Protein AF-0000000066211673 (afdb_homodimer)

pLDDT: mean 98.29, std 1.53, range [80.81, 98.94]

Foldseek 3Di:
DQDDQDDQPDQLCLLPPLFHSVLSCCVRVPVLRVLSVQLRVLCVVPVVLRPDDLLVNLLCLVPPDPVSSVSSQQSSLSNVQVVLASQQFASQAADDADDPVQVQLCVQQVHPVSSLVVQLCQLVPQPAWWKWFFWQDPLHTDTHIDHRSHDCSNVVIGTLDMDGNHCSNPCVPQNPNSSSSSVSRNHTGNNVSSVVSSVVRD/DQDDQDDQPDQLCLLPPLFHSVLSCCVRVPVLRVLSVQLRVLCVVPVVLRPDDLLVNLLCLVPPDPVSSVSSQQSSLSNVQVVLASVQFASQAADDADDPVQVQQCVQQVHPVSSLVVQLCQLVPQPAWWKWFFWQDPLHTDTHIDHRSHDCSNVVIGTLDMDGNHCSNPCVPQNPNSSSSSVSRNHTGNNVSSVVSSVVRD

Radius of gyration: 22.41 Å; Cα contacts (8 Å, |Δi|>4): 703; chains: 2; bounding box: 52×64×49 Å

Solvent-accessible surface area (backbone atoms only — not comparable to full-atom values): 21166 Å² total; per-residue (Å²): 89,80,70,72,76,76,76,72,88,59,63,54,56,47,43,49,88,62,44,44,38,69,44,41,46,43,43,49,67,42,54,42,35,49,20,31,54,51,25,44,61,52,36,61,96,34,60,78,63,36,58,45,53,60,66,61,45,46,43,41,51,85,78,39,58,75,94,41,28,64,52,39,45,45,18,36,19,35,36,47,53,48,61,50,41,56,59,37,39,32,70,84,25,27,86,72,61,61,68,70,52,33,52,50,42,26,69,72,50,67,30,67,68,48,38,51,50,54,48,47,48,39,42,70,64,49,76,54,26,16,33,17,33,38,26,40,50,96,67,35,79,43,77,47,62,36,60,46,32,55,48,55,38,57,73,75,26,44,69,41,42,63,44,72,48,31,53,70,66,44,33,85,83,41,51,90,41,54,66,58,46,57,59,35,47,52,53,26,31,20,44,69,50,28,40,51,43,45,65,72,64,83,87,79,69,72,74,76,77,72,88,57,63,53,55,46,44,50,88,64,43,44,36,70,43,40,46,43,41,50,66,42,54,41,34,48,18,29,54,52,25,43,60,53,36,62,95,33,61,77,62,35,57,43,54,60,67,61,46,46,43,40,52,85,77,39,57,76,94,40,30,64,53,38,44,46,17,36,19,34,36,48,51,49,60,51,41,57,58,37,40,32,70,84,24,27,86,72,61,60,69,70,53,33,51,51,43,26,70,73,51,67,29,66,69,49,38,50,50,55,47,46,49,38,41,70,63,48,74,54,27,17,35,16,34,37,27,40,50,96,65,35,78,43,77,47,61,36,59,47,32,56,48,54,39,58,74,76,25,44,69,42,44,64,45,73,49,31,52,70,68,44,33,87,84,42,52,91,40,54,68,59,47,57,60,37,47,51,53,26,32,20,44,68,50,28,38,52,43,44,66,71,66,85

Secondary structure (DSSP, 8-state):
----PPPPSS-TTTTTTTS-HHHHHHIIIIIIHHHHHHHHHHTTT-HHHHTS-HHHHHHTGGGS-HHHHHHIIIIIHHHHHHHHHHHTB-TT--S---HHHHHHHHHHHSSHHHHHHHHHHHHHH--SSEEEEEEEETTEEEEEEEETT--GGGGT-EEEEEEE-SGGGTHHHHTT-HHHHHHHHTTTB-HHHHHHHHHHH-/----PPPPSS-TTTTTTTS-HHHHHHIIIIIIHHHHHHHHHHTTT-HHHHTS-HHHHHHTGGGS-HHHHHHIIIIIHHHHHHHHHHHTB-TT--S---HHHHHHHHHHHSSHHHHHHHHHHHHHH--SSEEEEEEEETTEEEEEEEETT--GGGGT-EEEEEEE-SGGGTHHHHTT-HHHHHHHHTTTB-HHHHHHHHHHH-

InterPro domains:
  IPR001189 Manganese/iron superoxide dismutase [PIRSF000349] (1-201)
  IPR001189 Manganese/iron superoxide dismutase [PR01703] (6-17)
  IPR001189 Manganese/iron superoxide dismutase [PR01703] (27-40)
  IPR001189 Manganese/iron superoxide dismutase [PR01703] (73-86)
  IPR001189 Manganese/iron superoxide dismutase [PR01703] (126-134)
  IPR001189 Manganese/iron superoxide dismutase [PR01703] (162-174)
  IPR019831 Manganese/iron superoxide dismutase, N-terminal [PF00081] (3-90)
  IPR019832 Manganese/iron superoxide dismutase, C-terminal [PF02777] (97-197)
  IPR019833 Manganese/iron superoxide dismutase, binding site [PS00088] (164-171)
  IPR036314 Manganese/iron superoxide dismutase, C-terminal domain superfamily [G3DSA:3.55.40.20] (90-202)
  IPR036314 Manganese/iron superoxide dismutase, C-terminal domain superfamily [SSF54719] (89-200)
  IPR036324 Manganese/iron superoxide dismutase, N-terminal domain superfamily [G3DSA:1.10.287.990] (20-89)
  IPR036324 Manganese/iron superoxide dismutase, N-terminal domain superfamily [SSF46609] (1-91)

Nearest PDB structures (foldseek):
  6pro-assembly1_B  TM=9.948E-01  e=9.619E-30  Geobacillus stearothermophilus
  2rcv-assembly4_F  TM=9.984E-01  e=1.804E-29  Bacillus subtilis
  1xuq-assembly1_B  TM=9.987E-01  e=1.129E-28  Bacillus anthracis
  1jr9-assembly1_A-2  TM=9.915E-01  e=6.058E-27  Virgibacillus halodenitrificans
  1xre-assembly1_B  TM=9.870E-01  e=3.425E-25  Bacillus anthracis

Structure (mmCIF, N/CA/C/O backbone):
data_AF-0000000066211673-model_v1
#
loop_
_entity.id
_entity.type
_entity.pdbx_description
1 polymer 'Superoxide dismutase'
#
loop_
_atom_site.group_PDB
_atom_site.id
_atom_site.type_symbol
_atom_site.label_atom_id
_atom_site.label_alt_id
_atom_site.label_comp_id
_atom_site.label_asym_id
_atom_site.label_entity_id
_atom_site.label_seq_id
_atom_site.pdbx_PDB_ins_code
_atom_site.Cartn_x
_atom_site.Cartn_y
_atom_site.Cartn_z
_atom_site.occupancy
_atom_site.B_iso_or_equiv
_atom_site.auth_seq_id
_atom_site.auth_comp_id
_atom_site.auth_asym_id
_atom_site.auth_atom_id
_atom_site.pdbx_PDB_model_num
ATOM 1 N N . MET A 1 1 ? 23.922 -17.312 -7.922 1 80.81 1 MET A N 1
ATOM 2 C CA . MET A 1 1 ? 23.594 -16.641 -9.18 1 80.81 1 MET A CA 1
ATOM 3 C C . MET A 1 1 ? 22.547 -15.547 -8.953 1 80.81 1 MET A C 1
ATOM 5 O O . MET A 1 1 ? 21.734 -15.633 -8.023 1 80.81 1 MET A O 1
ATOM 9 N N . ALA A 1 2 ? 22.578 -14.43 -9.805 1 92 2 ALA A N 1
ATOM 10 C CA . ALA A 1 2 ? 21.688 -13.273 -9.672 1 92 2 ALA A CA 1
ATOM 11 C C . ALA A 1 2 ? 20.281 -13.617 -10.156 1 92 2 ALA A C 1
ATOM 13 O O . ALA A 1 2 ? 20.109 -14.32 -11.156 1 92 2 ALA A O 1
ATOM 14 N N . PHE A 1 3 ? 19.281 -13.32 -9.375 1 98.62 3 PHE A N 1
ATOM 15 C CA . PHE A 1 3 ? 17.891 -13.445 -9.805 1 98.62 3 PHE A CA 1
ATOM 16 C C . PHE A 1 3 ? 17.625 -12.586 -11.031 1 98.62 3 PHE A C 1
ATOM 18 O O . PHE A 1 3 ? 18.25 -11.531 -11.203 1 98.62 3 PHE A O 1
ATOM 25 N N . GLU A 1 4 ? 16.719 -13.07 -11.891 1 98.56 4 GLU A N 1
ATOM 26 C CA . GLU A 1 4 ? 16.391 -12.352 -13.125 1 98.56 4 GLU A CA 1
ATOM 27 C C . GLU A 1 4 ? 14.891 -12.094 -13.234 1 98.56 4 GLU A C 1
ATOM 29 O O . GLU A 1 4 ? 14.086 -12.875 -12.734 1 98.56 4 GLU A O 1
ATOM 34 N N . LEU A 1 5 ? 14.555 -10.977 -13.875 1 98.75 5 LEU A N 1
ATOM 35 C CA . LEU A 1 5 ? 13.164 -10.703 -14.203 1 98.75 5 LEU A CA 1
ATOM 36 C C . LEU A 1 5 ? 12.641 -11.703 -15.234 1 98.75 5 LEU A C 1
ATOM 38 O O . LEU A 1 5 ? 13.148 -11.758 -16.359 1 98.75 5 LEU A O 1
ATOM 42 N N . PRO A 1 6 ? 11.672 -12.508 -14.875 1 98.62 6 PRO A N 1
ATOM 43 C CA . PRO A 1 6 ? 11.156 -13.422 -15.898 1 98.62 6 PRO A CA 1
ATOM 44 C C . PRO A 1 6 ? 10.445 -12.695 -17.031 1 98.62 6 PRO A C 1
ATOM 46 O O . PRO A 1 6 ? 9.844 -11.641 -16.828 1 98.62 6 PRO A O 1
ATOM 49 N N . LYS A 1 7 ? 10.484 -13.297 -18.188 1 98.12 7 LYS A N 1
ATOM 50 C CA . LYS A 1 7 ? 9.727 -12.742 -19.312 1 98.12 7 LYS A CA 1
ATOM 51 C C . LYS A 1 7 ? 8.227 -12.922 -19.094 1 98.12 7 LYS A C 1
ATOM 53 O O . LYS A 1 7 ? 7.789 -13.922 -18.531 1 98.12 7 LYS A O 1
ATOM 58 N N . LEU A 1 8 ? 7.516 -11.914 -19.547 1 98 8 LEU A N 1
ATOM 59 C CA . LEU A 1 8 ? 6.074 -12.133 -19.578 1 98 8 LEU A CA 1
ATOM 60 C C . LEU A 1 8 ? 5.723 -13.305 -20.469 1 98 8 LEU A C 1
ATOM 62 O O . LEU A 1 8 ? 6.246 -13.422 -21.578 1 98 8 LEU A O 1
ATOM 66 N N . PRO A 1 9 ? 4.855 -14.156 -20.062 1 97.5 9 PRO A N 1
ATOM 67 C CA . PRO A 1 9 ? 4.477 -15.297 -20.906 1 97.5 9 PRO A CA 1
ATOM 68 C C . PRO A 1 9 ? 3.568 -14.906 -22.062 1 97.5 9 PRO A C 1
ATOM 70 O O . PRO A 1 9 ? 3.262 -15.734 -22.922 1 97.5 9 PRO A O 1
ATOM 73 N N . TYR A 1 10 ? 3.074 -13.719 -22.234 1 98.44 10 TYR A N 1
ATOM 74 C CA . TYR A 1 10 ? 2.217 -13.133 -23.25 1 98.44 10 TYR A CA 1
ATOM 75 C C . TYR A 1 10 ? 2.533 -11.656 -23.453 1 98.44 10 TYR A C 1
ATOM 77 O O . TYR A 1 10 ? 3.201 -11.039 -22.625 1 98.44 10 TYR A O 1
ATOM 85 N N . PRO A 1 11 ? 2.076 -11.148 -24.609 1 98.38 11 PRO A N 1
ATOM 86 C CA . PRO A 1 11 ? 2.336 -9.727 -24.828 1 98.38 11 PRO A CA 1
ATOM 87 C C . PRO A 1 11 ? 1.693 -8.836 -23.766 1 98.38 11 PRO A C 1
ATOM 89 O O . PRO A 1 11 ? 0.683 -9.219 -23.172 1 98.38 11 PRO A O 1
ATOM 92 N N . ALA A 1 12 ? 2.256 -7.656 -23.578 1 98.25 12 ALA A N 1
ATOM 93 C CA . ALA A 1 12 ? 1.831 -6.75 -22.516 1 98.25 12 ALA A CA 1
ATOM 94 C C . ALA A 1 12 ? 0.372 -6.344 -22.688 1 98.25 12 ALA A C 1
ATOM 96 O O . ALA A 1 12 ? -0.302 -5.988 -21.719 1 98.25 12 ALA A O 1
ATOM 97 N N . ASN A 1 13 ? -0.146 -6.34 -23.859 1 98.62 13 ASN A N 1
ATOM 98 C CA . ASN A 1 13 ? -1.524 -5.914 -24.078 1 98.62 13 ASN A CA 1
ATOM 99 C C . ASN A 1 13 ? -2.477 -7.105 -24.141 1 98.62 13 ASN A C 1
ATOM 101 O O . ASN A 1 13 ? -3.654 -6.949 -24.469 1 98.62 13 ASN A O 1
ATOM 105 N N . ALA A 1 14 ? -1.982 -8.242 -23.859 1 98.69 14 ALA A N 1
ATOM 106 C CA . ALA A 1 14 ? -2.725 -9.484 -24.094 1 98.69 14 ALA A CA 1
ATOM 107 C C . ALA A 1 14 ? -3.895 -9.609 -23.125 1 98.69 14 ALA A C 1
ATOM 109 O O . ALA A 1 14 ? -4.859 -10.328 -23.391 1 98.69 14 ALA A O 1
ATOM 110 N N . LEU A 1 15 ? -3.85 -8.961 -22 1 98.75 15 LEU A N 1
ATOM 111 C CA . LEU A 1 15 ? -4.859 -9.148 -20.953 1 98.75 15 LEU A CA 1
ATOM 112 C C . LEU A 1 15 ? -5.918 -8.055 -21.031 1 98.75 15 LEU A C 1
ATOM 114 O O . LEU A 1 15 ? -6.781 -7.969 -20.141 1 98.75 15 LEU A O 1
ATOM 118 N N . GLU A 1 16 ? -5.82 -7.219 -22.031 1 98.5 16 GLU A N 1
ATOM 119 C CA . GLU A 1 16 ? -6.848 -6.203 -22.234 1 98.5 16 GLU A CA 1
ATOM 120 C C . GLU A 1 16 ? -8.203 -6.836 -22.547 1 98.5 16 GLU A C 1
ATOM 122 O O . GLU A 1 16 ? -8.266 -7.895 -23.172 1 98.5 16 GLU A O 1
ATOM 127 N N . PRO A 1 17 ? -9.234 -6.219 -22.156 1 98.25 17 PRO A N 1
ATOM 128 C CA . PRO A 1 17 ? -9.328 -4.91 -21.5 1 98.25 17 PRO A CA 1
ATOM 129 C C . PRO A 1 17 ? -9.234 -5.004 -19.969 1 98.25 17 PRO A C 1
ATOM 131 O O . PRO A 1 17 ? -9.438 -4.008 -19.281 1 98.25 17 PRO A O 1
ATOM 134 N N . HIS A 1 18 ? -8.953 -6.141 -19.422 1 98.75 18 HIS A N 1
ATOM 135 C CA . HIS A 1 18 ? -9.039 -6.371 -17.984 1 98.75 18 HIS A CA 1
ATOM 136 C C . HIS A 1 18 ? -7.824 -5.805 -17.266 1 98.75 18 HIS A C 1
ATOM 138 O O . HIS A 1 18 ? -7.941 -5.289 -16.141 1 98.75 18 HIS A O 1
ATOM 144 N N . ILE A 1 19 ? -6.648 -5.879 -17.812 1 98.62 19 ILE A N 1
ATOM 145 C CA . ILE A 1 19 ? -5.406 -5.219 -17.422 1 98.62 19 ILE A CA 1
ATOM 146 C C . ILE A 1 19 ? -4.758 -4.578 -18.641 1 98.62 19 ILE A C 1
ATOM 148 O O . ILE A 1 19 ? -4.43 -5.27 -19.609 1 98.62 19 ILE A O 1
ATOM 152 N N . ASP A 1 20 ? -4.57 -3.301 -18.609 1 98.44 20 ASP A N 1
ATOM 153 C CA . ASP A 1 20 ? -4.164 -2.584 -19.812 1 98.44 20 ASP A CA 1
ATOM 154 C C . ASP A 1 20 ? -2.65 -2.67 -20.016 1 98.44 20 ASP A C 1
ATOM 156 O O . ASP A 1 20 ? -1.907 -2.941 -19.062 1 98.44 20 ASP A O 1
ATOM 160 N N . GLU A 1 21 ? -2.246 -2.395 -21.203 1 98.62 21 GLU A N 1
ATOM 161 C CA . GLU A 1 21 ? -0.854 -2.514 -21.625 1 98.62 21 GLU A CA 1
ATOM 162 C C . GLU A 1 21 ? 0.06 -1.638 -20.781 1 98.62 21 GLU A C 1
ATOM 164 O O . GLU A 1 21 ? 1.151 -2.062 -20.391 1 98.62 21 GLU A O 1
ATOM 169 N N . ALA A 1 22 ? -0.309 -0.407 -20.547 1 98.56 22 ALA A N 1
ATOM 170 C CA . ALA A 1 22 ? 0.511 0.505 -19.75 1 98.56 22 ALA A CA 1
ATOM 171 C C . ALA A 1 22 ? 0.766 -0.058 -18.359 1 98.56 22 ALA A C 1
ATOM 173 O O . ALA A 1 22 ? 1.9 -0.045 -17.875 1 98.56 22 ALA A O 1
ATOM 174 N N . THR A 1 23 ? -0.31 -0.557 -17.688 1 98.69 23 THR A N 1
ATOM 175 C CA . THR A 1 23 ? -0.183 -1.175 -16.375 1 98.69 23 THR A CA 1
ATOM 176 C C . THR A 1 23 ? 0.792 -2.348 -16.422 1 98.69 23 THR A C 1
ATOM 178 O O . THR A 1 23 ? 1.684 -2.453 -15.578 1 98.69 23 THR A O 1
ATOM 181 N N . MET A 1 24 ? 0.663 -3.189 -17.406 1 98.75 24 MET A N 1
ATOM 182 C CA . MET A 1 24 ? 1.507 -4.379 -17.516 1 98.75 24 MET A CA 1
ATOM 183 C C . MET A 1 24 ? 2.971 -3.99 -17.688 1 98.75 24 MET A C 1
ATOM 185 O O . MET A 1 24 ? 3.854 -4.562 -17.047 1 98.75 24 MET A O 1
ATOM 189 N N . ASN A 1 25 ? 3.215 -3.023 -18.562 1 98.75 25 ASN A N 1
ATOM 190 C CA . ASN A 1 25 ? 4.582 -2.59 -18.828 1 98.75 25 ASN A CA 1
ATOM 191 C C . ASN A 1 25 ? 5.246 -2.049 -17.562 1 98.75 25 ASN A C 1
ATOM 193 O O . ASN A 1 25 ? 6.387 -2.4 -17.25 1 98.75 25 ASN A O 1
ATOM 197 N N . ILE A 1 26 ? 4.582 -1.248 -16.828 1 98.81 26 ILE A N 1
ATOM 198 C CA . ILE A 1 26 ? 5.156 -0.631 -15.641 1 98.81 26 ILE A CA 1
ATOM 199 C C . ILE A 1 26 ? 5.223 -1.654 -14.508 1 98.81 26 ILE A C 1
ATOM 201 O O . ILE A 1 26 ? 6.23 -1.748 -13.805 1 98.81 26 ILE A O 1
ATOM 205 N N . HIS A 1 27 ? 4.094 -2.436 -14.32 1 98.88 27 HIS A N 1
ATOM 206 C CA . HIS A 1 27 ? 3.994 -3.451 -13.281 1 98.88 27 HIS A CA 1
ATOM 207 C C . HIS A 1 27 ? 5.105 -4.488 -13.414 1 98.88 27 HIS A C 1
ATOM 209 O O . HIS A 1 27 ? 5.805 -4.785 -12.438 1 98.88 27 HIS A O 1
ATOM 215 N N . HIS A 1 28 ? 5.352 -4.996 -14.578 1 98.81 28 HIS A N 1
ATOM 216 C CA . HIS A 1 28 ? 6.375 -5.996 -14.844 1 98.81 28 HIS A CA 1
ATOM 217 C C . HIS A 1 28 ? 7.746 -5.348 -15.031 1 98.81 28 HIS A C 1
ATOM 219 O O . HIS A 1 28 ? 8.688 -5.672 -14.305 1 98.81 28 HIS A O 1
ATOM 225 N N . GLY A 1 29 ? 7.828 -4.391 -15.875 1 98.69 29 GLY A N 1
ATOM 226 C CA . GLY A 1 29 ? 9.102 -3.848 -16.328 1 98.69 29 GLY A CA 1
ATOM 227 C C . GLY A 1 29 ? 9.734 -2.902 -15.32 1 98.69 29 GLY A C 1
ATOM 228 O O . GLY A 1 29 ? 10.938 -2.658 -15.367 1 98.69 29 GLY A O 1
ATOM 229 N N . LYS A 1 30 ? 8.93 -2.314 -14.445 1 98.75 30 LYS A N 1
ATOM 230 C CA . LYS A 1 30 ? 9.477 -1.368 -13.477 1 98.75 30 LYS A CA 1
ATOM 231 C C . LYS A 1 30 ? 9.359 -1.909 -12.055 1 98.75 30 LYS A C 1
ATOM 233 O O . LYS A 1 30 ? 10.367 -2.193 -11.406 1 98.75 30 LYS A O 1
ATOM 238 N N . HIS A 1 31 ? 8.148 -2.201 -11.539 1 98.81 31 HIS A N 1
ATOM 239 C CA . HIS A 1 31 ? 7.973 -2.633 -10.156 1 98.81 31 HIS A CA 1
ATOM 240 C C . HIS A 1 31 ? 8.625 -3.988 -9.906 1 98.81 31 HIS A C 1
ATOM 242 O O . HIS A 1 31 ? 9.477 -4.121 -9.023 1 98.81 31 HIS A O 1
ATOM 248 N N . HIS A 1 32 ? 8.234 -5.039 -10.688 1 98.88 32 HIS A N 1
ATOM 249 C CA . HIS A 1 32 ? 8.859 -6.344 -10.5 1 98.88 32 HIS A CA 1
ATOM 250 C C . HIS A 1 32 ? 10.367 -6.27 -10.711 1 98.88 32 HIS A C 1
ATOM 252 O O . HIS A 1 32 ? 11.141 -6.84 -9.938 1 98.88 32 HIS A O 1
ATOM 258 N N . ASN A 1 33 ? 10.797 -5.547 -11.75 1 98.88 33 ASN A N 1
ATOM 259 C CA . ASN A 1 33 ? 12.227 -5.395 -12 1 98.88 33 ASN A CA 1
ATOM 260 C C . ASN A 1 33 ? 12.938 -4.773 -10.797 1 98.88 33 ASN A C 1
ATOM 262 O O . ASN A 1 33 ? 14.062 -5.16 -10.469 1 98.88 33 ASN A O 1
ATOM 266 N N . THR A 1 34 ? 12.289 -3.779 -10.211 1 98.75 34 THR A N 1
ATOM 267 C CA . THR A 1 34 ? 12.883 -3.143 -9.031 1 98.75 34 THR A CA 1
ATOM 268 C C . THR A 1 34 ? 13.047 -4.148 -7.898 1 98.75 34 THR A C 1
ATOM 270 O O . THR A 1 34 ? 14.07 -4.148 -7.211 1 98.75 34 THR A O 1
ATOM 273 N N . TYR A 1 35 ? 12.062 -5.047 -7.668 1 98.81 35 TYR A N 1
ATOM 274 C CA . TYR A 1 35 ? 12.195 -6.078 -6.645 1 98.81 35 TYR A CA 1
ATOM 275 C C . TYR A 1 35 ? 13.391 -6.977 -6.926 1 98.81 35 TYR A C 1
ATOM 277 O O . TYR A 1 35 ? 14.156 -7.301 -6.016 1 98.81 35 TYR A O 1
ATOM 285 N N . VAL A 1 36 ? 13.531 -7.348 -8.195 1 98.88 36 VAL A N 1
ATOM 286 C CA . VAL A 1 36 ? 14.625 -8.219 -8.594 1 98.88 36 VAL A CA 1
ATOM 287 C C . VAL A 1 36 ? 15.961 -7.52 -8.352 1 98.88 36 VAL A C 1
ATOM 289 O O . VAL A 1 36 ? 16.875 -8.094 -7.738 1 98.88 36 VAL A O 1
ATOM 292 N N . THR A 1 37 ? 16.078 -6.285 -8.82 1 98.81 37 THR A N 1
ATOM 293 C CA . THR A 1 37 ? 17.312 -5.508 -8.695 1 98.81 37 THR A CA 1
ATOM 294 C C . THR A 1 37 ? 17.688 -5.324 -7.23 1 98.81 37 THR A C 1
ATOM 296 O O . THR A 1 37 ? 18.828 -5.559 -6.848 1 98.81 37 THR A O 1
ATOM 299 N N . LYS A 1 38 ? 16.75 -4.965 -6.41 1 98.69 38 LYS A N 1
ATOM 300 C CA . LYS A 1 38 ? 17.031 -4.699 -5.004 1 98.69 38 LYS A CA 1
ATOM 301 C C . LYS A 1 38 ? 17.312 -5.992 -4.242 1 98.69 38 LYS A C 1
ATOM 303 O O . LYS A 1 38 ? 18.094 -5.996 -3.295 1 98.69 38 LYS A O 1
ATOM 308 N N . LEU A 1 39 ? 16.625 -7.07 -4.641 1 98.81 39 LEU A N 1
ATOM 309 C CA . LEU A 1 39 ? 16.938 -8.367 -4.047 1 98.81 39 LEU A CA 1
ATOM 310 C C . LEU A 1 39 ? 18.391 -8.75 -4.316 1 98.81 39 LEU A C 1
ATOM 312 O O . LEU A 1 39 ? 19.109 -9.156 -3.398 1 98.81 39 LEU A O 1
ATOM 316 N N . ASN A 1 40 ? 18.781 -8.633 -5.57 1 98.81 40 ASN A N 1
ATOM 317 C CA . ASN A 1 40 ? 20.172 -8.945 -5.93 1 98.81 40 ASN A CA 1
ATOM 318 C C . ASN A 1 40 ? 21.156 -8.078 -5.152 1 98.81 40 ASN A C 1
ATOM 320 O O . ASN A 1 40 ? 22.188 -8.57 -4.684 1 98.81 40 ASN A O 1
ATOM 324 N N . ALA A 1 41 ? 20.859 -6.812 -4.988 1 98.62 41 ALA A N 1
ATOM 325 C CA . ALA A 1 41 ? 21.719 -5.922 -4.211 1 98.62 41 ALA A CA 1
ATOM 326 C C . ALA A 1 41 ? 21.828 -6.387 -2.762 1 98.62 41 ALA A C 1
ATOM 328 O O . ALA A 1 41 ? 22.906 -6.375 -2.176 1 98.62 41 ALA A O 1
ATOM 329 N N . ALA A 1 42 ? 20.734 -6.816 -2.174 1 98.44 42 ALA A N 1
ATOM 330 C CA . ALA A 1 42 ? 20.719 -7.266 -0.785 1 98.44 42 ALA A CA 1
ATOM 331 C C . ALA A 1 42 ? 21.531 -8.539 -0.603 1 98.44 42 ALA A C 1
ATOM 333 O O . ALA A 1 42 ? 22.109 -8.766 0.464 1 98.44 42 ALA A O 1
ATOM 334 N N . LEU A 1 43 ? 21.609 -9.344 -1.614 1 98.5 43 LEU A N 1
ATOM 335 C CA . LEU A 1 43 ? 22.234 -10.656 -1.505 1 98.5 43 LEU A CA 1
ATOM 336 C C . LEU A 1 43 ? 23.719 -10.594 -1.88 1 98.5 43 LEU A C 1
ATOM 338 O O . LEU A 1 43 ? 24.406 -11.617 -1.862 1 98.5 43 LEU A O 1
ATOM 342 N N . GLU A 1 44 ? 24.141 -9.391 -2.322 1 98 44 GLU A N 1
ATOM 343 C CA . GLU A 1 44 ? 25.562 -9.242 -2.598 1 98 44 GLU A CA 1
ATOM 344 C C . GLU A 1 44 ? 26.406 -9.711 -1.412 1 98 44 GLU A C 1
ATOM 346 O O . GLU A 1 44 ? 26.141 -9.336 -0.269 1 98 44 GLU A O 1
ATOM 351 N N . GLY A 1 45 ? 27.391 -10.555 -1.68 1 97 45 GLY A N 1
ATOM 352 C CA . GLY A 1 45 ? 28.266 -11.07 -0.634 1 97 45 GLY A CA 1
ATOM 353 C C . GLY A 1 45 ? 27.688 -12.273 0.083 1 97 45 GLY A C 1
ATOM 354 O O . GLY A 1 45 ? 28.297 -12.812 1.006 1 97 45 GLY A O 1
ATOM 355 N N . HIS A 1 46 ? 26.531 -12.719 -0.281 1 97.12 46 HIS A N 1
ATOM 356 C CA . HIS A 1 46 ? 25.875 -13.883 0.307 1 97.12 46 HIS A CA 1
ATOM 357 C C . HIS A 1 46 ? 25.578 -14.93 -0.752 1 97.12 46 HIS A C 1
ATOM 359 O O . HIS A 1 46 ? 24.406 -15.266 -0.983 1 97.12 46 HIS A O 1
ATOM 365 N N . SER A 1 47 ? 26.594 -15.547 -1.291 1 95.75 47 SER A N 1
ATOM 366 C CA . SER A 1 47 ? 26.516 -16.438 -2.445 1 95.75 47 SER A CA 1
ATOM 367 C C . SER A 1 47 ? 25.656 -17.656 -2.131 1 95.75 47 SER A C 1
ATOM 369 O O . SER A 1 47 ? 24.922 -18.141 -2.984 1 95.75 47 SER A O 1
ATOM 371 N N . ALA A 1 48 ? 25.797 -18.188 -0.967 1 96.5 48 ALA A N 1
ATOM 372 C CA . ALA A 1 48 ? 25.031 -19.375 -0.593 1 96.5 48 ALA A CA 1
ATOM 373 C C . ALA A 1 48 ? 23.531 -19.094 -0.651 1 96.5 48 ALA A C 1
ATOM 375 O O . ALA A 1 48 ? 22.75 -19.969 -1.039 1 96.5 48 ALA A O 1
ATOM 376 N N . LEU A 1 49 ? 23.094 -17.922 -0.207 1 97.44 49 LEU A N 1
ATOM 377 C CA . LEU A 1 49 ? 21.703 -17.516 -0.275 1 97.44 49 LEU A CA 1
ATOM 378 C C . LEU A 1 49 ? 21.281 -17.234 -1.715 1 97.44 49 LEU A C 1
ATOM 380 O O . LEU A 1 49 ? 20.188 -17.609 -2.133 1 97.44 49 LEU A O 1
ATOM 384 N N . ALA A 1 50 ? 22.156 -16.594 -2.469 1 96.5 50 ALA A N 1
ATOM 385 C CA . ALA A 1 50 ? 21.859 -16.188 -3.84 1 96.5 50 ALA A CA 1
ATOM 386 C C . ALA A 1 50 ? 21.672 -17.391 -4.75 1 96.5 50 ALA A C 1
ATOM 388 O O . ALA A 1 50 ? 21.109 -17.281 -5.836 1 96.5 50 ALA A O 1
ATOM 389 N N . GLU A 1 51 ? 22.141 -18.547 -4.355 1 96.75 51 GLU A N 1
ATOM 390 C CA . GLU A 1 51 ? 22.078 -19.75 -5.168 1 96.75 51 GLU A CA 1
ATOM 391 C C . GLU A 1 51 ? 20.781 -20.5 -4.945 1 96.75 51 GLU A C 1
ATOM 393 O O . GLU A 1 51 ? 20.438 -21.406 -5.711 1 96.75 51 GLU A O 1
ATOM 398 N N . LYS A 1 52 ? 20.125 -20.156 -3.887 1 97.31 52 LYS A N 1
ATOM 399 C CA . LYS A 1 52 ? 18.828 -20.781 -3.605 1 97.31 52 LYS A CA 1
ATOM 400 C C . LYS A 1 52 ? 17.766 -20.344 -4.609 1 97.31 52 LYS A C 1
ATOM 402 O O . LYS A 1 52 ? 17.891 -19.266 -5.215 1 97.31 52 LYS A O 1
ATOM 407 N N . SER A 1 53 ? 16.75 -21.188 -4.809 1 98.06 53 SER A N 1
ATOM 408 C CA . SER A 1 53 ? 15.555 -20.688 -5.488 1 98.06 53 SER A CA 1
ATOM 409 C C . SER A 1 53 ? 14.867 -19.594 -4.68 1 98.06 53 SER A C 1
ATOM 411 O O . SER A 1 53 ? 15.055 -19.5 -3.463 1 98.06 53 SER A O 1
ATOM 413 N N . ILE A 1 54 ? 14.141 -18.766 -5.336 1 98.56 54 ILE A N 1
ATOM 414 C CA . ILE A 1 54 ? 13.469 -17.672 -4.637 1 98.56 54 ILE A CA 1
ATOM 415 C C . ILE A 1 54 ? 12.5 -18.25 -3.607 1 98.56 54 ILE A C 1
ATOM 417 O O . ILE A 1 54 ? 12.352 -17.703 -2.51 1 98.56 54 ILE A O 1
ATOM 421 N N . GLU A 1 55 ? 11.781 -19.328 -3.932 1 98.38 55 GLU A N 1
ATOM 422 C CA . GLU A 1 55 ? 10.844 -19.969 -3.014 1 98.38 55 GLU A CA 1
ATOM 423 C C . GLU A 1 55 ? 11.547 -20.453 -1.753 1 98.38 55 GLU A C 1
ATOM 425 O O . GLU A 1 55 ? 11.07 -20.234 -0.64 1 98.38 55 GLU A O 1
ATOM 430 N N . ALA A 1 56 ? 12.664 -2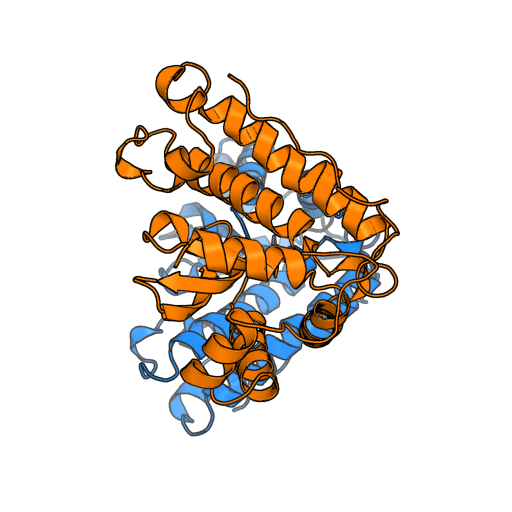1.125 -1.992 1 98.12 56 ALA A N 1
ATOM 431 C CA . ALA A 1 56 ? 13.43 -21.609 -0.849 1 98.12 56 ALA A CA 1
ATOM 432 C C . ALA A 1 56 ? 13.922 -20.453 0.02 1 98.12 56 ALA A C 1
ATOM 434 O O . ALA A 1 56 ? 13.906 -20.547 1.25 1 98.12 56 ALA A O 1
ATOM 435 N N . LEU A 1 57 ? 14.422 -19.438 -0.632 1 98.5 57 LEU A N 1
ATOM 436 C CA . LEU A 1 57 ? 14.977 -18.281 0.067 1 98.5 57 LEU A CA 1
ATOM 437 C C . LEU A 1 57 ? 13.93 -17.641 0.965 1 98.5 57 LEU A C 1
ATOM 439 O O . LEU A 1 57 ? 14.164 -17.438 2.158 1 98.5 57 LEU A O 1
ATOM 443 N N . VAL A 1 58 ? 12.688 -17.391 0.476 1 98.62 58 VAL A N 1
ATOM 444 C CA . VAL A 1 58 ? 11.695 -16.625 1.227 1 98.62 58 VAL A CA 1
ATOM 445 C C . VAL A 1 58 ? 10.977 -17.547 2.205 1 98.62 58 VAL A C 1
ATOM 447 O O . VAL A 1 58 ? 10.297 -17.078 3.127 1 98.62 58 VAL A O 1
ATOM 450 N N . SER A 1 59 ? 11.062 -18.844 2.035 1 98.5 59 SER A N 1
ATOM 451 C CA . SER A 1 59 ? 10.438 -19.797 2.947 1 98.5 59 SER A CA 1
ATOM 452 C C . SER A 1 59 ? 11.25 -19.938 4.23 1 98.5 59 SER A C 1
ATOM 454 O O . SER A 1 59 ? 10.766 -20.5 5.215 1 98.5 59 SER A O 1
ATOM 456 N N . ASP A 1 60 ? 12.5 -19.516 4.219 1 97.81 60 ASP A N 1
ATOM 457 C CA . ASP A 1 60 ? 13.375 -19.656 5.375 1 97.81 60 ASP A CA 1
ATOM 458 C C . ASP A 1 60 ? 14.086 -18.328 5.688 1 97.81 60 ASP A C 1
ATOM 460 O O . ASP A 1 60 ? 15.312 -18.281 5.75 1 97.81 60 ASP A O 1
ATOM 464 N N . LEU A 1 61 ? 13.328 -17.328 6.012 1 98.25 61 LEU A N 1
ATOM 465 C CA . LEU A 1 61 ? 13.875 -15.992 6.242 1 98.25 61 LEU A CA 1
ATOM 466 C C . LEU A 1 61 ? 14.719 -15.961 7.512 1 98.25 61 LEU A C 1
ATOM 468 O O . LEU A 1 61 ? 15.578 -15.094 7.668 1 98.25 61 LEU A O 1
ATOM 472 N N . ASP A 1 62 ? 14.461 -16.875 8.43 1 97.44 62 ASP A N 1
ATOM 473 C CA . ASP A 1 62 ? 15.25 -16.953 9.648 1 97.44 62 ASP A CA 1
ATOM 474 C C . ASP A 1 62 ? 16.719 -17.234 9.344 1 97.44 62 ASP A C 1
ATOM 476 O O . ASP A 1 62 ? 17.609 -16.906 10.133 1 97.44 62 ASP A O 1
ATOM 480 N N . ALA A 1 63 ? 16.953 -17.891 8.227 1 97.31 63 ALA A N 1
ATOM 481 C CA . ALA A 1 63 ? 18.312 -18.234 7.812 1 97.31 63 ALA A CA 1
ATOM 482 C C . ALA A 1 63 ? 19.016 -17.047 7.168 1 97.31 63 ALA A C 1
ATOM 484 O O . ALA A 1 63 ? 20.219 -17.078 6.93 1 97.31 63 ALA A O 1
ATOM 485 N N . VAL A 1 64 ? 18.297 -15.992 6.844 1 98.31 64 VAL A N 1
ATOM 486 C CA . VAL A 1 64 ? 18.844 -14.781 6.246 1 98.31 64 VAL A CA 1
ATOM 487 C C . VAL A 1 64 ? 19.391 -13.867 7.34 1 98.31 64 VAL A C 1
ATOM 489 O O . VAL A 1 64 ? 18.719 -13.617 8.344 1 98.31 64 VAL A O 1
ATOM 492 N N . PRO A 1 65 ? 20.578 -13.398 7.133 1 98.5 65 PRO A N 1
ATOM 493 C CA . PRO A 1 65 ? 21.141 -12.492 8.141 1 98.5 65 PRO A CA 1
ATOM 494 C C . PRO A 1 65 ? 20.203 -11.328 8.461 1 98.5 65 PRO A C 1
ATOM 496 O O . PRO A 1 65 ? 19.562 -10.773 7.562 1 98.5 65 PRO A O 1
ATOM 499 N N . GLU A 1 66 ? 20.172 -10.938 9.727 1 98.19 66 GLU A N 1
ATOM 500 C CA . GLU A 1 66 ? 19.25 -9.93 10.219 1 98.19 66 GLU A CA 1
ATOM 501 C C . GLU A 1 66 ? 19.391 -8.625 9.445 1 98.19 66 GLU A C 1
ATOM 503 O O . GLU A 1 66 ? 18.391 -7.984 9.109 1 98.19 66 GLU A O 1
ATOM 508 N N . ASN A 1 67 ? 20.578 -8.219 9.164 1 97.81 67 ASN A N 1
ATOM 509 C CA . ASN A 1 67 ? 20.844 -6.906 8.578 1 97.81 67 ASN A CA 1
ATOM 510 C C . ASN A 1 67 ? 20.328 -6.812 7.148 1 97.81 67 ASN A C 1
ATOM 512 O O . ASN A 1 67 ? 20.203 -5.715 6.594 1 97.81 67 ASN A O 1
ATOM 516 N N . ILE A 1 68 ? 20.078 -7.922 6.445 1 98.44 68 ILE A N 1
ATOM 517 C CA . ILE A 1 68 ? 19.562 -7.879 5.082 1 98.44 68 ILE A CA 1
ATOM 518 C C . ILE A 1 68 ? 18.188 -8.555 5.031 1 98.44 68 ILE A C 1
ATOM 520 O O . ILE A 1 68 ? 17.578 -8.656 3.963 1 98.44 68 ILE A O 1
ATOM 524 N N . ARG A 1 69 ? 17.672 -9.102 6.113 1 98.69 69 ARG A N 1
ATOM 525 C CA . ARG A 1 69 ? 16.484 -9.938 6.16 1 98.69 69 ARG A CA 1
ATOM 526 C C . ARG A 1 69 ? 15.258 -9.18 5.66 1 98.69 69 ARG A C 1
ATOM 528 O O . ARG A 1 69 ? 14.469 -9.711 4.883 1 98.69 69 ARG A O 1
ATOM 535 N N . THR A 1 70 ? 15.086 -7.906 6.09 1 98.62 70 THR A N 1
ATOM 536 C CA . THR A 1 70 ? 13.938 -7.109 5.664 1 98.62 70 THR A CA 1
ATOM 537 C C . THR A 1 70 ? 13.977 -6.871 4.156 1 98.62 70 THR A C 1
ATOM 539 O O . THR A 1 70 ? 12.961 -6.996 3.475 1 98.62 70 THR A O 1
ATOM 542 N N . ALA A 1 71 ? 15.125 -6.527 3.66 1 98.5 71 ALA A N 1
ATOM 543 C CA . ALA A 1 71 ? 15.273 -6.305 2.225 1 98.5 71 ALA A CA 1
ATOM 544 C C . ALA A 1 71 ? 14.945 -7.57 1.438 1 98.5 71 ALA A C 1
ATOM 546 O O . ALA A 1 71 ? 14.273 -7.512 0.407 1 98.5 71 ALA A O 1
ATOM 547 N N . VAL A 1 72 ? 15.438 -8.719 1.923 1 98.81 72 VAL A N 1
ATOM 548 C CA . VAL A 1 72 ? 15.18 -9.992 1.258 1 98.81 72 VAL A CA 1
ATOM 549 C C . VAL A 1 72 ? 13.695 -10.336 1.354 1 98.81 72 VAL A C 1
ATOM 551 O O . VAL A 1 72 ? 13.102 -10.812 0.384 1 98.81 72 VAL A O 1
ATOM 554 N N . ARG A 1 73 ? 13.109 -10.094 2.523 1 98.81 73 ARG A N 1
ATOM 555 C CA . ARG A 1 73 ? 11.688 -10.344 2.703 1 98.81 73 ARG A CA 1
ATOM 556 C C . ARG A 1 73 ? 10.859 -9.531 1.705 1 98.81 73 ARG A C 1
ATOM 558 O O . ARG A 1 73 ? 10.039 -10.094 0.979 1 98.81 73 ARG A O 1
ATOM 565 N N . ASN A 1 74 ? 11.086 -8.258 1.643 1 98.81 74 ASN A N 1
ATOM 566 C CA . ASN A 1 74 ? 10.289 -7.355 0.814 1 98.81 74 ASN A CA 1
ATOM 567 C C . ASN A 1 74 ? 10.516 -7.613 -0.672 1 98.81 74 ASN A C 1
ATOM 569 O O . ASN A 1 74 ? 9.562 -7.824 -1.423 1 98.81 74 ASN A O 1
ATOM 573 N N . ASN A 1 75 ? 11.758 -7.668 -1.051 1 98.88 75 ASN A N 1
ATOM 574 C CA . ASN A 1 75 ? 12.07 -7.738 -2.475 1 98.88 75 ASN A CA 1
ATOM 575 C C . ASN A 1 75 ? 12.031 -9.18 -2.984 1 98.88 75 ASN A C 1
ATOM 577 O O . ASN A 1 75 ? 11.641 -9.43 -4.125 1 98.88 75 ASN A O 1
ATOM 581 N N . GLY A 1 76 ? 12.5 -10.109 -2.143 1 98.88 76 GLY A N 1
ATOM 582 C CA . GLY A 1 76 ? 12.336 -11.516 -2.494 1 98.88 76 GLY A CA 1
ATOM 583 C C . GLY A 1 76 ? 10.891 -11.945 -2.566 1 98.88 76 GLY A C 1
ATOM 584 O O . GLY A 1 76 ? 10.5 -12.688 -3.471 1 98.88 76 GLY A O 1
ATOM 585 N N . GLY A 1 77 ? 10.109 -11.523 -1.551 1 98.94 77 GLY A N 1
ATOM 586 C CA . GLY A 1 77 ? 8.68 -11.766 -1.623 1 98.94 77 GLY A CA 1
ATOM 587 C C . GLY A 1 77 ? 8.039 -11.195 -2.873 1 98.94 77 GLY A C 1
ATOM 588 O O . GLY A 1 77 ? 7.227 -11.859 -3.521 1 98.94 77 GLY A O 1
ATOM 589 N N . GLY A 1 78 ? 8.422 -9.938 -3.188 1 98.94 78 GLY A N 1
ATOM 590 C CA . GLY A 1 78 ? 7.93 -9.32 -4.41 1 98.94 78 GLY A CA 1
ATOM 591 C C . GLY A 1 78 ? 8.25 -10.125 -5.656 1 98.94 78 GLY A C 1
ATOM 592 O O . GLY A 1 78 ? 7.402 -10.281 -6.535 1 98.94 78 GLY A O 1
ATOM 593 N N . HIS A 1 79 ? 9.469 -10.594 -5.723 1 98.94 79 HIS A N 1
ATOM 594 C CA . HIS A 1 79 ? 9.891 -11.391 -6.871 1 98.94 79 HIS A CA 1
ATOM 595 C C . HIS A 1 79 ? 9.109 -12.703 -6.945 1 98.94 79 HIS A C 1
ATOM 597 O O . HIS A 1 79 ? 8.594 -13.062 -8.008 1 98.94 79 HIS A O 1
ATOM 603 N N . ALA A 1 80 ? 9 -13.391 -5.828 1 98.88 80 ALA A N 1
ATOM 604 C CA . ALA A 1 80 ? 8.281 -14.664 -5.785 1 98.88 80 ALA A CA 1
ATOM 605 C C . ALA A 1 80 ? 6.82 -14.484 -6.172 1 98.88 80 ALA A C 1
ATOM 607 O O . ALA A 1 80 ? 6.297 -15.211 -7.016 1 98.88 80 ALA A O 1
ATOM 608 N N . ASN A 1 81 ? 6.176 -13.5 -5.562 1 98.94 81 ASN A N 1
ATOM 609 C CA . ASN A 1 81 ? 4.758 -13.258 -5.797 1 98.94 81 ASN A CA 1
ATOM 610 C C . ASN A 1 81 ? 4.477 -12.953 -7.266 1 98.94 81 ASN A C 1
ATOM 612 O O . ASN A 1 81 ? 3.549 -13.516 -7.852 1 98.94 81 ASN A O 1
ATOM 616 N N . HIS A 1 82 ? 5.289 -12.078 -7.855 1 98.94 82 HIS A N 1
ATOM 617 C CA . HIS A 1 82 ? 5.016 -11.633 -9.219 1 98.94 82 HIS A CA 1
ATOM 618 C C . HIS A 1 82 ? 5.375 -12.719 -10.227 1 98.94 82 HIS A C 1
ATOM 620 O O . HIS A 1 82 ? 4.734 -12.828 -11.273 1 98.94 82 HIS A O 1
ATOM 626 N N . THR A 1 83 ? 6.426 -13.492 -9.898 1 98.81 83 THR A N 1
ATOM 627 C CA . THR A 1 83 ? 6.762 -14.609 -10.766 1 98.81 83 THR A CA 1
ATOM 628 C C . THR A 1 83 ? 5.582 -15.57 -10.898 1 98.81 83 THR A C 1
ATOM 630 O O . THR A 1 83 ? 5.273 -16.047 -11.992 1 98.81 83 THR A O 1
ATOM 633 N N . LEU A 1 84 ? 4.953 -15.836 -9.812 1 98.75 84 LEU A N 1
ATOM 634 C CA . LEU A 1 84 ? 3.738 -16.641 -9.828 1 98.75 84 LEU A CA 1
ATOM 635 C C . LEU A 1 84 ? 2.611 -15.914 -10.547 1 98.75 84 LEU A C 1
ATOM 637 O O . LEU A 1 84 ? 1.911 -16.5 -11.375 1 98.75 84 LEU A O 1
ATOM 641 N N . PHE A 1 85 ? 2.414 -14.656 -10.312 1 98.94 85 PHE A N 1
ATOM 642 C CA . PHE A 1 85 ? 1.298 -13.836 -10.766 1 98.94 85 PHE A CA 1
ATOM 643 C C . PHE A 1 85 ? 1.203 -13.836 -12.281 1 98.94 85 PHE A C 1
ATOM 645 O O . PHE A 1 85 ? 0.123 -14.031 -12.844 1 98.94 85 PHE A O 1
ATOM 652 N N . TRP A 1 86 ? 2.344 -13.656 -12.945 1 98.88 86 TRP A N 1
ATOM 653 C CA . TRP A 1 86 ? 2.328 -13.578 -14.406 1 98.88 86 TRP A CA 1
ATOM 654 C C . TRP A 1 86 ? 1.911 -14.914 -15.016 1 98.88 86 TRP A C 1
ATOM 656 O O . TRP A 1 86 ? 1.333 -14.945 -16.109 1 98.88 86 TRP A O 1
ATOM 666 N N . GLN A 1 87 ? 2.201 -15.977 -14.312 1 98.75 87 GLN A N 1
ATOM 667 C CA . GLN A 1 87 ? 1.964 -17.312 -14.859 1 98.75 87 GLN A CA 1
ATOM 668 C C . GLN A 1 87 ? 0.506 -17.719 -14.688 1 98.75 87 GLN A C 1
ATOM 670 O O . GLN A 1 87 ? -0.021 -18.5 -15.477 1 98.75 87 GLN A O 1
ATOM 675 N N . ILE A 1 88 ? -0.14 -17.188 -13.719 1 98.81 88 ILE A N 1
ATOM 676 C CA . ILE A 1 88 ? -1.494 -17.641 -13.422 1 98.81 88 ILE A CA 1
ATOM 677 C C . ILE A 1 88 ? -2.506 -16.75 -14.141 1 98.81 88 ILE A C 1
ATOM 679 O O . ILE A 1 88 ? -3.713 -16.859 -13.906 1 98.81 88 ILE A O 1
ATOM 683 N N . LEU A 1 89 ? -2.086 -15.898 -14.953 1 98.88 89 LEU A N 1
ATOM 684 C CA . LEU A 1 89 ? -2.922 -15.102 -15.844 1 98.88 89 LEU A CA 1
ATOM 685 C C . LEU A 1 89 ? -2.734 -15.531 -17.297 1 98.88 89 LEU A C 1
ATOM 687 O O . LEU A 1 89 ? -1.674 -16.047 -17.672 1 98.88 89 LEU A O 1
ATOM 691 N N . SER A 1 90 ? -3.768 -15.305 -18.094 1 98.56 90 SER A N 1
ATOM 692 C CA . SER A 1 90 ? -3.699 -15.672 -19.5 1 98.56 90 SER A CA 1
ATOM 693 C C . SER A 1 90 ? -4.734 -14.914 -20.328 1 98.56 90 SER A C 1
ATOM 695 O O . SER A 1 90 ? -5.859 -14.695 -19.859 1 98.56 90 SER A O 1
ATOM 697 N N . PRO A 1 91 ? -4.359 -14.469 -21.578 1 98.19 91 PRO A N 1
ATOM 698 C CA . PRO A 1 91 ? -5.363 -13.867 -22.453 1 98.19 91 PRO A CA 1
ATOM 699 C C . PRO A 1 91 ? -6.516 -14.812 -22.766 1 98.19 91 PRO A C 1
ATOM 701 O O . PRO A 1 91 ? -7.578 -14.375 -23.203 1 98.19 91 PRO A O 1
ATOM 704 N N . ASN A 1 92 ? -6.285 -16.125 -22.625 1 97.56 92 ASN A N 1
ATOM 705 C CA . ASN A 1 92 ? -7.316 -17.141 -22.859 1 97.56 92 ASN A CA 1
ATOM 706 C C . ASN A 1 92 ? -7.91 -17.641 -21.547 1 97.56 92 ASN A C 1
ATOM 708 O O . ASN A 1 92 ? -8.531 -18.703 -21.5 1 97.56 92 ASN A O 1
ATOM 712 N N . GLY A 1 93 ? -7.57 -16.891 -20.547 1 97.81 93 GLY A N 1
ATOM 713 C CA . GLY A 1 93 ? -8.031 -17.297 -19.219 1 97.81 93 GLY A CA 1
ATOM 714 C C . GLY A 1 93 ? -9.508 -17.047 -19 1 97.81 93 GLY A C 1
ATOM 715 O O . GLY A 1 93 ? -10.242 -16.766 -19.953 1 97.81 93 GLY A O 1
ATOM 716 N N . GLY A 1 94 ? -9.906 -17.203 -17.766 1 98.12 94 GLY A N 1
ATOM 717 C CA . GLY A 1 94 ? -11.297 -17.047 -17.391 1 98.12 94 GLY A CA 1
ATOM 718 C C . GLY A 1 94 ? -12.039 -18.359 -17.281 1 98.12 94 GLY A C 1
ATOM 719 O O . GLY A 1 94 ? -11.414 -19.422 -17.25 1 98.12 94 GLY A O 1
ATOM 720 N N . GLY A 1 95 ? -13.258 -18.203 -17.109 1 97.81 95 GLY A N 1
ATOM 721 C CA . GLY A 1 95 ? -14.055 -19.406 -16.906 1 97.81 95 GLY A CA 1
ATOM 722 C C . GLY A 1 95 ? -13.922 -19.969 -15.492 1 97.81 95 GLY A C 1
ATOM 723 O O . GLY A 1 95 ? -13.898 -19.219 -14.523 1 97.81 95 GLY A O 1
ATOM 724 N N . ALA A 1 96 ? -13.969 -21.375 -15.461 1 98.31 96 ALA A N 1
ATOM 725 C CA . ALA A 1 96 ? -13.93 -22.078 -14.18 1 98.31 96 ALA A CA 1
ATOM 726 C C . ALA A 1 96 ? -12.922 -23.219 -14.211 1 98.31 96 ALA A C 1
ATOM 728 O O . ALA A 1 96 ? -12.641 -23.781 -15.273 1 98.31 96 ALA A O 1
ATOM 729 N N . PRO A 1 97 ? -12.336 -23.406 -13 1 98.38 97 PRO A N 1
ATOM 730 C CA . PRO A 1 97 ? -11.477 -24.594 -12.961 1 98.38 97 PRO A CA 1
ATOM 731 C C . PRO A 1 97 ? -12.258 -25.891 -13.219 1 98.38 97 PRO A C 1
ATOM 733 O O . PRO A 1 97 ? -13.484 -25.906 -13.125 1 98.38 97 PRO A O 1
ATOM 736 N N . THR A 1 98 ? -11.562 -26.922 -13.586 1 97.62 98 THR A N 1
ATOM 737 C CA . THR A 1 98 ? -12.141 -28.25 -13.797 1 97.62 98 THR A CA 1
ATOM 738 C C . THR A 1 98 ? -11.344 -29.312 -13.055 1 97.62 98 THR A C 1
ATOM 740 O O . THR A 1 98 ? -10.328 -29 -12.422 1 97.62 98 THR A O 1
ATOM 743 N N . GLY A 1 99 ? -11.859 -30.484 -13.039 1 97.62 99 GLY A N 1
ATOM 744 C CA . GLY A 1 99 ? -11.109 -31.609 -12.492 1 97.62 99 GLY A CA 1
ATOM 745 C C . GLY A 1 99 ? -10.953 -31.531 -10.984 1 97.62 99 GLY A C 1
ATOM 746 O O . GLY A 1 99 ? -11.875 -31.109 -10.281 1 97.62 99 GLY A O 1
ATOM 747 N N . GLU A 1 100 ? -9.828 -31.969 -10.523 1 97.94 100 GLU A N 1
ATOM 748 C CA . GLU A 1 100 ? -9.602 -32.125 -9.094 1 97.94 100 GLU A CA 1
ATOM 749 C C . GLU A 1 100 ? -9.641 -30.797 -8.367 1 97.94 100 GLU A C 1
ATOM 751 O O . GLU A 1 100 ? -10.109 -30.703 -7.23 1 97.94 100 GLU A O 1
ATOM 756 N N . LEU A 1 101 ? -9.125 -29.781 -9 1 98.5 101 LEU A N 1
ATOM 757 C CA . LEU A 1 101 ? -9.148 -28.469 -8.375 1 98.5 101 LEU A CA 1
ATOM 758 C C . LEU A 1 101 ? -10.578 -27.984 -8.18 1 98.5 101 LEU A C 1
ATOM 760 O O . LEU A 1 101 ? -10.93 -27.469 -7.117 1 98.5 101 LEU A O 1
ATOM 764 N N . ALA A 1 102 ? -11.391 -28.125 -9.211 1 98.56 102 ALA A N 1
ATOM 765 C CA . ALA A 1 102 ? -12.797 -27.734 -9.102 1 98.56 102 ALA A CA 1
ATOM 766 C C . ALA A 1 102 ? -13.477 -28.484 -7.957 1 98.56 102 ALA A C 1
ATOM 768 O O . ALA A 1 102 ? -14.227 -27.875 -7.18 1 98.56 102 ALA A O 1
ATOM 769 N N . ASP A 1 103 ? -13.227 -29.75 -7.918 1 98.44 103 ASP A N 1
ATOM 770 C CA . ASP A 1 103 ? -13.805 -30.578 -6.855 1 98.44 103 ASP A CA 1
ATOM 771 C C . ASP A 1 103 ? -13.367 -30.078 -5.48 1 98.44 103 ASP A C 1
ATOM 773 O O . ASP A 1 103 ? -14.172 -30 -4.555 1 98.44 103 ASP A O 1
ATOM 777 N N . ALA A 1 104 ? -12.078 -29.781 -5.348 1 98.56 104 ALA A N 1
ATOM 778 C CA . ALA A 1 104 ? -11.531 -29.328 -4.074 1 98.56 104 ALA A CA 1
ATOM 779 C C . ALA A 1 104 ? -12.141 -27.984 -3.674 1 98.56 104 ALA A C 1
ATOM 781 O O . ALA A 1 104 ? -12.461 -27.766 -2.502 1 98.56 104 ALA A O 1
ATOM 782 N N . ILE A 1 105 ? -12.273 -27.047 -4.598 1 98.81 105 ILE A N 1
ATOM 783 C CA . ILE A 1 105 ? -12.867 -25.734 -4.352 1 98.81 105 ILE A CA 1
ATOM 784 C C . ILE A 1 105 ? -14.312 -25.906 -3.887 1 98.81 105 ILE A C 1
ATOM 786 O O . ILE A 1 105 ? -14.727 -25.312 -2.893 1 98.81 105 ILE A O 1
ATOM 790 N N . ASN A 1 106 ? -15.047 -26.75 -4.598 1 98.5 106 ASN A N 1
ATOM 791 C CA . ASN A 1 106 ? -16.438 -26.984 -4.223 1 98.5 106 ASN A CA 1
ATOM 792 C C . ASN A 1 106 ? -16.547 -27.609 -2.832 1 98.5 106 ASN A C 1
ATOM 794 O O . ASN A 1 106 ? -17.422 -27.25 -2.049 1 98.5 106 ASN A O 1
ATOM 798 N N . ALA A 1 107 ? -15.695 -28.5 -2.602 1 98.25 107 ALA A N 1
ATOM 799 C CA . ALA A 1 107 ? -15.719 -29.188 -1.311 1 98.25 107 ALA A CA 1
ATOM 800 C C . ALA A 1 107 ? -15.398 -28.219 -0.173 1 98.25 107 ALA A C 1
ATOM 802 O O . ALA A 1 107 ? -16.031 -28.266 0.884 1 98.25 107 ALA A O 1
ATOM 803 N N . GLU A 1 108 ? -14.406 -27.391 -0.334 1 98.56 108 GLU A N 1
ATOM 804 C CA . GLU A 1 108 ? -13.914 -26.531 0.741 1 98.56 108 GLU A CA 1
ATOM 805 C C . GLU A 1 108 ? -14.797 -25.312 0.922 1 98.56 108 GLU A C 1
ATOM 807 O O . GLU A 1 108 ? -15.039 -24.875 2.049 1 98.56 108 GLU A O 1
ATOM 812 N N . PHE A 1 109 ? -15.273 -24.75 -0.199 1 98.69 109 PHE A N 1
ATOM 813 C CA . PHE A 1 109 ? -15.883 -23.438 -0.106 1 98.69 109 PHE A CA 1
ATOM 814 C C . PHE A 1 109 ? -17.359 -23.5 -0.449 1 98.69 109 PHE A C 1
ATOM 816 O O . PHE A 1 109 ? -18.078 -22.5 -0.322 1 98.69 109 PHE A O 1
ATOM 823 N N . GLY A 1 110 ? -17.875 -24.641 -0.897 1 98.56 110 GLY A N 1
ATOM 824 C CA . GLY A 1 110 ? -19.281 -24.828 -1.245 1 98.56 110 GLY A CA 1
ATOM 825 C C . GLY A 1 110 ? -19.531 -24.797 -2.74 1 98.56 110 GLY A C 1
ATOM 826 O O . GLY A 1 110 ? -20.156 -25.703 -3.289 1 98.56 110 GLY A O 1
ATOM 827 N N . SER A 1 111 ? -19.109 -23.781 -3.412 1 98.56 111 SER A N 1
ATOM 828 C CA . SER A 1 111 ? -19.219 -23.641 -4.863 1 98.56 111 SER A CA 1
ATOM 829 C C . SER A 1 111 ? -18.141 -22.703 -5.398 1 98.56 111 SER A C 1
ATOM 831 O O . SER A 1 111 ? -17.5 -21.984 -4.633 1 98.56 111 SER A O 1
ATOM 833 N N . PHE A 1 112 ? -17.969 -22.75 -6.699 1 98.69 112 PHE A N 1
ATOM 834 C CA . PHE A 1 112 ? -17.031 -21.844 -7.34 1 98.69 112 PHE A CA 1
ATOM 835 C C . PHE A 1 112 ? -17.453 -20.391 -7.117 1 98.69 112 PHE A C 1
ATOM 837 O O . PHE A 1 112 ? -16.609 -19.531 -6.871 1 98.69 112 PHE A O 1
ATOM 844 N N . ASP A 1 113 ? -18.766 -20.125 -7.207 1 98.56 113 ASP A N 1
ATOM 845 C CA . ASP A 1 113 ? -19.266 -18.781 -6.98 1 98.56 113 ASP A CA 1
ATOM 846 C C . ASP A 1 113 ? -18.984 -18.328 -5.547 1 98.56 113 ASP A C 1
ATOM 848 O O . ASP A 1 113 ? -18.609 -17.172 -5.32 1 98.56 113 ASP A O 1
ATOM 852 N N . GLN A 1 114 ? -19.188 -19.172 -4.625 1 98.75 114 GLN A N 1
ATOM 853 C CA . GLN A 1 114 ? -18.906 -18.844 -3.23 1 98.75 114 GLN A CA 1
ATOM 854 C C . GLN A 1 114 ? -17.422 -18.625 -3.01 1 98.75 114 GLN A C 1
ATOM 856 O O . GLN A 1 114 ? -17.016 -17.766 -2.229 1 98.75 114 GLN A O 1
ATOM 861 N N . PHE A 1 115 ? -16.625 -19.516 -3.656 1 98.88 115 PHE A N 1
ATOM 862 C CA . PHE A 1 115 ? -15.18 -19.328 -3.629 1 98.88 115 PHE A CA 1
ATOM 863 C C . PHE A 1 115 ? -14.812 -17.922 -4.117 1 98.88 115 PHE A C 1
ATOM 865 O O . PHE A 1 115 ? -14.07 -17.203 -3.451 1 98.88 115 PHE A O 1
ATOM 872 N N . LYS A 1 116 ? -15.32 -17.516 -5.285 1 98.81 116 LYS A N 1
ATOM 873 C CA . LYS A 1 116 ? -15.008 -16.219 -5.867 1 98.81 116 LYS A CA 1
ATOM 874 C C . LYS A 1 116 ? -15.406 -15.086 -4.926 1 98.81 116 LYS A C 1
ATOM 876 O O . LYS A 1 116 ? -14.688 -14.094 -4.801 1 98.81 116 LYS A O 1
ATOM 881 N N . GLU A 1 117 ? -16.516 -15.219 -4.285 1 98.75 117 GLU A N 1
ATOM 882 C CA . GLU A 1 117 ? -17 -14.203 -3.352 1 98.75 117 GLU A CA 1
ATOM 883 C C . GLU A 1 117 ? -16.047 -14.047 -2.164 1 98.75 117 GLU A C 1
ATOM 885 O O . GLU A 1 117 ? -15.688 -12.93 -1.79 1 98.75 117 GLU A O 1
ATOM 890 N N . LYS A 1 118 ? -15.68 -15.156 -1.574 1 98.88 118 LYS A N 1
ATOM 891 C CA . LYS A 1 118 ? -14.773 -15.141 -0.426 1 98.88 118 LYS A CA 1
ATOM 892 C C . LYS A 1 118 ? -13.406 -14.594 -0.813 1 98.88 118 LYS A C 1
ATOM 894 O O . LYS A 1 118 ? -12.789 -13.852 -0.05 1 98.88 118 LYS A O 1
ATOM 899 N N . PHE A 1 119 ? -12.93 -15.047 -1.967 1 98.94 119 PHE A N 1
ATOM 900 C CA . PHE A 1 119 ? -11.656 -14.562 -2.469 1 98.94 119 PHE A CA 1
ATOM 901 C C . PHE A 1 119 ? -11.703 -13.062 -2.707 1 98.94 119 PHE A C 1
ATOM 903 O O . PHE A 1 119 ? -10.773 -12.336 -2.33 1 98.94 119 PHE A O 1
ATOM 910 N N . ALA A 1 120 ? -12.789 -12.57 -3.326 1 98.88 120 ALA A N 1
ATOM 911 C CA . ALA A 1 120 ? -12.969 -11.141 -3.584 1 98.88 120 ALA A CA 1
ATOM 912 C C . ALA A 1 120 ? -13.008 -10.352 -2.279 1 98.88 120 ALA A C 1
ATOM 914 O O . ALA A 1 120 ? -12.461 -9.25 -2.199 1 98.88 120 ALA A O 1
ATOM 915 N N . ASP A 1 121 ? -13.641 -10.906 -1.288 1 98.69 121 ASP A N 1
ATOM 916 C CA . ASP A 1 121 ? -13.695 -10.258 0.019 1 98.69 121 ASP A CA 1
ATOM 917 C C . ASP A 1 121 ? -12.297 -10.125 0.625 1 98.69 121 ASP A C 1
ATOM 919 O O . ASP A 1 121 ? -11.961 -9.078 1.188 1 98.69 121 ASP A O 1
ATOM 923 N N . ALA A 1 122 ? -11.5 -11.188 0.538 1 98.81 122 ALA A N 1
ATOM 924 C CA . ALA A 1 122 ? -10.125 -11.148 1.041 1 98.81 122 ALA A CA 1
ATOM 925 C C . ALA A 1 122 ? -9.305 -10.086 0.321 1 98.81 122 ALA A C 1
ATOM 927 O O . ALA A 1 122 ? -8.516 -9.375 0.946 1 98.81 122 ALA A O 1
ATOM 928 N N . ALA A 1 123 ? -9.523 -9.992 -0.973 1 98.88 123 ALA A N 1
ATOM 929 C CA . ALA A 1 123 ? -8.797 -9.023 -1.788 1 98.88 123 ALA A CA 1
ATOM 930 C C . ALA A 1 123 ? -9.242 -7.602 -1.468 1 98.88 123 ALA A C 1
ATOM 932 O O . ALA A 1 123 ? -8.398 -6.711 -1.297 1 98.88 123 ALA A O 1
ATOM 933 N N . ALA A 1 124 ? -10.547 -7.406 -1.379 1 98.44 124 ALA A N 1
ATOM 934 C CA . ALA A 1 124 ? -11.102 -6.078 -1.156 1 98.44 124 ALA A CA 1
ATOM 935 C C . ALA A 1 124 ? -10.742 -5.555 0.231 1 98.44 124 ALA A C 1
ATOM 937 O O . ALA A 1 124 ? -10.539 -4.352 0.415 1 98.44 124 ALA A O 1
ATOM 938 N N . ASN A 1 125 ? -10.594 -6.461 1.171 1 97.56 125 ASN A N 1
ATOM 939 C CA . ASN A 1 125 ? -10.461 -6.035 2.562 1 97.56 125 ASN A CA 1
ATOM 940 C C . ASN A 1 125 ? -9 -5.996 3.002 1 97.56 125 ASN A C 1
ATOM 942 O O . ASN A 1 125 ? -8.703 -5.656 4.148 1 97.56 125 ASN A O 1
ATOM 946 N N . ARG A 1 126 ? -8.125 -6.469 2.135 1 98.44 126 ARG A N 1
ATOM 947 C CA . ARG A 1 126 ? -6.707 -6.246 2.41 1 98.44 126 ARG A CA 1
ATOM 948 C C . ARG A 1 126 ? -6.383 -4.758 2.441 1 98.44 126 ARG A C 1
ATOM 950 O O . ARG A 1 126 ? -6.23 -4.129 1.392 1 98.44 126 ARG A O 1
ATOM 957 N N . PHE A 1 127 ? -6.281 -4.211 3.662 1 98.19 127 PHE A N 1
ATOM 958 C CA . PHE A 1 127 ? -6.035 -2.777 3.791 1 98.19 127 PHE A CA 1
ATOM 959 C C . PHE A 1 127 ? -4.609 -2.436 3.381 1 98.19 127 PHE A C 1
ATOM 961 O O . PHE A 1 127 ? -3.656 -3.07 3.84 1 98.19 127 PHE A O 1
ATOM 968 N N . GLY A 1 128 ? -4.531 -1.444 2.502 1 97.81 128 GLY A N 1
ATOM 969 C CA . GLY A 1 128 ? -3.217 -1.04 2.029 1 97.81 128 GLY A CA 1
ATOM 970 C C . GLY A 1 128 ? -2.658 -1.961 0.96 1 97.81 128 GLY A C 1
ATOM 971 O O . GLY A 1 128 ? -3.408 -2.492 0.138 1 97.81 128 GLY A O 1
ATOM 972 N N . SER A 1 129 ? -1.355 -2.08 0.869 1 98.56 129 SER A N 1
ATOM 973 C CA . SER A 1 129 ? -0.665 -2.91 -0.112 1 98.56 129 SER A CA 1
ATOM 974 C C . SER A 1 129 ? -0.65 -4.375 0.315 1 98.56 129 SER A C 1
ATOM 976 O O . SER A 1 129 ? -0.449 -4.68 1.491 1 98.56 129 SER A O 1
ATOM 978 N N . GLY A 1 130 ? -0.888 -5.254 -0.661 1 98.81 130 GLY A N 1
ATOM 979 C CA . GLY A 1 130 ? -0.836 -6.668 -0.327 1 98.81 130 GLY A CA 1
ATOM 980 C C . GLY A 1 130 ? -1.3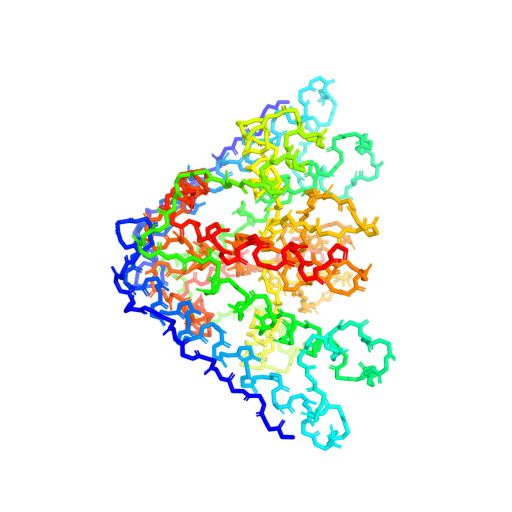65 -7.562 -1.432 1 98.81 130 GLY A C 1
ATOM 981 O O . GLY A 1 130 ? -1.315 -7.199 -2.609 1 98.81 130 GLY A O 1
ATOM 982 N N . TRP A 1 131 ? -1.726 -8.75 -0.982 1 98.94 131 TRP A N 1
ATOM 983 C CA . TRP A 1 131 ? -2.162 -9.797 -1.904 1 98.94 131 TRP A CA 1
ATOM 984 C C . TRP A 1 131 ? -3.293 -10.617 -1.299 1 98.94 131 TRP A C 1
ATOM 986 O O . TRP A 1 131 ? -3.363 -10.789 -0.079 1 98.94 131 TRP A O 1
ATOM 996 N N . ALA A 1 132 ? -4.168 -11.109 -2.086 1 98.94 132 ALA A N 1
ATOM 997 C CA . ALA A 1 132 ? -5.086 -12.188 -1.728 1 98.94 132 ALA A CA 1
ATOM 998 C C . ALA A 1 132 ? -4.676 -13.508 -2.387 1 98.94 132 ALA A C 1
ATOM 1000 O O . ALA A 1 132 ? -4.199 -13.516 -3.523 1 98.94 132 ALA A O 1
ATOM 1001 N N . TRP A 1 133 ? -4.91 -14.641 -1.668 1 98.94 133 TRP A N 1
ATOM 1002 C CA . TRP A 1 133 ? -4.336 -15.898 -2.135 1 98.94 133 TRP A CA 1
ATOM 1003 C C . TRP A 1 133 ? -5.34 -17.031 -2.004 1 98.94 133 TRP A C 1
ATOM 1005 O O . TRP A 1 133 ? -6.16 -17.047 -1.083 1 98.94 133 TRP A O 1
ATOM 1015 N N . LEU A 1 134 ? -5.285 -17.922 -2.922 1 98.94 134 LEU A N 1
ATOM 1016 C CA . LEU A 1 134 ? -5.648 -19.328 -2.705 1 98.94 134 LEU A CA 1
ATOM 1017 C C . LEU A 1 134 ? -4.406 -20.172 -2.465 1 98.94 134 LEU A C 1
ATOM 1019 O O . LEU A 1 134 ? -3.484 -20.188 -3.283 1 98.94 134 LEU A O 1
ATOM 1023 N N . VAL A 1 135 ? -4.34 -20.875 -1.348 1 98.94 135 VAL A N 1
ATOM 1024 C CA . VAL A 1 135 ? -3.145 -21.625 -0.984 1 98.94 135 VAL A CA 1
ATOM 1025 C C . VAL A 1 135 ? -3.521 -23.078 -0.692 1 98.94 135 VAL A C 1
ATOM 1027 O O . VAL A 1 135 ? -4.691 -23.391 -0.457 1 98.94 135 VAL A O 1
ATOM 1030 N N . VAL A 1 136 ? -2.574 -23.906 -0.84 1 98.81 136 VAL A N 1
ATOM 1031 C CA . VAL A 1 136 ? -2.654 -25.266 -0.312 1 98.81 136 VAL A CA 1
ATOM 1032 C C . VAL A 1 136 ? -1.908 -25.359 1.018 1 98.81 136 VAL A C 1
ATOM 1034 O O . VAL A 1 136 ? -0.714 -25.047 1.086 1 98.81 136 VAL A O 1
ATOM 1037 N N . ASN A 1 137 ? -2.555 -25.609 2.066 1 98 137 ASN A N 1
ATOM 1038 C CA . ASN A 1 137 ? -2.035 -25.797 3.418 1 98 137 ASN A CA 1
ATOM 1039 C C . ASN A 1 137 ? -2.355 -27.172 3.959 1 98 137 ASN A C 1
ATOM 1041 O O . ASN A 1 137 ? -3.5 -27.453 4.32 1 98 137 ASN A O 1
ATOM 1045 N N . ASP A 1 138 ? -1.337 -28.062 4.047 1 94.62 138 ASP A N 1
ATOM 1046 C CA . ASP A 1 138 ? -1.511 -29.438 4.5 1 94.62 138 ASP A CA 1
ATOM 1047 C C . ASP A 1 138 ? -2.609 -30.141 3.705 1 94.62 138 ASP A C 1
ATOM 1049 O O . ASP A 1 138 ? -3.537 -30.703 4.289 1 94.62 138 ASP A O 1
ATO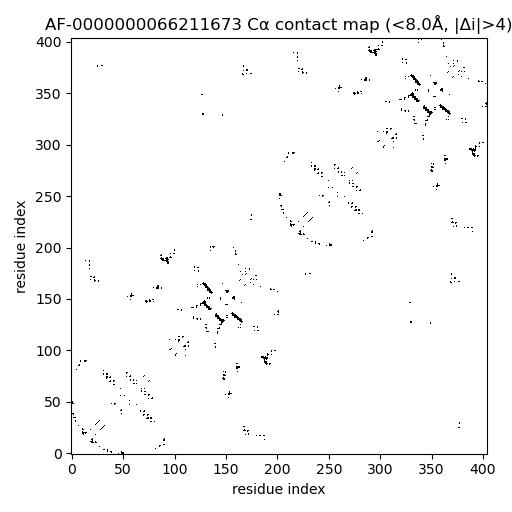M 1053 N N . GLY A 1 139 ? -2.598 -29.938 2.377 1 92.94 139 GLY A N 1
ATOM 1054 C CA . GLY A 1 139 ? -3.471 -30.641 1.454 1 92.94 139 GLY A CA 1
ATOM 1055 C C . GLY A 1 139 ? -4.832 -30 1.303 1 92.94 139 GLY A C 1
ATOM 1056 O O . GLY A 1 139 ? -5.648 -30.438 0.491 1 92.94 139 GLY A O 1
ATOM 1057 N N . LYS A 1 140 ? -5.082 -29 2.053 1 96.62 140 LYS A N 1
ATOM 1058 C CA . LYS A 1 140 ? -6.383 -28.328 2.01 1 96.62 140 LYS A CA 1
ATOM 1059 C C . LYS A 1 140 ? -6.27 -26.938 1.403 1 96.62 140 LYS A C 1
ATOM 1061 O O . LYS A 1 140 ? -5.242 -26.281 1.545 1 96.62 140 LYS A O 1
ATOM 1066 N N . LEU A 1 141 ? -7.367 -26.547 0.724 1 98.81 141 LEU A N 1
ATOM 1067 C CA . LEU A 1 141 ? -7.41 -25.203 0.162 1 98.81 141 LEU A CA 1
ATOM 1068 C C . LEU A 1 141 ? -7.793 -24.172 1.228 1 98.81 141 LEU A C 1
ATOM 1070 O O . LEU A 1 141 ? -8.648 -24.453 2.074 1 98.81 141 LEU A O 1
ATOM 1074 N N . GLU A 1 142 ? -7.152 -23.062 1.2 1 98.81 142 GLU A N 1
ATOM 1075 C CA . GLU A 1 142 ? -7.41 -21.953 2.111 1 98.81 142 GLU A CA 1
ATOM 1076 C C . GLU A 1 142 ? -7.312 -20.609 1.39 1 98.81 142 GLU A C 1
ATOM 1078 O O . GLU A 1 142 ? -6.457 -20.438 0.521 1 98.81 142 GLU A O 1
ATOM 1083 N N . ILE A 1 143 ? -8.258 -19.734 1.652 1 98.94 143 ILE A N 1
ATOM 1084 C CA . ILE A 1 143 ? -8.141 -18.359 1.203 1 98.94 143 ILE A CA 1
ATOM 1085 C C . ILE A 1 143 ? -7.484 -17.516 2.291 1 98.94 143 ILE A C 1
ATOM 1087 O O . ILE A 1 143 ? -7.828 -17.625 3.469 1 98.94 143 ILE A O 1
ATOM 1091 N N . THR A 1 144 ? -6.5 -16.734 1.938 1 98.75 144 THR A N 1
ATOM 1092 C CA . THR A 1 144 ? -5.828 -15.852 2.879 1 98.75 144 THR A CA 1
ATOM 1093 C C . THR A 1 144 ? -5.363 -14.578 2.18 1 98.75 144 THR A C 1
ATOM 1095 O O . THR A 1 144 ? -5.625 -14.383 0.992 1 98.75 144 THR A O 1
ATOM 1098 N N . SER A 1 145 ? -4.852 -13.633 2.865 1 98.81 145 SER A N 1
ATOM 1099 C CA . SER A 1 145 ? -4.246 -12.406 2.34 1 98.81 145 SER A CA 1
ATOM 1100 C C . SER A 1 145 ? -3.004 -12.023 3.133 1 98.81 145 SER A C 1
ATOM 1102 O O . SER A 1 145 ? -2.85 -12.422 4.289 1 98.81 145 SER A O 1
ATOM 1104 N N . THR A 1 146 ? -2.078 -11.422 2.494 1 98.81 146 THR A N 1
ATOM 1105 C CA . THR A 1 146 ? -0.843 -11 3.145 1 98.81 146 THR A CA 1
ATOM 1106 C C . THR A 1 146 ? -0.55 -9.531 2.852 1 98.81 146 THR A C 1
ATOM 1108 O O . THR A 1 146 ? -0.872 -9.031 1.771 1 98.81 146 THR A O 1
ATOM 1111 N N . PRO A 1 147 ? 0.054 -8.805 3.791 1 98.69 147 PRO A N 1
ATOM 1112 C CA . PRO A 1 147 ? 0.42 -7.398 3.576 1 98.69 147 PRO A CA 1
ATOM 1113 C C . PRO A 1 147 ? 1.69 -7.242 2.742 1 98.69 147 PRO A C 1
ATOM 1115 O O . PRO A 1 147 ? 2.582 -8.094 2.803 1 98.69 147 PRO A O 1
ATOM 1118 N N . ASN A 1 148 ? 1.764 -6.195 2.014 1 98.62 148 ASN A N 1
ATOM 1119 C CA . ASN A 1 148 ? 2.947 -5.832 1.241 1 98.62 148 ASN A CA 1
ATOM 1120 C C . ASN A 1 148 ? 3.385 -6.969 0.321 1 98.62 148 ASN A C 1
ATOM 1122 O O . ASN A 1 148 ? 2.602 -7.441 -0.504 1 98.62 148 ASN A O 1
ATOM 1126 N N . GLN A 1 149 ? 4.582 -7.41 0.48 1 98.88 149 GLN A N 1
ATOM 1127 C CA . GLN A 1 149 ? 5.066 -8.438 -0.431 1 98.88 149 GLN A CA 1
ATOM 1128 C C . GLN A 1 149 ? 5.285 -9.766 0.301 1 98.88 149 GLN A C 1
ATOM 1130 O O . GLN A 1 149 ? 6.039 -10.617 -0.165 1 98.88 149 GLN A O 1
ATOM 1135 N N . ASP A 1 150 ? 4.668 -9.875 1.468 1 98.88 150 ASP A N 1
ATOM 1136 C CA . ASP A 1 150 ? 4.719 -11.172 2.139 1 98.88 150 ASP A CA 1
ATOM 1137 C C . ASP A 1 150 ? 4.031 -12.25 1.304 1 98.88 150 ASP A C 1
ATOM 1139 O O . ASP A 1 150 ? 2.988 -12 0.697 1 98.88 150 ASP A O 1
ATOM 1143 N N . THR A 1 151 ? 4.633 -13.398 1.312 1 98.69 151 THR A N 1
ATOM 1144 C CA . THR A 1 151 ? 4.129 -14.539 0.562 1 98.69 151 THR A CA 1
ATOM 1145 C C . THR A 1 151 ? 3.682 -15.656 1.507 1 98.69 151 THR A C 1
ATOM 1147 O O . THR A 1 151 ? 4.281 -15.852 2.566 1 98.69 151 THR A O 1
ATOM 1150 N N . PRO A 1 152 ? 2.635 -16.391 1.11 1 98.88 152 PRO A N 1
ATOM 1151 C CA . PRO A 1 152 ? 2.232 -17.531 1.936 1 98.88 152 PRO A CA 1
ATOM 1152 C C . PRO A 1 152 ? 3.371 -18.516 2.164 1 98.88 152 PRO A C 1
ATOM 1154 O O . PRO A 1 152 ? 3.375 -19.234 3.166 1 98.88 152 PRO A O 1
ATOM 1157 N N . LEU A 1 153 ? 4.379 -18.531 1.343 1 98.75 153 LEU A N 1
ATOM 1158 C CA . LEU A 1 153 ? 5.543 -19.391 1.487 1 98.75 153 LEU A CA 1
ATOM 1159 C C . LEU A 1 153 ? 6.234 -19.156 2.824 1 98.75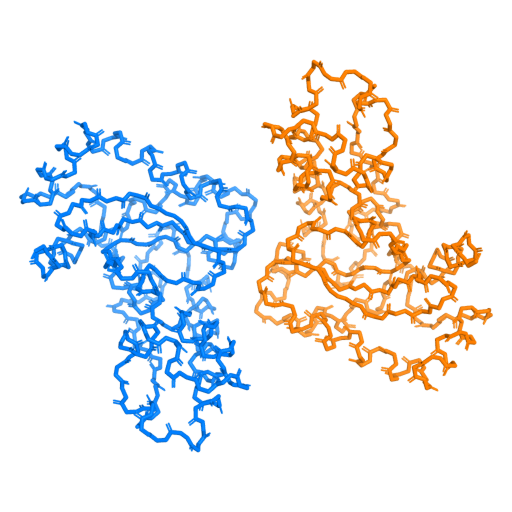 153 LEU A C 1
ATOM 1161 O O . LEU A 1 153 ? 6.812 -20.078 3.402 1 98.75 153 LEU A O 1
ATOM 1165 N N . MET A 1 154 ? 6.219 -17.953 3.32 1 98.56 154 MET A N 1
ATOM 1166 C CA . MET A 1 154 ? 6.863 -17.578 4.574 1 98.56 154 MET A CA 1
ATOM 1167 C C . MET A 1 154 ? 6.203 -18.266 5.758 1 98.56 154 MET A C 1
ATOM 1169 O O . MET A 1 154 ? 6.777 -18.328 6.848 1 98.56 154 MET A O 1
ATOM 1173 N N . GLU A 1 155 ? 4.996 -18.766 5.492 1 97.81 155 GLU A N 1
ATOM 1174 C CA . GLU A 1 155 ? 4.238 -19.438 6.551 1 97.81 155 GLU A CA 1
ATOM 1175 C C . GLU A 1 155 ? 4.121 -20.938 6.293 1 97.81 155 GLU A C 1
ATOM 1177 O O . GLU A 1 155 ? 3.285 -21.609 6.898 1 97.81 155 GLU A O 1
ATOM 1182 N N . GLY A 1 156 ? 4.832 -21.422 5.32 1 97.56 156 GLY A N 1
ATOM 1183 C CA . GLY A 1 156 ? 4.828 -22.844 5.016 1 97.56 156 GLY A CA 1
ATOM 1184 C C . GLY A 1 156 ? 3.65 -23.266 4.156 1 97.56 156 GLY A C 1
ATOM 1185 O O . GLY A 1 156 ? 3.367 -24.453 4.023 1 97.56 156 GLY A O 1
ATOM 1186 N N . LYS A 1 157 ? 2.889 -22.312 3.639 1 98.62 157 LYS A N 1
ATOM 1187 C CA . LYS A 1 157 ? 1.767 -22.594 2.746 1 98.62 157 LYS A CA 1
ATOM 1188 C C . LYS A 1 157 ? 2.176 -22.438 1.284 1 98.62 157 LYS A C 1
ATOM 1190 O O . LYS A 1 157 ? 3.113 -21.703 0.971 1 98.62 157 LYS A O 1
ATOM 1195 N N . THR A 1 158 ? 1.538 -23.125 0.438 1 98.81 158 THR A N 1
ATOM 1196 C CA . THR A 1 158 ? 1.879 -23.078 -0.979 1 98.81 158 THR A CA 1
ATOM 1197 C C . THR A 1 158 ? 0.843 -22.266 -1.753 1 98.81 158 THR A C 1
ATOM 1199 O O . THR A 1 158 ? -0.299 -22.703 -1.914 1 98.81 158 THR A O 1
ATOM 1202 N N . PRO A 1 159 ? 1.18 -21.109 -2.229 1 98.94 159 PRO A N 1
ATOM 1203 C CA . PRO A 1 159 ? 0.227 -20.344 -3.033 1 98.94 159 PRO A CA 1
ATOM 1204 C C . PRO A 1 159 ? 0.007 -20.953 -4.418 1 98.94 159 PRO A C 1
ATOM 1206 O O . PRO A 1 159 ? 0.97 -21.312 -5.098 1 98.94 159 PRO A O 1
ATOM 1209 N N . ILE A 1 160 ? -1.238 -21.031 -4.844 1 98.94 160 ILE A N 1
ATOM 1210 C CA . ILE A 1 160 ? -1.515 -21.578 -6.164 1 98.94 160 ILE A CA 1
ATOM 1211 C C . ILE A 1 160 ? -2.262 -20.547 -7.012 1 98.94 160 ILE A C 1
ATOM 1213 O O . ILE A 1 160 ? -2.322 -20.672 -8.234 1 98.94 160 ILE A O 1
ATOM 1217 N N . LEU A 1 161 ? -2.898 -19.594 -6.41 1 98.94 161 LEU A N 1
ATOM 1218 C CA . LEU A 1 161 ? -3.523 -18.422 -7.016 1 98.94 161 LEU A CA 1
ATOM 1219 C C . LEU A 1 161 ? -3.275 -17.172 -6.172 1 98.94 161 LEU A C 1
ATOM 1221 O O . LEU A 1 161 ? -3.33 -17.234 -4.941 1 98.94 161 LEU A O 1
ATOM 1225 N N . GLY A 1 162 ? -2.938 -16.047 -6.801 1 98.88 162 GLY A N 1
ATOM 1226 C CA . GLY A 1 162 ? -2.699 -14.805 -6.102 1 98.88 162 GLY A CA 1
ATOM 1227 C C . GLY A 1 162 ? -3.166 -13.586 -6.879 1 98.88 162 GLY A C 1
ATOM 1228 O O . GLY A 1 162 ? -3.014 -13.523 -8.102 1 98.88 162 GLY A O 1
ATOM 1229 N N . LEU A 1 163 ? -3.748 -12.672 -6.211 1 98.94 163 LEU A N 1
ATOM 1230 C CA . LEU A 1 163 ? -4.121 -11.391 -6.797 1 98.94 163 LEU A CA 1
ATOM 1231 C C . LEU A 1 163 ? -3.387 -10.242 -6.117 1 98.94 163 LEU A C 1
ATOM 1233 O O . LEU A 1 163 ? -3.533 -10.039 -4.91 1 98.94 163 LEU A O 1
ATOM 1237 N N . ASP A 1 164 ? -2.574 -9.586 -6.926 1 98.94 164 ASP A N 1
ATOM 1238 C CA . ASP A 1 164 ? -1.896 -8.375 -6.473 1 98.94 164 ASP A CA 1
ATOM 1239 C C . ASP A 1 164 ? -2.889 -7.23 -6.27 1 98.94 164 ASP A C 1
ATOM 1241 O O . ASP A 1 164 ? -3.541 -6.793 -7.219 1 98.94 164 ASP A O 1
ATOM 1245 N N . VAL A 1 165 ? -2.959 -6.73 -5.039 1 98.88 165 VAL A N 1
ATOM 1246 C CA . VAL A 1 165 ? -3.891 -5.629 -4.828 1 98.88 165 VAL A CA 1
ATOM 1247 C C . VAL A 1 165 ? -3.123 -4.375 -4.414 1 98.88 165 VAL A C 1
ATOM 1249 O O . VAL A 1 165 ? -3.682 -3.479 -3.775 1 98.88 165 VAL A O 1
ATOM 1252 N N . TRP A 1 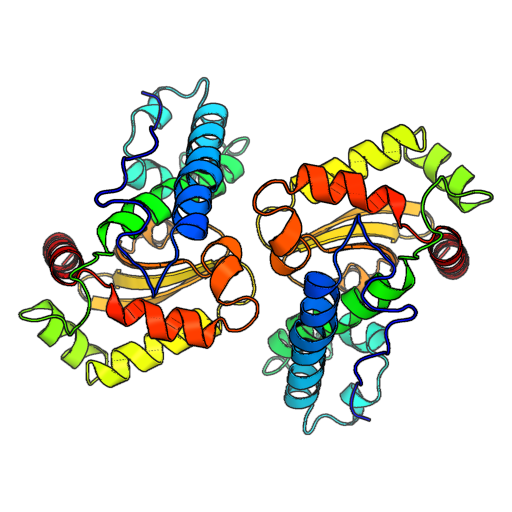166 ? -1.789 -4.375 -4.57 1 98.81 166 TRP A N 1
ATOM 1253 C CA . TRP A 1 166 ? -1.125 -3.076 -4.609 1 98.81 166 TRP A CA 1
ATOM 1254 C C . TRP A 1 166 ? -1.791 -2.154 -5.625 1 98.81 166 TRP A C 1
ATOM 1256 O O . TRP A 1 166 ? -2.168 -2.592 -6.715 1 98.81 166 TRP A O 1
ATOM 1266 N N . GLU A 1 167 ? -1.807 -0.872 -5.305 1 98.69 167 GLU A N 1
ATOM 1267 C CA . GLU A 1 167 ? -2.521 0.043 -6.188 1 98.69 167 GLU A CA 1
ATOM 1268 C C . GLU A 1 167 ? -1.882 0.082 -7.574 1 98.69 167 GLU A C 1
ATOM 1270 O O . GLU A 1 167 ? -2.578 0.235 -8.578 1 98.69 167 GLU A O 1
ATOM 1275 N N . HIS A 1 168 ? -0.568 -0.13 -7.672 1 98.75 168 HIS A N 1
ATOM 1276 C CA . HIS A 1 168 ? 0.086 -0.06 -8.969 1 98.75 168 HIS A CA 1
ATOM 1277 C C . HIS A 1 168 ? -0.41 -1.166 -9.898 1 98.75 168 HIS A C 1
ATOM 1279 O O . HIS A 1 168 ? -0.2 -1.106 -11.109 1 98.75 168 HIS A O 1
ATOM 1285 N N . ALA A 1 169 ? -1.031 -2.191 -9.359 1 98.75 169 ALA A N 1
ATOM 1286 C CA . ALA A 1 169 ? -1.496 -3.309 -10.18 1 98.75 169 ALA A CA 1
ATOM 1287 C C . ALA A 1 169 ? -2.734 -2.922 -10.984 1 98.75 169 ALA A C 1
ATOM 1289 O O . ALA A 1 169 ? -3.084 -3.594 -11.961 1 98.75 169 ALA A O 1
ATOM 1290 N N . TYR A 1 170 ? -3.432 -1.81 -10.555 1 98.62 170 TYR A N 1
ATOM 1291 C CA . TYR A 1 170 ? -4.723 -1.616 -11.203 1 98.62 170 TYR A CA 1
ATOM 1292 C C . TYR A 1 170 ? -5.074 -0.136 -11.281 1 98.62 170 TYR A C 1
ATOM 1294 O O . TYR A 1 170 ? -6.078 0.237 -11.898 1 98.62 170 TYR A O 1
ATOM 1302 N N . TYR A 1 171 ? -4.266 0.785 -10.773 1 98.5 171 TYR A N 1
ATOM 1303 C CA . TYR A 1 171 ? -4.707 2.152 -10.531 1 98.5 171 TYR A CA 1
ATOM 1304 C C . TYR A 1 171 ? -4.832 2.93 -11.836 1 98.5 171 TYR A C 1
ATOM 1306 O O . TYR A 1 171 ? -5.645 3.852 -11.938 1 98.5 171 TYR A O 1
ATOM 1314 N N . LEU A 1 172 ? -4.023 2.596 -12.836 1 98.31 172 LEU A N 1
ATOM 1315 C CA . LEU A 1 172 ? -4.082 3.334 -14.094 1 98.31 172 LEU A CA 1
ATOM 1316 C C . LEU A 1 172 ? -5.441 3.162 -14.758 1 98.31 172 LEU A C 1
ATOM 1318 O O . LEU A 1 172 ? -5.988 4.117 -15.32 1 98.31 172 LEU A O 1
ATOM 1322 N N . ASN A 1 173 ? -5.977 2.018 -14.688 1 97.5 173 ASN A N 1
ATOM 1323 C CA . ASN A 1 173 ? -7.227 1.726 -15.383 1 97.5 173 ASN A CA 1
ATOM 1324 C C . ASN A 1 173 ? -8.43 1.839 -14.445 1 97.5 173 ASN A C 1
ATOM 1326 O O . ASN A 1 173 ? -9.516 2.242 -14.875 1 97.5 173 ASN A O 1
ATOM 1330 N N . TYR A 1 174 ? -8.25 1.545 -13.18 1 98.56 174 TYR A N 1
ATOM 1331 C CA . TYR A 1 174 ? -9.406 1.355 -12.312 1 98.56 174 TYR A CA 1
ATOM 1332 C C . TYR A 1 174 ? -9.445 2.416 -11.219 1 98.56 174 TYR A C 1
ATOM 1334 O O . TYR A 1 174 ? -10.492 2.652 -10.609 1 98.56 174 TYR A O 1
ATOM 1342 N N . GLN A 1 175 ? -8.219 3.064 -10.906 1 98.31 175 GLN A N 1
ATOM 1343 C CA . GLN A 1 175 ? -8.102 4.055 -9.844 1 98.31 175 GLN A CA 1
ATOM 1344 C C . GLN A 1 175 ? -8.664 3.52 -8.531 1 98.31 175 GLN A C 1
ATOM 1346 O O . GLN A 1 175 ? -8.188 2.508 -8.016 1 98.31 175 GLN A O 1
ATOM 1351 N N . ASN A 1 176 ? -9.695 4.199 -7.973 1 98.44 176 ASN A N 1
ATOM 1352 C CA . ASN A 1 176 ? -10.18 3.828 -6.645 1 98.44 176 ASN A CA 1
ATOM 1353 C C . ASN A 1 176 ? -11.125 2.629 -6.707 1 98.44 176 ASN A C 1
ATOM 1355 O O . ASN A 1 176 ? -11.594 2.15 -5.672 1 98.44 176 ASN A O 1
ATOM 1359 N N . ARG A 1 177 ? -11.422 2.15 -7.922 1 98.38 177 ARG A N 1
ATOM 1360 C CA . ARG A 1 177 ? -12.414 1.103 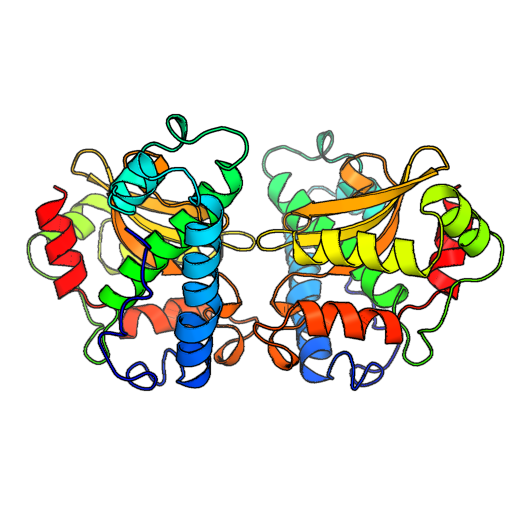-8.109 1 98.38 177 ARG A CA 1
ATOM 1361 C C . ARG A 1 177 ? -11.773 -0.28 -8.062 1 98.38 177 ARG A C 1
ATOM 1363 O O . ARG A 1 177 ? -11.875 -1.05 -9.016 1 98.38 177 ARG A O 1
ATOM 1370 N N . ARG A 1 178 ? -11.188 -0.654 -6.887 1 98.69 178 ARG A N 1
ATOM 1371 C CA . ARG A 1 178 ? -10.547 -1.95 -6.672 1 98.69 178 ARG A CA 1
ATOM 1372 C C . ARG A 1 178 ? -11.539 -3.09 -6.902 1 98.69 178 ARG A C 1
ATOM 1374 O O . ARG A 1 178 ? -11.188 -4.105 -7.508 1 98.69 178 ARG A O 1
ATOM 1381 N N . PRO A 1 179 ? -12.766 -2.961 -6.445 1 98.62 179 PRO A N 1
ATOM 1382 C CA . PRO A 1 179 ? -13.719 -4.047 -6.68 1 98.62 179 PRO A CA 1
ATOM 1383 C C . PRO A 1 179 ? -13.906 -4.355 -8.164 1 98.62 179 PRO A C 1
ATOM 1385 O O . PRO A 1 179 ? -14.062 -5.52 -8.539 1 98.62 179 PRO A O 1
ATOM 1388 N N . ASP A 1 180 ? -13.898 -3.33 -9.008 1 98.81 180 ASP A N 1
ATOM 1389 C CA . ASP A 1 180 ? -14 -3.559 -10.445 1 98.81 180 ASP A CA 1
ATOM 1390 C C . ASP A 1 180 ? -12.797 -4.34 -10.961 1 98.81 180 ASP A C 1
ATOM 1392 O O . ASP A 1 180 ? -12.938 -5.211 -11.82 1 98.81 180 ASP A O 1
ATOM 1396 N N . TYR A 1 181 ? -11.641 -4 -10.484 1 98.88 181 TYR A N 1
ATOM 1397 C CA . TYR A 1 181 ? -10.414 -4.707 -10.836 1 98.88 181 TYR A CA 1
ATOM 1398 C C . TYR A 1 181 ? -10.484 -6.168 -10.414 1 98.88 181 TYR A C 1
ATOM 1400 O O . TYR A 1 181 ? -10.148 -7.066 -11.188 1 98.88 181 TYR A O 1
ATOM 1408 N N . ILE A 1 182 ? -10.93 -6.426 -9.18 1 98.88 182 ILE A N 1
ATOM 1409 C CA . ILE A 1 182 ? -11.062 -7.781 -8.648 1 98.88 182 ILE A CA 1
ATOM 1410 C C . ILE A 1 182 ? -12.031 -8.578 -9.523 1 98.88 182 ILE A C 1
ATOM 1412 O O . ILE A 1 182 ? -11.766 -9.742 -9.852 1 98.88 182 ILE A O 1
ATOM 1416 N N . SER A 1 183 ? -13.094 -7.918 -9.906 1 98.69 183 SER A N 1
ATOM 1417 C CA . SER A 1 183 ? -14.07 -8.57 -10.773 1 98.69 183 SER A CA 1
ATOM 1418 C C . SER A 1 183 ? -13.461 -8.914 -12.125 1 98.69 183 SER A C 1
ATOM 1420 O O . SER A 1 183 ? -13.703 -9.992 -12.672 1 98.69 183 SER A O 1
ATOM 1422 N N . ALA A 1 184 ? -12.719 -8.008 -12.672 1 98.81 184 ALA A N 1
ATOM 1423 C CA . ALA A 1 184 ? -12.094 -8.188 -13.977 1 98.81 184 ALA A CA 1
ATOM 1424 C C . ALA A 1 184 ? -11.055 -9.305 -13.945 1 98.81 184 ALA A C 1
ATOM 1426 O O . ALA A 1 184 ? -10.812 -9.969 -14.953 1 98.81 184 ALA A O 1
ATOM 1427 N N . PHE A 1 185 ? -10.43 -9.516 -12.828 1 98.88 185 PHE A N 1
ATOM 1428 C CA . PHE A 1 185 ? -9.383 -10.5 -12.602 1 98.88 185 PHE A CA 1
ATOM 1429 C C . PHE A 1 185 ? -9.844 -11.891 -13.031 1 98.88 185 PHE A C 1
ATOM 1431 O O . PHE A 1 185 ? -9.094 -12.633 -13.656 1 98.88 185 PHE A O 1
ATOM 1438 N N . TRP A 1 186 ? -11.062 -12.227 -12.781 1 98.81 186 TRP A N 1
ATOM 1439 C CA . TRP A 1 186 ? -11.578 -13.57 -12.992 1 98.81 186 TRP A CA 1
ATOM 1440 C C . TRP A 1 186 ? -11.688 -13.883 -14.484 1 98.81 186 TRP A C 1
ATOM 1442 O O . TRP A 1 186 ? -11.82 -15.047 -14.875 1 98.81 186 TRP A O 1
ATOM 1452 N N . ASN A 1 187 ? -11.562 -12.844 -15.297 1 98.75 187 ASN A N 1
ATOM 1453 C CA . ASN A 1 187 ? -11.672 -13.039 -16.734 1 98.75 187 ASN A CA 1
ATOM 1454 C C . ASN A 1 187 ? -10.336 -13.461 -17.344 1 98.75 187 ASN A C 1
ATOM 1456 O O . ASN A 1 187 ? -10.281 -13.867 -18.516 1 98.75 187 ASN A O 1
ATOM 1460 N N . VAL A 1 188 ? -9.297 -13.445 -16.578 1 98.88 188 VAL A N 1
ATOM 1461 C CA . VAL A 1 188 ? -7.996 -13.695 -17.172 1 98.88 188 VAL A CA 1
ATOM 1462 C C . VAL A 1 188 ? -7.258 -14.773 -16.375 1 98.88 188 VAL A C 1
ATOM 1464 O O . VAL A 1 188 ? -6.098 -15.078 -16.656 1 98.88 188 VAL A O 1
ATOM 1467 N N . VAL A 1 189 ? -7.836 -15.422 -15.383 1 98.94 189 VAL A N 1
ATOM 1468 C CA . VAL A 1 189 ? -7.188 -16.453 -14.57 1 98.94 189 VAL A CA 1
ATOM 1469 C C . VAL A 1 189 ? -6.887 -17.672 -15.438 1 98.94 189 VAL A C 1
ATOM 1471 O O . VAL A 1 189 ? -7.773 -18.188 -16.141 1 98.94 189 VAL A O 1
ATOM 1474 N N . ASN A 1 190 ? -5.672 -18.062 -15.438 1 98.81 190 ASN A N 1
ATOM 1475 C CA . ASN A 1 190 ? -5.215 -19.281 -16.109 1 98.81 190 ASN A CA 1
ATOM 1476 C C . ASN A 1 190 ? -5.438 -20.516 -15.242 1 98.81 190 ASN A C 1
ATOM 1478 O O . ASN A 1 190 ? -4.5 -21.016 -14.617 1 98.81 190 ASN A O 1
ATOM 1482 N N . TRP A 1 191 ? -6.578 -21.125 -15.328 1 98.81 191 TRP A N 1
ATOM 1483 C CA . TRP A 1 191 ? -6.969 -22.188 -14.422 1 98.81 191 TRP A CA 1
ATOM 1484 C C . TRP A 1 191 ? -6.152 -23.453 -14.68 1 98.81 191 TRP A C 1
ATOM 1486 O O . TRP A 1 191 ? -5.969 -24.281 -13.773 1 98.81 191 TRP A O 1
ATOM 1496 N N . ASP A 1 192 ? -5.676 -23.625 -15.898 1 98.5 192 ASP A N 1
ATOM 1497 C CA . ASP A 1 192 ? -4.801 -24.766 -16.172 1 98.5 192 ASP A CA 1
ATOM 1498 C C . ASP A 1 192 ? -3.527 -24.688 -15.32 1 98.5 192 ASP A C 1
ATOM 1500 O O . ASP A 1 192 ? -3.104 -25.688 -14.734 1 98.5 192 ASP A O 1
ATOM 1504 N N . GLU A 1 193 ? -2.965 -23.516 -15.289 1 98.75 193 GLU A N 1
ATOM 1505 C CA . GLU A 1 193 ? -1.766 -23.312 -14.484 1 98.75 193 GLU A CA 1
ATOM 1506 C C . GLU A 1 193 ? -2.072 -23.469 -12.992 1 98.75 193 GLU A C 1
ATOM 1508 O O . GLU A 1 193 ? -1.299 -24.078 -12.25 1 98.75 193 GLU A O 1
ATOM 1513 N N . VAL A 1 194 ? -3.197 -22.922 -12.523 1 98.88 194 VAL A N 1
ATOM 1514 C CA . VAL A 1 194 ? -3.588 -23.016 -11.117 1 98.88 194 VAL A CA 1
ATOM 1515 C C . VAL A 1 194 ? -3.787 -24.484 -10.742 1 98.88 194 VAL A C 1
ATOM 1517 O O . VAL A 1 194 ? -3.344 -24.922 -9.68 1 98.88 194 VAL A O 1
ATOM 1520 N N . ALA A 1 195 ? -4.379 -25.234 -11.641 1 98.75 195 ALA A N 1
ATOM 1521 C CA . ALA A 1 195 ? -4.617 -26.656 -11.398 1 98.75 195 ALA A CA 1
ATOM 1522 C C . ALA A 1 195 ? -3.299 -27.422 -11.328 1 98.75 195 ALA A C 1
ATOM 1524 O O . ALA A 1 195 ? -3.141 -28.328 -10.492 1 98.75 195 ALA A O 1
ATOM 1525 N N . LYS A 1 196 ? -2.447 -27.125 -12.234 1 98.62 196 LYS A N 1
ATOM 1526 C CA . LYS A 1 196 ? -1.131 -27.766 -12.219 1 98.62 196 LYS A CA 1
ATOM 1527 C C . LYS A 1 196 ? -0.436 -27.531 -10.875 1 98.62 196 LYS A C 1
ATOM 1529 O O . LYS A 1 196 ? 0.078 -28.484 -10.273 1 98.62 196 LYS A O 1
ATOM 1534 N N . ARG A 1 197 ? -0.448 -26.312 -10.422 1 98.44 197 ARG A N 1
ATOM 1535 C CA . ARG A 1 197 ? 0.169 -25.969 -9.141 1 98.44 197 ARG A CA 1
ATOM 1536 C C . ARG A 1 197 ? -0.522 -26.688 -7.988 1 98.44 197 ARG A C 1
ATOM 1538 O O . ARG A 1 197 ? 0.134 -27.141 -7.047 1 98.44 197 ARG A O 1
ATOM 1545 N N . TYR A 1 198 ? -1.85 -26.75 -8.039 1 98.56 198 TYR A N 1
ATOM 1546 C CA . TYR A 1 198 ? -2.613 -27.469 -7.027 1 98.56 198 TYR A CA 1
ATOM 1547 C C . TYR A 1 198 ? -2.184 -28.938 -6.961 1 98.56 198 TYR A C 1
ATOM 1549 O O . TYR A 1 198 ? -1.938 -29.469 -5.875 1 98.56 198 TYR A O 1
ATOM 1557 N N . ASN A 1 199 ? -2.041 -29.516 -8.109 1 97.88 199 ASN A N 1
ATOM 1558 C CA . ASN A 1 199 ? -1.679 -30.938 -8.188 1 97.88 199 ASN A CA 1
ATOM 1559 C C . ASN A 1 199 ? -0.261 -31.172 -7.672 1 97.88 199 ASN A C 1
ATOM 1561 O O . ASN A 1 199 ? 0.022 -32.219 -7.09 1 97.88 199 ASN A O 1
ATOM 1565 N N . GLU A 1 200 ? 0.622 -30.203 -7.867 1 97.31 200 GLU A N 1
ATOM 1566 C CA . GLU A 1 200 ? 1.997 -30.312 -7.391 1 97.31 200 GLU A CA 1
ATOM 1567 C C . GLU A 1 200 ? 2.076 -30.109 -5.879 1 97.31 200 GLU A C 1
ATOM 1569 O O . GLU A 1 200 ? 2.992 -30.625 -5.227 1 97.31 200 GLU A O 1
ATOM 1574 N N . ALA A 1 201 ? 1.146 -29.422 -5.355 1 97 201 ALA A N 1
ATOM 1575 C CA . ALA A 1 201 ? 1.222 -28.984 -3.963 1 97 201 ALA A CA 1
ATOM 1576 C C . ALA A 1 201 ? 0.492 -29.953 -3.043 1 97 201 ALA A C 1
ATOM 1578 O O . ALA A 1 201 ? 0.791 -30.047 -1.85 1 97 201 ALA A O 1
ATOM 1579 N N . LYS A 1 202 ? -0.498 -30.641 -3.51 1 93.06 202 LYS A N 1
ATOM 1580 C CA . LYS A 1 202 ? -1.354 -31.469 -2.668 1 93.06 202 LYS A CA 1
ATOM 1581 C C . LYS A 1 202 ? -0.613 -32.719 -2.184 1 93.06 202 LYS A C 1
ATOM 1583 O O . LYS A 1 202 ? 0.362 -33.156 -2.805 1 93.06 202 LYS A O 1
ATOM 1588 N N . MET B 1 1 ? -21.391 13.242 16.766 1 81.06 1 MET B N 1
ATOM 1589 C CA . MET B 1 1 ? -21.688 13.758 15.438 1 81.06 1 MET B CA 1
ATOM 1590 C C . MET B 1 1 ? -20.844 13.055 14.383 1 81.06 1 MET B C 1
ATOM 1592 O O . MET B 1 1 ? -19.75 12.57 14.672 1 81.06 1 MET B O 1
ATOM 1596 N N . ALA B 1 2 ? -21.406 12.945 13.094 1 92.12 2 ALA B N 1
ATOM 1597 C CA . ALA B 1 2 ? -20.75 12.242 11.992 1 92.12 2 ALA B CA 1
ATOM 1598 C C . ALA B 1 2 ? -19.594 13.055 11.445 1 92.12 2 ALA B C 1
ATOM 1600 O O . ALA B 1 2 ? -19.672 14.273 11.32 1 92.12 2 ALA B O 1
ATOM 1601 N N . PHE B 1 3 ? -18.438 12.453 11.305 1 98.62 3 PHE B N 1
ATOM 1602 C CA . PHE B 1 3 ? -17.312 13.078 10.641 1 98.62 3 PHE B CA 1
ATOM 1603 C C . PHE B 1 3 ? -17.656 13.453 9.203 1 98.62 3 PHE B C 1
ATOM 1605 O O . PHE B 1 3 ? -18.469 12.773 8.562 1 98.62 3 PHE B O 1
ATOM 1612 N N . GLU B 1 4 ? -17.062 14.555 8.727 1 98.56 4 GLU B N 1
ATOM 1613 C CA . GLU B 1 4 ? -17.344 15.031 7.375 1 98.56 4 GLU B CA 1
ATOM 1614 C C . GLU B 1 4 ? -16.047 15.195 6.57 1 98.56 4 GLU B C 1
ATOM 1616 O O . GLU B 1 4 ? -14.992 15.477 7.133 1 98.56 4 GLU B O 1
ATOM 1621 N N . LEU B 1 5 ? -16.188 14.984 5.258 1 98.75 5 LEU B N 1
ATOM 1622 C CA . LEU B 1 5 ? -15.07 15.281 4.355 1 98.75 5 LEU B CA 1
ATOM 1623 C C . LEU B 1 5 ? -14.805 16.781 4.301 1 98.75 5 LEU B C 1
ATOM 1625 O O . LEU B 1 5 ? -15.664 17.547 3.875 1 98.75 5 LEU B O 1
ATOM 1629 N N . PRO B 1 6 ? -13.648 17.219 4.746 1 98.62 6 PRO B N 1
ATOM 1630 C CA . PRO B 1 6 ? -13.391 18.656 4.641 1 98.62 6 PRO B CA 1
ATOM 1631 C C . PRO B 1 6 ? -13.281 19.125 3.195 1 98.62 6 PRO B C 1
ATOM 1633 O O . PRO B 1 6 ? -12.828 18.375 2.326 1 98.62 6 PRO B O 1
ATOM 1636 N N . LYS B 1 7 ? -13.633 20.375 2.992 1 98.19 7 LYS B N 1
ATOM 1637 C CA . LYS B 1 7 ? -13.438 20.953 1.666 1 98.19 7 LYS B CA 1
ATOM 1638 C C . LYS B 1 7 ? -11.961 21.172 1.372 1 98.19 7 LYS B C 1
ATOM 1640 O O . LYS B 1 7 ? -11.18 21.484 2.273 1 98.19 7 LYS B O 1
ATOM 1645 N N . LEU B 1 8 ? -11.648 20.938 0.101 1 98 8 LEU B N 1
ATOM 1646 C CA . LEU B 1 8 ? -10.297 21.344 -0.281 1 98 8 LEU B CA 1
ATOM 1647 C C . LEU B 1 8 ? -10.102 22.844 -0.073 1 98 8 LEU B C 1
ATOM 1649 O O . LEU B 1 8 ? -10.969 23.641 -0.435 1 98 8 LEU B O 1
ATOM 1653 N N . PRO B 1 9 ? -9.008 23.266 0.464 1 97.56 9 PRO B N 1
ATOM 1654 C CA . PRO B 1 9 ? -8.773 24.688 0.676 1 97.56 9 PRO B CA 1
ATOM 1655 C C . PRO B 1 9 ? -8.438 25.438 -0.616 1 97.56 9 PRO B C 1
ATOM 1657 O O . PRO B 1 9 ? -8.328 26.656 -0.616 1 97.56 9 PRO B O 1
ATOM 1660 N N . TYR B 1 10 ? -8.25 24.844 -1.757 1 98.44 10 TYR B N 1
ATOM 1661 C CA . TYR B 1 10 ? -7.945 25.344 -3.09 1 98.44 10 TYR B CA 1
ATOM 1662 C C . TYR B 1 10 ? -8.562 24.469 -4.168 1 98.44 10 TYR B C 1
ATOM 1664 O O . TYR B 1 10 ? -8.969 23.328 -3.891 1 98.44 10 TYR B O 1
ATOM 1672 N N . PRO B 1 11 ? -8.656 25.047 -5.375 1 98.38 11 PRO B N 1
ATOM 1673 C CA . PRO B 1 11 ? -9.211 24.219 -6.445 1 98.38 11 PRO B CA 1
ATOM 1674 C C . PRO B 1 11 ? -8.383 22.969 -6.715 1 98.38 11 PRO B C 1
ATOM 1676 O O . PRO B 1 11 ? -7.18 22.953 -6.461 1 98.38 11 PRO B O 1
ATOM 1679 N N . ALA B 1 12 ? -9.039 21.953 -7.266 1 98.25 12 ALA B N 1
ATOM 1680 C CA . ALA B 1 12 ? -8.414 20.641 -7.465 1 98.25 12 ALA B CA 1
ATOM 1681 C C . ALA B 1 12 ? -7.211 20.75 -8.398 1 98.25 12 ALA B C 1
ATOM 1683 O O . ALA B 1 12 ? -6.305 19.906 -8.352 1 98.25 12 ALA B O 1
ATOM 1684 N N . ASN B 1 13 ? -7.176 21.688 -9.266 1 98.62 13 ASN B N 1
ATOM 1685 C CA . ASN B 1 13 ? -6.07 21.797 -10.211 1 98.62 13 ASN B CA 1
ATOM 1686 C C . ASN B 1 13 ? -5.012 22.797 -9.719 1 98.62 13 ASN B C 1
ATOM 1688 O O . ASN B 1 13 ? -4.082 23.125 -10.453 1 98.62 13 ASN B O 1
ATOM 1692 N N . ALA B 1 14 ? -5.16 23.266 -8.547 1 98.69 14 ALA B N 1
ATOM 1693 C CA . ALA B 1 14 ? -4.355 24.375 -8.055 1 98.69 14 ALA B CA 1
ATOM 1694 C C . ALA B 1 14 ? -2.908 23.953 -7.828 1 98.69 14 ALA B C 1
ATOM 1696 O O . ALA B 1 14 ? -2.004 24.797 -7.82 1 98.69 14 ALA B O 1
ATOM 1697 N N . LEU B 1 15 ? -2.652 22.688 -7.637 1 98.69 15 LEU B N 1
ATOM 1698 C CA . LEU B 1 15 ? -1.316 22.234 -7.27 1 98.69 15 LEU B CA 1
ATOM 1699 C C . LEU B 1 15 ? -0.555 21.734 -8.492 1 98.69 15 LEU B C 1
ATOM 1701 O O . LEU B 1 15 ? 0.541 21.188 -8.367 1 98.69 15 LEU B O 1
ATOM 1705 N N . GLU B 1 16 ? -1.165 21.906 -9.648 1 98.44 16 GLU B N 1
ATOM 1706 C CA . GLU B 1 16 ? -0.474 21.562 -10.883 1 98.44 16 GLU B CA 1
ATOM 1707 C C . GLU B 1 16 ? 0.763 22.422 -11.094 1 98.44 16 GLU B C 1
ATOM 1709 O O . GLU B 1 16 ? 0.782 23.594 -10.695 1 98.44 16 GLU B O 1
ATOM 1714 N N . PRO B 1 17 ? 1.748 21.891 -11.703 1 98.25 17 PRO B N 1
ATOM 1715 C CA . PRO B 1 17 ? 1.848 20.562 -12.305 1 98.25 17 PRO B CA 1
ATOM 1716 C C . PRO B 1 17 ? 2.338 19.5 -11.328 1 98.25 17 PRO B C 1
ATOM 1718 O O . PRO B 1 17 ? 2.604 18.359 -11.727 1 98.25 17 PRO B O 1
ATOM 1721 N N . HIS B 1 18 ? 2.488 19.797 -10.078 1 98.75 18 HIS B N 1
ATOM 1722 C CA . HIS B 1 18 ? 3.131 18.906 -9.109 1 98.75 18 HIS B CA 1
ATOM 1723 C C . HIS B 1 18 ? 2.186 17.812 -8.664 1 98.75 18 HIS B C 1
ATOM 1725 O O . HIS B 1 18 ? 2.611 16.672 -8.438 1 98.75 18 HIS B O 1
ATOM 1731 N N . ILE B 1 19 ? 0.917 18.062 -8.492 1 98.62 19 ILE B N 1
ATOM 1732 C CA . ILE B 1 19 ? -0.192 17.125 -8.297 1 98.62 19 ILE B CA 1
ATOM 1733 C C . ILE B 1 19 ? -1.342 17.484 -9.234 1 98.62 19 ILE B C 1
ATOM 1735 O O . ILE B 1 19 ? -1.878 18.594 -9.172 1 98.62 19 ILE B O 1
ATOM 1739 N N . ASP B 1 20 ? -1.708 16.594 -10.07 1 98.44 20 ASP B N 1
ATOM 1740 C CA . ASP B 1 20 ? -2.645 16.922 -11.141 1 98.44 20 ASP B CA 1
ATOM 1741 C C . ASP B 1 20 ? -4.086 16.875 -10.641 1 98.44 20 ASP B C 1
ATOM 1743 O O . ASP B 1 20 ? -4.375 16.234 -9.625 1 98.44 20 ASP B O 1
ATOM 1747 N N . GLU B 1 21 ? -4.941 17.5 -11.383 1 98.62 21 GLU B N 1
ATOM 1748 C CA . GLU B 1 21 ? -6.348 17.641 -11.031 1 98.62 21 GLU B CA 1
ATOM 1749 C C . GLU B 1 21 ? -7.02 16.297 -10.844 1 98.62 21 GLU B C 1
ATOM 1751 O O . GLU B 1 21 ? -7.805 16.109 -9.914 1 98.62 21 GLU B O 1
ATOM 1756 N N . ALA B 1 22 ? -6.809 15.367 -11.742 1 98.56 22 ALA B N 1
ATOM 1757 C CA . ALA B 1 22 ? -7.426 14.039 -11.648 1 98.56 22 ALA B CA 1
ATOM 1758 C C . ALA B 1 22 ? -7.047 13.352 -10.344 1 98.56 22 ALA B C 1
ATOM 1760 O O . ALA B 1 22 ? -7.906 12.797 -9.656 1 98.56 22 ALA B O 1
ATOM 1761 N N . THR B 1 23 ? -5.73 13.383 -10 1 98.69 23 THR B N 1
ATOM 1762 C CA . THR B 1 23 ? -5.258 12.812 -8.742 1 98.69 23 THR B CA 1
ATOM 1763 C C . THR B 1 23 ? -5.969 13.453 -7.551 1 98.69 23 THR B C 1
ATOM 1765 O O . THR B 1 23 ? -6.457 12.758 -6.664 1 98.69 23 THR B O 1
ATOM 1768 N N . MET B 1 24 ? -6.07 14.758 -7.559 1 98.75 24 MET B N 1
ATOM 1769 C CA . MET B 1 24 ? -6.676 15.477 -6.438 1 98.75 24 MET B CA 1
ATOM 1770 C C . MET B 1 24 ? -8.148 15.102 -6.285 1 98.75 24 MET B C 1
ATOM 1772 O O . MET B 1 24 ? -8.617 14.859 -5.172 1 98.75 24 MET B O 1
ATOM 1776 N N . ASN B 1 25 ? -8.852 15.055 -7.402 1 98.75 25 ASN B N 1
ATOM 1777 C CA . ASN B 1 25 ? -10.273 14.727 -7.363 1 98.75 25 ASN B CA 1
ATOM 1778 C C . ASN B 1 25 ? -10.516 13.336 -6.785 1 98.75 25 ASN B C 1
ATOM 1780 O O . ASN B 1 25 ? -11.383 13.148 -5.934 1 98.75 25 ASN B O 1
ATOM 1784 N N . ILE B 1 26 ? -9.773 12.398 -7.191 1 98.81 26 ILE B N 1
ATOM 1785 C CA . ILE B 1 26 ? -9.969 11.023 -6.742 1 98.81 26 ILE B CA 1
ATOM 1786 C C . ILE B 1 26 ? -9.438 10.859 -5.32 1 98.81 26 ILE B C 1
ATOM 1788 O O . ILE B 1 26 ? -10.086 10.242 -4.473 1 98.81 26 ILE B O 1
ATOM 1792 N N . HIS B 1 27 ? -8.211 11.438 -5.051 1 98.88 27 HIS B N 1
ATOM 1793 C CA . HIS B 1 27 ? -7.562 11.367 -3.746 1 98.88 27 HIS B CA 1
ATOM 1794 C C . HIS B 1 27 ? -8.453 11.961 -2.658 1 98.88 27 HIS B C 1
ATOM 1796 O O . HIS B 1 27 ? -8.68 11.328 -1.625 1 98.88 27 HIS B O 1
ATOM 1802 N N . HIS B 1 28 ? -9.016 13.109 -2.877 1 98.81 28 HIS B N 1
ATOM 1803 C CA . HIS B 1 28 ? -9.883 13.789 -1.927 1 98.81 28 HIS B CA 1
ATOM 1804 C C . HIS B 1 28 ? -11.312 13.266 -2.002 1 98.81 28 HIS B C 1
ATOM 1806 O O . HIS B 1 28 ? -11.852 12.789 -1.002 1 98.81 28 HIS B O 1
ATOM 1812 N N . GLY B 1 29 ? -11.859 13.227 -3.162 1 98.69 29 GLY B N 1
ATOM 1813 C CA . GLY B 1 29 ? -13.281 12.984 -3.352 1 98.69 29 GLY B CA 1
ATOM 1814 C C . GLY B 1 29 ? -13.648 11.516 -3.238 1 98.69 29 GLY B C 1
ATOM 1815 O O . GLY B 1 29 ? -14.82 11.188 -3.012 1 98.69 29 GLY B O 1
ATOM 1816 N N . LYS B 1 30 ? -12.695 10.625 -3.451 1 98.75 30 LYS B N 1
ATOM 1817 C CA . LYS B 1 30 ? -13 9.195 -3.381 1 98.75 30 LYS B CA 1
ATOM 1818 C C . LYS B 1 30 ? -12.281 8.539 -2.207 1 98.75 30 LYS B C 1
ATOM 1820 O O . LYS B 1 30 ? -12.922 8.094 -1.251 1 98.75 30 LYS B O 1
ATOM 1825 N N . HIS B 1 31 ? -10.938 8.547 -2.137 1 98.81 31 HIS B N 1
ATOM 1826 C CA . HIS B 1 31 ? -10.195 7.855 -1.09 1 98.81 31 HIS B CA 1
ATOM 1827 C C . HIS B 1 31 ? -10.477 8.461 0.28 1 98.81 31 HIS B C 1
ATOM 1829 O O . HIS B 1 31 ? -10.898 7.766 1.201 1 98.81 31 HIS B O 1
ATOM 1835 N N . HIS B 1 32 ? -10.227 9.805 0.467 1 98.94 32 HIS B N 1
ATOM 1836 C CA . HIS B 1 32 ? -10.508 10.422 1.755 1 98.94 32 HIS B CA 1
ATOM 1837 C C . HIS B 1 32 ? -11.984 10.273 2.127 1 98.94 32 HIS B C 1
ATOM 1839 O O . HIS B 1 32 ? -12.305 9.969 3.275 1 98.94 32 HIS B O 1
ATOM 1845 N N . ASN B 1 33 ? -12.867 10.492 1.155 1 98.88 33 ASN B N 1
ATOM 1846 C CA . ASN B 1 33 ? -14.289 10.328 1.423 1 98.88 33 ASN B CA 1
ATOM 1847 C C . ASN B 1 33 ? -14.609 8.922 1.928 1 98.88 33 ASN B C 1
ATOM 1849 O O . ASN B 1 33 ? -15.445 8.75 2.811 1 98.88 33 ASN B O 1
ATOM 1853 N N . THR B 1 34 ? -13.969 7.934 1.298 1 98.75 34 THR B N 1
ATOM 1854 C CA . THR B 1 34 ? -14.195 6.555 1.728 1 98.75 34 THR B CA 1
ATOM 1855 C C . THR B 1 34 ? -13.758 6.367 3.178 1 98.75 34 THR B C 1
ATOM 1857 O O . THR B 1 34 ? -14.438 5.691 3.953 1 98.75 34 THR B O 1
ATOM 1860 N N . TYR B 1 35 ? -12.617 6.953 3.604 1 98.81 35 TYR B N 1
ATOM 1861 C CA . TYR B 1 35 ? -12.188 6.867 4.996 1 98.81 35 TYR B CA 1
ATOM 1862 C C . TYR B 1 35 ? -13.234 7.461 5.93 1 98.81 35 TYR B C 1
ATOM 1864 O O . TYR B 1 35 ? -13.547 6.883 6.969 1 98.81 35 TYR B O 1
ATOM 1872 N N . VAL B 1 36 ? -13.766 8.625 5.516 1 98.88 36 VAL B N 1
ATOM 1873 C CA . VAL B 1 36 ? -14.766 9.305 6.328 1 98.88 36 VAL B CA 1
ATOM 1874 C C . VAL B 1 36 ? -16.016 8.438 6.449 1 98.88 36 VAL B C 1
ATOM 1876 O O . VAL B 1 36 ? -16.516 8.211 7.551 1 98.88 36 VAL B O 1
ATOM 1879 N N . THR B 1 37 ? -16.5 7.93 5.312 1 98.81 37 THR B N 1
ATOM 1880 C CA . THR B 1 37 ? -17.719 7.121 5.27 1 98.81 37 THR B CA 1
ATOM 1881 C C . THR B 1 37 ? -17.562 5.863 6.121 1 98.81 37 THR B C 1
ATOM 1883 O O . THR B 1 37 ? -18.422 5.543 6.934 1 98.81 37 THR B O 1
ATOM 1886 N N . LYS B 1 38 ? -16.469 5.191 5.992 1 98.69 38 LYS B N 1
ATOM 1887 C CA . LYS B 1 38 ? -16.234 3.941 6.711 1 98.69 38 LYS B CA 1
ATOM 1888 C C . LYS B 1 38 ? -16 4.195 8.195 1 98.69 38 LYS B C 1
ATOM 1890 O O . LYS B 1 38 ? -16.375 3.371 9.039 1 98.69 38 LYS B O 1
ATOM 1895 N N . LEU B 1 39 ? -15.336 5.316 8.508 1 98.81 39 LEU B N 1
ATOM 1896 C CA . LEU B 1 39 ? -15.188 5.688 9.906 1 98.81 39 LEU B CA 1
ATOM 1897 C C . LEU B 1 39 ? -16.547 5.891 10.57 1 98.81 39 LEU B C 1
ATOM 1899 O O . LEU B 1 39 ? -16.797 5.367 11.656 1 98.81 39 LEU B O 1
ATOM 1903 N N . ASN B 1 40 ? -17.391 6.66 9.898 1 98.81 40 ASN B N 1
ATOM 1904 C CA . ASN B 1 40 ? -18.734 6.891 10.422 1 98.81 40 ASN B CA 1
ATOM 1905 C C . ASN B 1 40 ? -19.5 5.582 10.609 1 98.81 40 ASN B C 1
ATOM 1907 O O . ASN B 1 40 ? -20.188 5.395 11.609 1 98.81 40 ASN B O 1
ATOM 1911 N N . ALA B 1 41 ? -19.391 4.68 9.664 1 98.62 41 ALA B N 1
ATOM 1912 C CA . ALA B 1 41 ? -20.031 3.375 9.773 1 98.62 41 ALA B CA 1
ATOM 1913 C C . ALA B 1 41 ? -19.516 2.605 10.984 1 98.62 41 ALA B C 1
ATOM 1915 O O . ALA B 1 41 ? -20.297 1.983 11.711 1 98.62 41 ALA B O 1
ATOM 1916 N N . ALA B 1 42 ? -18.234 2.648 11.242 1 98.44 42 ALA B N 1
ATOM 1917 C CA . ALA B 1 42 ? -17.625 1.937 12.359 1 98.44 42 ALA B CA 1
ATOM 1918 C C . ALA B 1 42 ? -18.094 2.508 13.695 1 98.44 42 ALA B C 1
ATOM 1920 O O . ALA B 1 42 ? -18.172 1.784 14.695 1 98.44 42 ALA B O 1
ATOM 1921 N N . LEU B 1 43 ? -18.406 3.766 13.727 1 98.5 43 LEU B N 1
ATOM 1922 C CA . LEU B 1 43 ? -18.719 4.453 14.984 1 98.5 43 LEU B CA 1
ATOM 1923 C C . LEU B 1 43 ? -20.219 4.434 15.258 1 98.5 43 LEU B C 1
ATOM 1925 O O . LEU B 1 43 ? -20.672 4.977 16.266 1 98.5 43 LEU B O 1
ATOM 1929 N N . GLU B 1 44 ? -20.969 3.875 14.281 1 97.94 44 GLU B N 1
ATOM 1930 C CA . GLU B 1 44 ? -22.406 3.742 14.539 1 97.94 44 GLU B CA 1
ATOM 1931 C C . GLU B 1 44 ? -22.656 3.049 15.875 1 97.94 44 GLU B C 1
ATOM 1933 O O . GLU B 1 44 ? -22.047 2.014 16.172 1 97.94 44 GLU B O 1
ATOM 1938 N N . GLY B 1 45 ? -23.516 3.637 16.688 1 97 45 GLY B N 1
ATOM 1939 C CA . GLY B 1 45 ? -23.844 3.074 18 1 97 45 GLY B CA 1
ATOM 1940 C C . GLY B 1 45 ? -22.844 3.451 19.078 1 97 45 GLY B C 1
ATOM 1941 O O . GLY B 1 45 ? -22.984 3.035 20.234 1 97 45 GLY B O 1
ATOM 1942 N N . HIS B 1 46 ? -21.859 4.188 18.766 1 97.06 46 HIS B N 1
ATOM 1943 C CA . HIS B 1 46 ? -20.859 4.645 19.703 1 97.06 46 HIS B CA 1
ATOM 1944 C C . HIS B 1 46 ? -20.781 6.164 19.75 1 97.06 46 HIS B C 1
ATOM 1946 O O . HIS B 1 46 ? -19.734 6.75 19.422 1 97.06 46 HIS B O 1
ATOM 1952 N N . SER B 1 47 ? -21.812 6.793 20.266 1 95.75 47 SER B N 1
ATOM 1953 C CA . SER B 1 47 ? -22 8.242 20.203 1 95.75 47 SER B CA 1
ATOM 1954 C C . SER B 1 47 ? -20.891 8.969 20.969 1 95.75 47 SER B C 1
ATOM 1956 O O . SER B 1 47 ? -20.438 10.039 20.562 1 95.75 47 SER B O 1
ATOM 1958 N N . ALA B 1 48 ? -20.5 8.438 22.078 1 96.5 48 ALA B N 1
ATOM 1959 C CA . ALA B 1 48 ? -19.469 9.086 22.891 1 96.5 48 ALA B CA 1
ATOM 1960 C C . ALA B 1 48 ? -18.172 9.203 22.109 1 96.5 48 ALA B C 1
ATOM 1962 O O . ALA B 1 48 ? -17.453 10.195 22.234 1 96.5 48 ALA B O 1
ATOM 1963 N N . LEU B 1 49 ? -17.812 8.164 21.344 1 97.44 49 LEU B N 1
ATOM 1964 C CA . LEU B 1 49 ? -16.609 8.188 20.5 1 97.44 49 LEU B CA 1
ATOM 1965 C C . LEU B 1 49 ? -16.812 9.117 19.312 1 97.44 49 LEU B C 1
ATOM 1967 O O . LEU B 1 49 ? -15.891 9.852 18.938 1 97.44 49 LEU B O 1
ATOM 1971 N N . ALA B 1 50 ? -17.984 9.102 18.719 1 96.5 50 ALA B N 1
ATOM 1972 C CA . ALA B 1 50 ? -18.297 9.875 17.516 1 96.5 50 ALA B CA 1
ATOM 1973 C C . ALA B 1 50 ? -18.25 11.375 17.812 1 96.5 50 ALA B C 1
ATOM 1975 O O . ALA B 1 50 ? -18.156 12.188 16.891 1 96.5 50 ALA B O 1
ATOM 1976 N N . GLU B 1 51 ? -18.344 11.773 19.047 1 96.75 51 GLU B N 1
ATOM 1977 C CA . GLU B 1 51 ? -18.375 13.18 19.438 1 96.75 51 GLU B CA 1
ATOM 1978 C C . GLU B 1 51 ? -16.969 13.734 19.641 1 96.75 51 GLU B C 1
ATOM 1980 O O . GLU B 1 51 ? -16.781 14.945 19.719 1 96.75 51 GLU B O 1
ATOM 1985 N N . LYS B 1 52 ? -16.047 12.836 19.766 1 97.31 52 LYS B N 1
ATOM 1986 C CA . LYS B 1 52 ? -14.656 13.266 19.906 1 97.31 52 LYS B CA 1
ATOM 1987 C C . LYS B 1 52 ? -14.125 13.883 18.625 1 97.31 52 LYS B C 1
ATOM 1989 O O . LYS B 1 52 ? -14.633 13.594 17.531 1 97.31 52 LYS B O 1
ATOM 1994 N N . SER B 1 53 ? -13.117 14.766 18.75 1 98.06 53 SER B N 1
ATOM 1995 C CA . SER B 1 53 ? -12.359 15.133 17.547 1 98.06 53 SER B CA 1
ATOM 1996 C C . SER B 1 53 ? -11.625 13.93 16.969 1 98.06 53 SER B C 1
ATOM 1998 O O . SER B 1 53 ? -11.359 12.961 17.672 1 98.06 53 SER B O 1
ATOM 2000 N N . ILE B 1 54 ? -11.344 13.984 15.719 1 98.5 54 ILE B N 1
ATOM 2001 C CA . ILE B 1 54 ? -10.648 12.867 15.086 1 98.5 54 ILE B CA 1
ATOM 2002 C C . ILE B 1 54 ? -9.289 12.656 15.742 1 98.5 54 ILE B C 1
ATOM 2004 O O . ILE B 1 54 ? -8.852 11.516 15.922 1 98.5 54 ILE B O 1
ATOM 2008 N N . GLU B 1 55 ? -8.57 13.742 16.078 1 98.38 55 GLU B N 1
ATOM 2009 C CA . GLU B 1 55 ? -7.266 13.656 16.734 1 98.38 55 GLU B CA 1
ATOM 2010 C C . GLU B 1 55 ? -7.371 12.945 18.078 1 98.38 55 GLU B C 1
ATOM 2012 O O . GLU B 1 55 ? -6.559 12.07 18.391 1 98.38 55 GLU B O 1
ATOM 2017 N N . ALA B 1 56 ? -8.367 13.359 18.828 1 98.12 56 ALA B N 1
ATOM 2018 C CA . ALA B 1 56 ? -8.562 12.727 20.141 1 98.12 56 ALA B CA 1
ATOM 2019 C C . ALA B 1 56 ? -8.891 11.242 19.969 1 98.12 56 ALA B C 1
ATOM 2021 O O . ALA B 1 56 ? -8.406 10.406 20.734 1 98.12 56 ALA B O 1
ATOM 2022 N N . LEU B 1 57 ? -9.758 10.945 19.031 1 98.5 57 LEU B N 1
ATOM 2023 C CA . LEU B 1 57 ? -10.203 9.578 18.797 1 98.5 57 LEU B CA 1
ATOM 2024 C C . LEU B 1 57 ? -9.023 8.672 18.469 1 98.5 57 LEU B C 1
ATOM 2026 O O . LEU B 1 57 ? -8.836 7.629 19.094 1 98.5 57 LEU B O 1
ATOM 2030 N N . VAL B 1 58 ? -8.117 9.078 17.547 1 98.62 58 VAL B N 1
ATOM 2031 C CA . VAL B 1 58 ? -7.062 8.195 17.062 1 98.62 58 VAL B CA 1
ATOM 2032 C C . VAL B 1 58 ? -5.887 8.219 18.031 1 98.62 58 VAL B C 1
ATOM 2034 O O . VAL B 1 58 ? -5.012 7.348 17.984 1 98.62 58 VAL B O 1
ATOM 2037 N N . SER B 1 59 ? -5.812 9.188 18.922 1 98.5 59 SER B N 1
ATOM 2038 C CA . SER B 1 59 ? -4.746 9.266 19.906 1 98.5 59 SER B CA 1
ATOM 2039 C C . SER B 1 59 ? -4.996 8.289 21.062 1 98.5 59 SER B C 1
ATOM 2041 O O . SER B 1 59 ? -4.098 8.023 21.859 1 98.5 59 SER B O 1
ATOM 2043 N N . ASP B 1 60 ? -6.219 7.793 21.188 1 97.81 60 ASP B N 1
ATOM 2044 C CA . ASP B 1 60 ? -6.574 6.891 22.281 1 97.81 60 ASP B CA 1
ATOM 2045 C C . ASP B 1 60 ? -7.332 5.672 21.75 1 97.81 60 ASP B C 1
ATOM 2047 O O . ASP B 1 60 ? -8.445 5.383 22.203 1 97.81 60 ASP B O 1
ATOM 2051 N N . LEU B 1 61 ? -6.684 4.895 20.938 1 98.25 61 LEU B N 1
ATOM 2052 C CA . LEU B 1 61 ? -7.324 3.752 20.281 1 98.25 61 LEU B CA 1
ATOM 2053 C C . LEU B 1 61 ? -7.637 2.66 21.312 1 98.25 61 LEU B C 1
ATOM 2055 O O . LEU B 1 61 ? -8.516 1.827 21.078 1 98.25 61 LEU B O 1
ATOM 2059 N N . ASP B 1 62 ? -6.918 2.646 22.406 1 97.38 62 ASP B N 1
ATOM 2060 C CA . ASP B 1 62 ? -7.18 1.668 23.469 1 97.38 62 ASP B CA 1
ATOM 2061 C C . ASP B 1 62 ? -8.586 1.838 24.031 1 97.38 62 ASP B C 1
ATOM 2063 O O . ASP B 1 62 ? -9.164 0.889 24.562 1 97.38 62 ASP B O 1
ATOM 2067 N N . ALA B 1 63 ? -9.102 3.057 23.953 1 97.31 63 ALA B N 1
ATOM 2068 C CA . ALA B 1 63 ? -10.438 3.35 24.453 1 97.31 63 ALA B CA 1
ATOM 2069 C C . ALA B 1 63 ? -11.508 2.908 23.469 1 97.31 63 ALA B C 1
ATOM 2071 O O . ALA B 1 63 ? -12.695 2.896 23.797 1 97.31 63 ALA B O 1
ATOM 2072 N N . VAL B 1 64 ? -11.156 2.566 22.25 1 98.31 64 VAL B N 1
ATOM 2073 C CA . VAL B 1 64 ? -12.086 2.107 21.219 1 98.31 64 VAL B CA 1
ATOM 2074 C C . VAL B 1 64 ? -12.344 0.611 21.375 1 98.31 64 VAL B C 1
ATOM 2076 O O . VAL B 1 64 ? -11.398 -0.173 21.531 1 98.31 64 VAL B O 1
ATOM 2079 N N . PRO B 1 65 ? -13.57 0.248 21.359 1 98.44 65 PRO B N 1
ATOM 2080 C CA . PRO B 1 65 ? -13.867 -1.181 21.484 1 98.44 65 PRO B CA 1
ATOM 2081 C C . PRO B 1 65 ? -13.102 -2.033 20.469 1 98.44 65 PRO B C 1
ATOM 2083 O O . PRO B 1 65 ? -12.938 -1.632 19.312 1 98.44 65 PRO B O 1
ATOM 2086 N N . GLU B 1 66 ? -12.68 -3.205 20.906 1 98.12 66 GLU B N 1
ATOM 2087 C CA . GLU B 1 66 ? -11.82 -4.078 20.125 1 98.12 66 GLU B CA 1
ATOM 2088 C C . GLU B 1 66 ? -12.453 -4.402 18.766 1 98.12 66 GLU B C 1
ATOM 2090 O O . GLU B 1 66 ? -11.766 -4.414 17.75 1 98.12 66 GLU B O 1
ATOM 2095 N N . ASN B 1 67 ? -13.711 -4.66 18.75 1 97.81 67 ASN B N 1
ATOM 2096 C CA . ASN B 1 67 ? -14.383 -5.156 17.547 1 97.81 67 ASN B CA 1
ATOM 2097 C C . ASN B 1 67 ? -14.453 -4.082 16.469 1 97.81 67 ASN B C 1
ATOM 2099 O O . ASN B 1 67 ? -14.719 -4.387 15.297 1 97.81 67 ASN B O 1
ATOM 2103 N N . ILE B 1 68 ? -14.297 -2.791 16.781 1 98.44 68 ILE B N 1
ATOM 2104 C CA . ILE B 1 68 ? -14.328 -1.737 15.766 1 98.44 68 ILE B CA 1
ATOM 2105 C C . ILE B 1 68 ? -12.984 -1.019 15.734 1 98.44 68 ILE B C 1
ATOM 2107 O O . ILE B 1 68 ? -12.797 -0.069 14.969 1 98.44 68 ILE B O 1
ATOM 2111 N N . ARG B 1 69 ? -12.023 -1.365 16.578 1 98.69 69 ARG B N 1
ATOM 2112 C CA . ARG B 1 69 ? -10.773 -0.639 16.781 1 98.69 69 ARG B CA 1
ATOM 2113 C C . ARG B 1 69 ? -9.961 -0.574 15.484 1 98.69 69 ARG B C 1
ATOM 2115 O O . ARG B 1 69 ? -9.43 0.481 15.133 1 98.69 69 ARG B O 1
ATOM 2122 N N . THR B 1 70 ? -9.859 -1.7 14.742 1 98.62 70 THR B N 1
ATOM 2123 C CA . THR B 1 70 ? -9.102 -1.724 13.492 1 98.62 70 THR B CA 1
ATOM 2124 C C . THR B 1 70 ? -9.727 -0.788 12.461 1 98.62 70 THR B C 1
ATOM 2126 O O . THR B 1 70 ? -9.023 -0.032 11.789 1 98.62 70 THR B O 1
ATOM 2129 N N . ALA B 1 71 ? -11.016 -0.85 12.344 1 98.5 71 ALA B N 1
ATOM 2130 C CA . ALA B 1 71 ? -11.711 0.024 11.406 1 98.5 71 ALA B CA 1
ATOM 2131 C C . ALA B 1 71 ? -11.492 1.493 11.758 1 98.5 71 ALA B C 1
ATOM 2133 O O . ALA B 1 71 ? -11.266 2.322 10.875 1 98.5 71 ALA B O 1
ATOM 2134 N N . VAL B 1 72 ? -11.562 1.815 13.047 1 98.81 72 VAL B N 1
ATOM 2135 C CA . VAL B 1 72 ? -11.359 3.188 13.5 1 98.81 72 VAL B CA 1
ATOM 2136 C C . VAL B 1 72 ? -9.914 3.602 13.273 1 98.81 72 VAL B C 1
ATOM 2138 O O . VAL B 1 72 ? -9.641 4.723 12.836 1 98.81 72 VAL B O 1
ATOM 2141 N N . ARG B 1 73 ? -8.992 2.688 13.555 1 98.81 73 ARG B N 1
ATOM 2142 C CA . ARG B 1 73 ? -7.578 2.965 13.32 1 98.81 73 ARG B CA 1
ATOM 2143 C C . ARG B 1 73 ? -7.324 3.297 11.852 1 98.81 73 ARG B C 1
ATOM 2145 O O . ARG B 1 73 ? -6.738 4.336 11.539 1 98.81 73 ARG B O 1
ATOM 2152 N N . ASN B 1 74 ? -7.766 2.455 10.961 1 98.81 74 ASN B N 1
ATOM 2153 C CA . ASN B 1 74 ? -7.492 2.6 9.539 1 98.81 74 ASN B CA 1
ATOM 2154 C C . ASN B 1 74 ? -8.203 3.818 8.953 1 98.81 74 ASN B C 1
ATOM 2156 O O . ASN B 1 74 ? -7.566 4.668 8.32 1 98.81 74 ASN B O 1
ATOM 2160 N N . ASN B 1 75 ? -9.469 3.916 9.219 1 98.88 75 ASN B N 1
ATOM 2161 C CA . ASN B 1 75 ? -10.258 4.949 8.562 1 98.88 75 ASN B CA 1
ATOM 2162 C C . ASN B 1 75 ? -10.172 6.281 9.305 1 98.88 75 ASN B C 1
ATOM 2164 O O . ASN B 1 75 ? -10.188 7.344 8.688 1 98.88 75 ASN B O 1
ATOM 2168 N N . GLY B 1 76 ? -10.133 6.207 10.648 1 98.88 76 GLY B N 1
ATOM 2169 C CA . GLY B 1 76 ? -9.875 7.422 11.406 1 98.88 76 GLY B CA 1
ATOM 2170 C C . GLY B 1 76 ? -8.5 8.008 11.148 1 98.88 76 GLY B C 1
ATOM 2171 O O . GLY B 1 76 ? -8.352 9.219 11.031 1 98.88 76 GLY B O 1
ATOM 2172 N N . GLY B 1 77 ? -7.492 7.109 11.148 1 98.94 77 GLY B N 1
ATOM 2173 C CA . GLY B 1 77 ? -6.164 7.566 10.758 1 98.94 77 GLY B CA 1
ATOM 2174 C C . GLY B 1 77 ? -6.133 8.211 9.383 1 98.94 77 GLY B C 1
ATOM 2175 O O . GLY B 1 77 ? -5.52 9.266 9.195 1 98.94 77 GLY B O 1
ATOM 2176 N N . GLY B 1 78 ? -6.82 7.539 8.414 1 98.94 78 GLY B N 1
ATOM 2177 C CA . GLY B 1 78 ? -6.922 8.109 7.082 1 98.94 78 GLY B CA 1
ATOM 2178 C C . GLY B 1 78 ? -7.535 9.5 7.07 1 98.94 78 GLY B C 1
ATOM 2179 O O . GLY B 1 78 ? -7.059 10.391 6.363 1 98.94 78 GLY B O 1
ATOM 2180 N N . HIS B 1 79 ? -8.594 9.648 7.828 1 98.94 79 HIS B N 1
ATOM 2181 C CA . HIS B 1 79 ? -9.258 10.945 7.902 1 98.94 79 HIS B CA 1
ATOM 2182 C C . HIS B 1 79 ? -8.352 12 8.531 1 98.94 79 HIS B C 1
ATOM 2184 O O . HIS B 1 79 ? -8.211 13.094 7.996 1 98.94 79 HIS B O 1
ATOM 2190 N N . ALA B 1 80 ? -7.727 11.656 9.641 1 98.88 80 ALA B N 1
ATOM 2191 C CA . ALA B 1 80 ? -6.836 12.586 10.336 1 98.88 80 ALA B CA 1
ATOM 2192 C C . ALA B 1 80 ? -5.668 13 9.438 1 98.88 80 ALA B C 1
ATOM 2194 O O . ALA B 1 80 ? -5.379 14.188 9.297 1 98.88 80 ALA B O 1
ATOM 2195 N N . ASN B 1 81 ? -5.027 12.016 8.844 1 98.94 81 ASN B N 1
ATOM 2196 C CA . ASN B 1 81 ? -3.857 12.258 8.008 1 98.94 81 ASN B CA 1
ATOM 2197 C C . ASN B 1 81 ? -4.188 13.18 6.832 1 98.94 81 ASN B C 1
ATOM 2199 O O . ASN B 1 81 ? -3.463 14.141 6.566 1 98.94 81 ASN B O 1
ATOM 2203 N N . HIS B 1 82 ? -5.301 12.891 6.156 1 98.94 82 HIS B N 1
ATOM 2204 C CA . HIS B 1 82 ? -5.621 13.641 4.945 1 98.94 82 HIS B CA 1
ATOM 2205 C C . HIS B 1 82 ? -6.141 15.031 5.281 1 98.94 82 HIS B C 1
ATOM 2207 O O . HIS B 1 82 ? -5.918 15.984 4.523 1 98.94 82 HIS B O 1
ATOM 2213 N N . THR B 1 83 ? -6.844 15.133 6.422 1 98.81 83 THR B N 1
ATOM 2214 C CA . THR B 1 83 ? -7.277 16.453 6.863 1 98.81 83 THR B CA 1
ATOM 2215 C C . THR B 1 83 ? -6.082 17.391 7.055 1 98.81 83 THR B C 1
ATOM 2217 O O . THR B 1 83 ? -6.121 18.547 6.656 1 98.81 83 THR B O 1
ATOM 2220 N N . LEU B 1 84 ? -5.066 16.875 7.645 1 98.75 84 LEU B N 1
ATOM 2221 C CA . LEU B 1 84 ? -3.82 17.625 7.777 1 98.75 84 LEU B CA 1
ATOM 2222 C C . LEU B 1 84 ? -3.176 17.859 6.414 1 98.75 84 LEU B C 1
ATOM 2224 O O . LEU B 1 84 ? -2.738 18.969 6.109 1 98.75 84 LEU B O 1
ATOM 2228 N N . PHE B 1 85 ? -3.133 16.891 5.555 1 98.94 85 PHE B N 1
ATOM 2229 C CA . PHE B 1 85 ? -2.416 16.859 4.285 1 98.94 85 PHE B CA 1
ATOM 2230 C C . PHE B 1 85 ? -2.885 17.984 3.373 1 98.94 85 PHE B C 1
ATOM 2232 O O . PHE B 1 85 ? -2.066 18.703 2.795 1 98.94 85 PHE B O 1
ATOM 2239 N N . TRP B 1 86 ? -4.195 18.156 3.283 1 98.88 86 TRP B N 1
ATOM 2240 C CA . TRP B 1 86 ? -4.727 19.172 2.379 1 98.88 86 TRP B CA 1
ATOM 2241 C C . TRP B 1 86 ? -4.344 20.578 2.848 1 98.88 86 TRP B C 1
ATOM 2243 O O . TRP B 1 86 ? -4.215 21.5 2.035 1 98.88 86 TRP B O 1
ATOM 2253 N N . GLN B 1 87 ? -4.168 20.719 4.141 1 98.75 87 GLN B N 1
ATOM 2254 C CA . GLN B 1 87 ? -3.926 22.031 4.707 1 98.75 87 GLN B CA 1
ATOM 2255 C C . GLN B 1 87 ? -2.457 22.438 4.578 1 98.75 87 GLN B C 1
ATOM 2257 O O . GLN B 1 87 ? -2.133 23.625 4.496 1 98.75 87 GLN B O 1
ATOM 2262 N N . ILE B 1 88 ? -1.607 21.484 4.512 1 98.81 88 ILE B N 1
ATOM 2263 C CA . ILE B 1 88 ? -0.182 21.797 4.516 1 98.81 88 ILE B CA 1
ATOM 2264 C C . ILE B 1 88 ? 0.327 21.891 3.08 1 98.81 88 ILE B C 1
ATOM 2266 O O . ILE B 1 88 ? 1.533 22.016 2.85 1 98.81 88 ILE B O 1
ATOM 2270 N N . LEU B 1 89 ? -0.5 21.844 2.139 1 98.88 89 LEU B N 1
ATOM 2271 C CA . LEU B 1 89 ? -0.199 22.109 0.736 1 98.88 89 LEU B CA 1
ATOM 2272 C C . LEU B 1 89 ? -0.829 23.422 0.279 1 98.88 89 LEU B C 1
ATOM 2274 O O . LEU B 1 89 ? -1.849 23.844 0.824 1 98.88 89 LEU B O 1
ATOM 2278 N N . SER B 1 90 ? -0.208 24.031 -0.713 1 98.56 90 SER B N 1
ATOM 2279 C CA . SER B 1 90 ? -0.721 25.297 -1.231 1 98.56 90 SER B CA 1
ATOM 2280 C C . SER B 1 90 ? -0.202 25.562 -2.639 1 98.56 90 SER B C 1
ATOM 2282 O O . SER B 1 90 ? 0.957 25.281 -2.947 1 98.56 90 SER B O 1
ATOM 2284 N N . PRO B 1 91 ? -1.084 26.125 -3.547 1 98.19 91 PRO B N 1
ATOM 2285 C CA . PRO B 1 91 ? -0.585 26.531 -4.863 1 98.19 91 PRO B CA 1
ATOM 2286 C C . PRO B 1 91 ? 0.508 27.594 -4.777 1 98.19 91 PRO B C 1
ATOM 2288 O O . PRO B 1 91 ? 1.248 27.797 -5.742 1 98.19 91 PRO B O 1
ATOM 2291 N N . ASN B 1 92 ? 0.57 28.312 -3.645 1 97.56 92 ASN B N 1
ATOM 2292 C CA . ASN B 1 92 ? 1.601 29.312 -3.422 1 97.56 92 ASN B CA 1
ATOM 2293 C C . ASN B 1 92 ? 2.707 28.797 -2.512 1 97.56 92 ASN B C 1
ATOM 2295 O O . ASN B 1 92 ? 3.467 29.578 -1.937 1 97.56 92 ASN B O 1
ATOM 2299 N N . GLY B 1 93 ? 2.645 27.5 -2.354 1 97.81 93 GLY B N 1
ATOM 2300 C CA . GLY B 1 93 ? 3.615 26.891 -1.463 1 97.81 93 GLY B CA 1
ATOM 2301 C C . GLY B 1 93 ? 5.008 26.812 -2.061 1 97.81 93 GLY B C 1
ATOM 2302 O O . GLY B 1 93 ? 5.289 27.453 -3.078 1 97.81 93 GLY B O 1
ATOM 2303 N N . GLY B 1 94 ? 5.844 26.078 -1.394 1 98.12 94 GLY B N 1
ATOM 2304 C CA . GLY B 1 94 ? 7.234 25.938 -1.792 1 98.12 94 GLY B CA 1
ATOM 2305 C C . GLY B 1 94 ? 8.172 26.859 -1.039 1 98.12 94 GLY B C 1
ATOM 2306 O O . GLY B 1 94 ? 7.785 27.453 -0.031 1 98.12 94 GLY B O 1
ATOM 2307 N N . GLY B 1 95 ? 9.328 26.859 -1.508 1 97.75 95 GLY B N 1
ATOM 2308 C CA . GLY B 1 95 ? 10.328 27.641 -0.798 1 97.75 95 GLY B CA 1
ATOM 2309 C C . GLY B 1 95 ? 10.828 26.953 0.466 1 97.75 95 GLY B C 1
ATOM 2310 O O . GLY B 1 95 ? 11.039 25.734 0.484 1 97.75 95 GLY B O 1
ATOM 2311 N N . ALA B 1 96 ? 11.102 27.875 1.494 1 98.31 96 ALA B N 1
ATOM 2312 C CA . ALA B 1 96 ? 11.656 27.391 2.758 1 98.31 96 ALA B CA 1
ATOM 2313 C C . ALA B 1 96 ? 10.922 28 3.947 1 98.31 96 ALA B C 1
ATOM 2315 O O . ALA B 1 96 ? 10.359 29.094 3.848 1 98.31 96 ALA B O 1
ATOM 2316 N N . PRO B 1 97 ? 10.852 27.141 4.996 1 98.38 97 PRO B N 1
ATOM 2317 C CA . PRO B 1 97 ? 10.297 27.75 6.199 1 98.38 97 PRO B CA 1
ATOM 2318 C C . PRO B 1 97 ? 11.125 28.938 6.707 1 98.38 97 PRO B C 1
ATOM 2320 O O . PRO B 1 97 ? 12.289 29.078 6.316 1 98.38 97 PRO B O 1
ATOM 2323 N N . THR B 1 98 ? 10.539 29.766 7.496 1 97.62 98 THR B N 1
ATOM 2324 C CA . THR B 1 98 ? 11.219 30.891 8.125 1 97.62 98 THR B CA 1
ATOM 2325 C C . THR B 1 98 ? 10.945 30.922 9.625 1 97.62 98 THR B C 1
ATOM 2327 O O . THR B 1 98 ? 10.188 30.094 10.141 1 97.62 98 THR B O 1
ATOM 2330 N N . GLY B 1 99 ? 11.633 31.781 10.297 1 97.62 99 GLY B N 1
ATOM 2331 C CA . GLY B 1 99 ? 11.344 32 11.711 1 97.62 99 GLY B CA 1
ATOM 2332 C C . GLY B 1 99 ? 11.734 30.812 12.586 1 97.62 99 GLY B C 1
ATOM 2333 O O . GLY B 1 99 ? 12.758 30.172 12.344 1 97.62 99 GLY B O 1
ATOM 2334 N N . GLU B 1 100 ? 10.945 30.578 13.57 1 97.94 100 GLU B N 1
ATOM 2335 C CA . GLU B 1 100 ? 11.289 29.609 14.602 1 97.94 100 GLU B CA 1
ATOM 2336 C C . GLU B 1 100 ? 11.359 28.188 14.031 1 97.94 100 GLU B C 1
ATOM 2338 O O . GLU B 1 100 ? 12.195 27.391 14.453 1 97.94 100 GLU B O 1
ATOM 2343 N N . LEU B 1 101 ? 10.484 27.906 13.117 1 98.5 101 LEU B N 1
ATOM 2344 C CA . LEU B 1 101 ? 10.516 26.578 12.508 1 98.5 101 LEU B CA 1
ATOM 2345 C C . LEU B 1 101 ? 11.812 26.359 11.742 1 98.5 101 LEU B C 1
ATOM 2347 O O . LEU B 1 101 ? 12.438 25.297 11.852 1 98.5 101 LEU B O 1
ATOM 2351 N N . ALA B 1 102 ? 12.195 27.344 10.953 1 98.62 102 ALA B N 1
ATOM 2352 C CA . ALA B 1 102 ? 13.453 27.234 10.219 1 98.62 102 ALA B CA 1
ATOM 2353 C C . ALA B 1 102 ? 14.625 27.016 11.172 1 98.62 102 ALA B C 1
ATOM 2355 O O . ALA B 1 102 ? 15.492 26.172 10.914 1 98.62 102 ALA B O 1
ATOM 2356 N N . ASP B 1 103 ? 14.625 27.781 12.219 1 98.44 103 ASP B N 1
ATOM 2357 C CA . ASP B 1 103 ? 15.688 27.641 13.211 1 98.44 103 ASP B CA 1
ATOM 2358 C C . ASP B 1 103 ? 15.703 26.25 13.812 1 98.44 103 ASP B C 1
ATOM 2360 O O . ASP B 1 103 ? 16.766 25.656 13.992 1 98.44 103 ASP B O 1
ATOM 2364 N N . ALA B 1 104 ? 14.523 25.734 14.148 1 98.56 104 ALA B N 1
ATOM 2365 C CA . ALA B 1 104 ? 14.414 24.406 14.75 1 98.56 104 ALA B CA 1
ATOM 2366 C C . ALA B 1 104 ? 14.883 23.328 13.781 1 98.56 104 ALA B C 1
ATOM 2368 O O . ALA B 1 104 ? 15.57 22.375 14.18 1 98.56 104 ALA B O 1
ATOM 2369 N N . ILE B 1 105 ? 14.508 23.422 12.516 1 98.81 105 ILE B N 1
ATOM 2370 C CA . ILE B 1 105 ? 14.922 22.469 11.484 1 98.81 105 ILE B CA 1
ATOM 2371 C C . ILE B 1 105 ? 16.438 22.484 11.352 1 98.81 105 ILE B C 1
ATOM 2373 O O . ILE B 1 105 ? 17.078 21.438 11.328 1 98.81 105 ILE B O 1
ATOM 2377 N N . ASN B 1 106 ? 17 23.672 11.273 1 98.5 106 ASN B N 1
ATOM 2378 C CA . ASN B 1 106 ? 18.453 23.781 11.164 1 98.5 106 ASN B CA 1
ATOM 2379 C C . ASN B 1 106 ? 19.156 23.203 12.383 1 98.5 106 ASN B C 1
ATOM 2381 O O . ASN B 1 106 ? 20.188 22.547 12.25 1 98.5 106 ASN B O 1
ATOM 2385 N N . ALA B 1 107 ? 18.609 23.484 13.477 1 98.25 107 ALA B N 1
ATOM 2386 C CA . ALA B 1 107 ? 19.219 23 14.711 1 98.25 107 ALA B CA 1
ATOM 2387 C C . ALA B 1 107 ? 19.188 21.484 14.781 1 98.25 107 ALA B C 1
ATOM 2389 O O . ALA B 1 107 ? 20.156 20.844 15.195 1 98.25 107 ALA B O 1
ATOM 2390 N N . GLU B 1 108 ? 18.078 20.875 14.445 1 98.56 108 GLU B N 1
ATOM 2391 C CA . GLU B 1 108 ? 17.875 19.453 14.625 1 98.56 108 GLU B CA 1
ATOM 2392 C C . GLU B 1 108 ? 18.547 18.641 13.508 1 98.56 108 GLU B C 1
ATOM 2394 O O . GLU B 1 108 ? 19.109 17.578 13.75 1 98.56 108 GLU B O 1
ATOM 2399 N N . PHE B 1 109 ? 18.469 19.188 12.289 1 98.69 109 PHE B N 1
ATOM 2400 C CA . PHE B 1 109 ? 18.844 18.344 11.156 1 98.69 109 PHE B CA 1
ATOM 2401 C C . PHE B 1 109 ? 20.078 18.891 10.461 1 98.69 109 PHE B C 1
ATOM 2403 O O . PHE B 1 109 ? 20.625 18.25 9.547 1 98.69 109 PHE B O 1
ATOM 2410 N N . GLY B 1 110 ? 20.578 20.062 10.844 1 98.56 110 GLY B N 1
ATOM 2411 C CA . GLY B 1 110 ? 21.766 20.672 10.266 1 98.56 110 GLY B CA 1
ATOM 2412 C C . GLY B 1 110 ? 21.453 21.797 9.281 1 98.56 110 GLY B C 1
ATOM 2413 O O . GLY B 1 110 ? 21.984 22.891 9.398 1 98.56 110 GLY B O 1
ATOM 2414 N N . SER B 1 111 ? 20.641 21.547 8.328 1 98.56 111 SER B N 1
ATOM 2415 C CA . SER B 1 111 ? 20.188 22.516 7.352 1 98.56 111 SER B CA 1
ATOM 2416 C C . SER B 1 111 ? 18.844 22.109 6.742 1 98.56 111 SER B C 1
ATOM 2418 O O . SER B 1 111 ? 18.406 20.969 6.898 1 98.56 111 SER B O 1
ATOM 2420 N N . PHE B 1 112 ? 18.219 23.062 6.09 1 98.69 112 PHE B N 1
ATOM 2421 C CA . PHE B 1 112 ? 16.969 22.766 5.395 1 98.69 112 PHE B CA 1
ATOM 2422 C C . PHE B 1 112 ? 17.188 21.719 4.312 1 98.69 112 PHE B C 1
ATOM 2424 O O . PHE B 1 112 ? 16.359 20.812 4.133 1 98.69 112 PHE B O 1
ATOM 2431 N N . ASP B 1 113 ? 18.312 21.828 3.592 1 98.56 113 ASP B N 1
ATOM 2432 C CA . ASP B 1 113 ? 18.625 20.844 2.553 1 98.56 113 ASP B CA 1
ATOM 2433 C C . ASP B 1 113 ? 18.828 19.453 3.148 1 98.56 113 ASP B C 1
ATOM 2435 O O . ASP B 1 113 ? 18.359 18.469 2.584 1 98.56 113 ASP B O 1
ATOM 2439 N N . GLN B 1 114 ? 19.484 19.375 4.227 1 98.75 114 GLN B N 1
ATOM 2440 C CA . GLN B 1 114 ? 19.688 18.094 4.895 1 98.75 114 GLN B CA 1
ATOM 2441 C C . GLN B 1 114 ? 18.359 17.547 5.41 1 98.75 114 GLN B C 1
ATOM 2443 O O . GLN B 1 114 ? 18.141 16.328 5.375 1 98.75 114 GLN B O 1
ATOM 2448 N N . PHE B 1 115 ? 17.547 18.469 5.969 1 98.88 115 PHE B N 1
ATOM 2449 C CA . PHE B 1 115 ? 16.203 18.078 6.371 1 98.88 115 PHE B CA 1
ATOM 2450 C C . PHE B 1 115 ? 15.453 17.438 5.207 1 98.88 115 PHE B C 1
ATOM 2452 O O . PHE B 1 115 ? 14.891 16.344 5.34 1 98.88 115 PHE B O 1
ATOM 2459 N N . LYS B 1 116 ? 15.43 18.109 4.059 1 98.81 116 LYS B N 1
ATOM 2460 C CA . LYS B 1 116 ? 14.711 17.609 2.887 1 98.81 116 LYS B CA 1
ATOM 2461 C C . LYS B 1 116 ? 15.227 16.25 2.457 1 98.81 116 LYS B C 1
ATOM 2463 O O . LYS B 1 116 ? 14.453 15.367 2.066 1 98.81 116 LYS B O 1
ATOM 2468 N N . GLU B 1 117 ? 16.5 16.062 2.52 1 98.75 117 GLU B N 1
ATOM 2469 C CA . GLU B 1 117 ? 17.109 14.781 2.141 1 98.75 117 GLU B CA 1
ATOM 2470 C C . GLU B 1 117 ? 16.656 13.656 3.064 1 98.75 117 GLU B C 1
ATOM 2472 O O . GLU B 1 117 ? 16.266 12.586 2.598 1 98.75 117 GLU B O 1
ATOM 2477 N N . LYS B 1 118 ? 16.719 13.891 4.344 1 98.88 118 LYS B N 1
ATOM 2478 C CA . LYS B 1 118 ? 16.312 12.891 5.324 1 98.88 118 LYS B CA 1
ATOM 2479 C C . LYS B 1 118 ? 14.82 12.578 5.207 1 98.88 118 LYS B C 1
ATOM 2481 O O . LYS B 1 118 ? 14.406 11.422 5.324 1 98.88 118 LYS B O 1
ATOM 2486 N N . PHE B 1 119 ? 14.047 13.641 5.039 1 98.94 119 PHE B N 1
ATOM 2487 C CA . PHE B 1 119 ? 12.609 13.469 4.863 1 98.94 119 PHE B CA 1
ATOM 2488 C C . PHE B 1 119 ? 12.305 12.656 3.611 1 98.94 119 PHE B C 1
ATOM 2490 O O . PHE B 1 119 ? 11.477 11.742 3.643 1 98.94 119 PHE B O 1
ATOM 2497 N N . ALA B 1 120 ? 12.992 12.961 2.506 1 98.81 120 ALA B N 1
ATOM 2498 C CA . ALA B 1 120 ? 12.82 12.234 1.252 1 98.81 120 ALA B CA 1
ATOM 2499 C C . ALA B 1 120 ? 13.203 10.766 1.414 1 98.81 120 ALA B C 1
ATOM 2501 O O . ALA B 1 120 ? 12.539 9.883 0.858 1 98.81 120 ALA B O 1
ATOM 2502 N N . ASP B 1 121 ? 14.234 10.516 2.152 1 98.69 121 ASP B N 1
ATOM 2503 C CA . ASP B 1 121 ? 14.656 9.141 2.416 1 98.69 121 ASP B CA 1
ATOM 2504 C C . ASP B 1 121 ? 13.578 8.375 3.178 1 98.69 121 ASP B C 1
ATOM 2506 O O . ASP B 1 121 ? 13.297 7.219 2.865 1 98.69 121 ASP B O 1
ATOM 2510 N N . ALA B 1 122 ? 12.984 9.016 4.203 1 98.81 122 ALA B N 1
ATOM 2511 C CA . ALA B 1 122 ? 11.906 8.391 4.965 1 98.81 122 ALA B CA 1
ATOM 2512 C C . ALA B 1 122 ? 10.719 8.07 4.07 1 98.81 122 ALA B C 1
ATOM 2514 O O . ALA B 1 122 ? 10.102 7.008 4.199 1 98.81 122 ALA B O 1
ATOM 2515 N N . ALA B 1 123 ? 10.43 8.992 3.184 1 98.88 123 ALA B N 1
ATOM 2516 C CA . ALA B 1 123 ? 9.305 8.82 2.271 1 98.88 123 ALA B CA 1
ATOM 2517 C C . ALA B 1 123 ? 9.578 7.715 1.255 1 98.88 123 ALA B C 1
ATOM 2519 O O . ALA B 1 123 ? 8.719 6.863 1.009 1 98.88 123 ALA B O 1
ATOM 2520 N N . ALA B 1 124 ? 10.773 7.75 0.692 1 98.44 124 ALA B N 1
ATOM 2521 C CA . ALA B 1 124 ? 11.141 6.797 -0.356 1 98.44 124 ALA B CA 1
ATOM 2522 C C . ALA B 1 124 ? 11.227 5.379 0.197 1 98.44 124 ALA B C 1
ATOM 2524 O O . ALA B 1 124 ? 10.898 4.414 -0.5 1 98.44 124 ALA B O 1
ATOM 2525 N N . ASN B 1 125 ? 11.594 5.266 1.443 1 97.5 125 ASN B N 1
ATOM 2526 C CA . ASN B 1 125 ? 11.906 3.949 1.985 1 97.5 125 ASN B CA 1
ATOM 2527 C C . ASN B 1 125 ? 10.727 3.357 2.748 1 97.5 125 ASN B C 1
ATOM 2529 O O . ASN B 1 125 ? 10.812 2.242 3.268 1 97.5 125 ASN B O 1
ATOM 2533 N N . ARG B 1 126 ? 9.688 4.156 2.924 1 98.44 126 ARG B N 1
ATOM 2534 C CA . ARG B 1 126 ? 8.453 3.57 3.441 1 98.44 126 ARG B CA 1
ATOM 2535 C C . ARG B 1 126 ? 7.91 2.508 2.49 1 98.44 126 ARG B C 1
ATOM 2537 O O . ARG B 1 126 ? 7.289 2.834 1.478 1 98.44 126 ARG B O 1
ATOM 2544 N N . PHE B 1 127 ? 8.164 1.234 2.83 1 98.19 127 PHE B N 1
ATOM 2545 C CA . PHE B 1 127 ? 7.746 0.15 1.949 1 98.19 127 PHE B CA 1
ATOM 2546 C C . PHE B 1 127 ? 6.234 -0.019 1.978 1 98.19 127 PHE B C 1
ATOM 2548 O O . PHE B 1 127 ? 5.633 -0.086 3.051 1 98.19 127 PHE B O 1
ATOM 2555 N N . GLY B 1 128 ? 5.691 -0.048 0.767 1 97.88 128 GLY B N 1
ATOM 2556 C CA . GLY B 1 128 ? 4.246 -0.196 0.674 1 97.88 128 GLY B CA 1
ATOM 2557 C C . GLY B 1 128 ? 3.496 1.097 0.936 1 97.88 128 GLY B C 1
ATOM 2558 O O . GLY B 1 128 ? 3.959 2.176 0.562 1 97.88 128 GLY B O 1
ATOM 2559 N N . SER B 1 129 ? 2.291 1.012 1.467 1 98.62 129 SER B N 1
ATOM 2560 C CA . SER B 1 129 ? 1.436 2.156 1.762 1 98.62 129 SER B CA 1
ATOM 2561 C C . SER B 1 129 ? 1.827 2.814 3.08 1 98.62 129 SER B C 1
ATOM 2563 O O . SER B 1 129 ? 2.123 2.125 4.059 1 98.62 129 SER B O 1
ATOM 2565 N N . GLY B 1 130 ? 1.839 4.156 3.066 1 98.81 130 GLY B N 1
ATOM 2566 C CA . GLY B 1 130 ? 2.156 4.84 4.309 1 98.81 130 GLY B CA 1
ATOM 2567 C C . GLY B 1 130 ? 2.389 6.328 4.129 1 98.81 130 GLY B C 1
ATOM 2568 O O . GLY B 1 130 ? 1.858 6.934 3.195 1 98.81 130 GLY B O 1
ATOM 2569 N N . TRP B 1 131 ? 3.076 6.848 5.129 1 98.94 131 TRP B N 1
ATOM 2570 C CA . TRP B 1 131 ? 3.312 8.289 5.195 1 98.94 131 TRP B CA 1
ATOM 2571 C C . TRP B 1 131 ? 4.711 8.586 5.73 1 98.94 131 TRP B C 1
ATOM 2573 O O . TRP B 1 131 ? 5.254 7.816 6.527 1 98.94 131 TRP B O 1
ATOM 2583 N N . ALA B 1 132 ? 5.312 9.641 5.312 1 98.94 132 ALA B N 1
ATOM 2584 C CA . ALA B 1 132 ? 6.465 10.242 5.969 1 98.94 132 ALA B CA 1
ATOM 2585 C C . ALA B 1 132 ? 6.07 11.523 6.699 1 98.94 132 ALA B C 1
ATOM 2587 O O . ALA B 1 132 ? 5.223 12.281 6.219 1 98.94 132 ALA B O 1
ATOM 2588 N N . TRP B 1 133 ? 6.734 11.797 7.852 1 98.94 13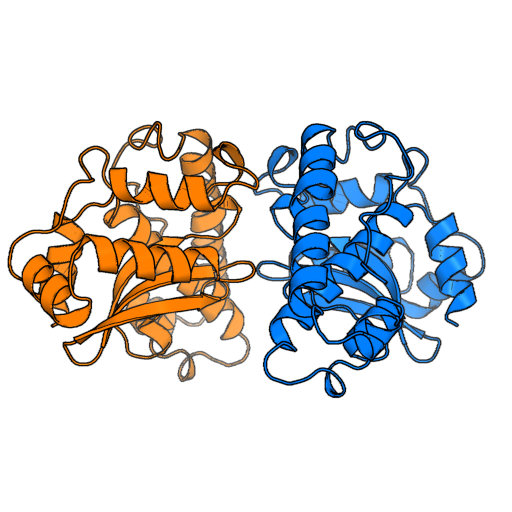3 TRP B N 1
ATOM 2589 C CA . TRP B 1 133 ? 6.25 12.867 8.711 1 98.94 133 TRP B CA 1
ATOM 2590 C C . TRP B 1 133 ? 7.41 13.703 9.25 1 98.94 133 TRP B C 1
ATOM 2592 O O . TRP B 1 133 ? 8.5 13.172 9.492 1 98.94 133 TRP B O 1
ATOM 2602 N N . LEU B 1 134 ? 7.176 14.953 9.398 1 98.94 134 LEU B N 1
ATOM 2603 C CA . LEU B 1 134 ? 7.828 15.781 10.406 1 98.94 134 LEU B CA 1
ATOM 2604 C C . LEU B 1 134 ? 6.926 15.961 11.625 1 98.94 134 LEU B C 1
ATOM 2606 O O . LEU B 1 134 ? 5.785 16.406 11.492 1 98.94 134 LEU B O 1
ATOM 2610 N N . VAL B 1 135 ? 7.395 15.602 12.797 1 98.94 135 VAL B N 1
ATOM 2611 C CA . VAL B 1 135 ? 6.562 15.633 14 1 98.94 135 VAL B CA 1
ATOM 2612 C C . VAL B 1 135 ? 7.258 16.453 15.086 1 98.94 135 VAL B C 1
ATOM 2614 O O . VAL B 1 135 ? 8.469 16.688 15.016 1 98.94 135 VAL B O 1
ATOM 2617 N N . VAL B 1 136 ? 6.48 16.953 15.961 1 98.81 136 VAL B N 1
ATOM 2618 C CA . VAL B 1 136 ? 6.977 17.469 17.219 1 98.81 136 VAL B CA 1
ATOM 2619 C C . VAL B 1 136 ? 6.793 16.438 18.328 1 98.81 136 VAL B C 1
ATOM 2621 O O . VAL B 1 136 ? 5.676 15.977 18.578 1 98.81 136 VAL B O 1
ATOM 2624 N N . ASN B 1 137 ? 7.812 15.945 18.875 1 98 137 ASN B N 1
ATOM 2625 C CA . ASN B 1 137 ? 7.859 14.992 19.984 1 98 137 ASN B CA 1
ATOM 2626 C C . ASN B 1 137 ? 8.586 15.578 21.188 1 98 137 ASN B C 1
ATOM 2628 O O . ASN B 1 137 ? 9.812 15.695 21.188 1 98 137 ASN B O 1
ATOM 2632 N N . ASP B 1 138 ? 7.84 15.914 22.25 1 94.69 138 ASP B N 1
ATOM 2633 C CA . ASP B 1 138 ? 8.398 16.531 23.453 1 94.69 138 ASP B CA 1
ATOM 2634 C C . ASP B 1 138 ? 9.234 17.766 23.094 1 94.69 138 ASP B C 1
ATOM 2636 O O . ASP B 1 138 ? 10.391 17.859 23.5 1 94.69 138 ASP B O 1
ATOM 2640 N N . GLY B 1 139 ? 8.703 18.594 22.188 1 92.94 139 GLY B N 1
ATOM 2641 C CA . GLY B 1 139 ? 9.281 19.891 21.844 1 92.94 139 GLY B CA 1
ATOM 2642 C C . GLY B 1 139 ? 10.367 19.797 20.797 1 92.94 139 GLY B C 1
ATOM 2643 O O . GLY B 1 139 ? 10.891 20.812 20.344 1 92.94 139 GLY B O 1
ATOM 2644 N N . LYS B 1 140 ? 10.695 18.625 20.406 1 96.62 140 LYS B N 1
ATOM 2645 C CA . LYS B 1 140 ? 11.766 18.438 19.422 1 96.62 140 LYS B CA 1
ATOM 2646 C C . LYS B 1 140 ? 11.203 17.938 18.094 1 96.62 140 LYS B C 1
ATOM 2648 O O . LYS B 1 140 ? 10.195 17.219 18.062 1 96.62 140 LYS B O 1
ATOM 2653 N N . LEU B 1 141 ? 11.883 18.359 17.016 1 98.81 141 LEU B N 1
ATOM 2654 C CA . LEU B 1 141 ? 11.492 17.875 15.695 1 98.81 141 LEU B CA 1
ATOM 2655 C C . LEU B 1 141 ? 12.055 16.484 15.422 1 98.81 141 LEU B C 1
ATOM 2657 O O . LEU B 1 141 ? 13.195 16.188 15.797 1 98.81 141 LEU B O 1
ATOM 2661 N N . GLU B 1 142 ? 11.273 15.672 14.828 1 98.81 142 GLU B N 1
ATOM 2662 C CA . GLU B 1 142 ? 11.656 14.312 14.453 1 98.81 142 GLU B CA 1
ATOM 2663 C C . GLU B 1 142 ? 11.07 13.938 13.094 1 98.81 142 GLU B C 1
ATOM 2665 O O . GLU B 1 142 ? 9.938 14.297 12.773 1 98.81 142 GLU B O 1
ATOM 2670 N N . ILE B 1 143 ? 11.883 13.32 12.266 1 98.94 143 ILE B N 1
ATOM 2671 C CA . ILE B 1 143 ? 11.383 12.711 11.039 1 98.94 143 ILE B CA 1
ATOM 2672 C C . ILE B 1 143 ? 11.031 11.25 11.289 1 98.94 143 ILE B C 1
ATOM 2674 O O . ILE B 1 143 ? 11.797 10.523 11.93 1 98.94 143 ILE B O 1
ATOM 2678 N N . THR B 1 144 ? 9.867 10.82 10.891 1 98.75 144 THR B N 1
ATOM 2679 C CA . THR B 1 144 ? 9.453 9.438 11.031 1 98.75 144 THR B CA 1
ATOM 2680 C C . THR B 1 144 ? 8.555 9.023 9.867 1 98.75 144 THR B C 1
ATOM 2682 O O . THR B 1 144 ? 8.328 9.805 8.938 1 98.75 144 THR B O 1
ATOM 2685 N N . SER B 1 145 ? 8.172 7.809 9.758 1 98.81 145 SER B N 1
ATOM 2686 C CA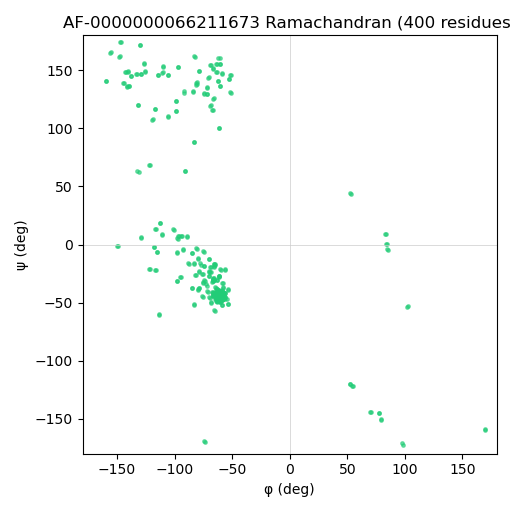 . SER B 1 145 ? 7.215 7.281 8.789 1 98.81 145 SER B CA 1
ATOM 2687 C C . SER B 1 145 ? 6.301 6.238 9.422 1 98.81 145 SER B C 1
ATOM 2689 O O . SER B 1 145 ? 6.652 5.637 10.438 1 98.81 145 SER B O 1
ATOM 2691 N N . THR B 1 146 ? 5.125 6.152 8.953 1 98.81 146 THR B N 1
ATOM 2692 C CA . THR B 1 146 ? 4.16 5.188 9.477 1 98.81 146 THR B CA 1
ATOM 2693 C C . THR B 1 146 ? 3.537 4.379 8.344 1 98.81 146 THR B C 1
ATOM 2695 O O . THR B 1 146 ? 3.352 4.887 7.234 1 98.81 146 THR B O 1
ATOM 2698 N N . PRO B 1 147 ? 3.199 3.104 8.578 1 98.69 147 PRO B N 1
ATOM 2699 C CA . PRO B 1 147 ? 2.549 2.268 7.562 1 98.69 147 PRO B CA 1
ATOM 2700 C C . PRO B 1 147 ? 1.055 2.555 7.43 1 98.69 147 PRO B C 1
ATOM 2702 O O . PRO B 1 147 ? 0.405 2.928 8.406 1 98.69 147 PRO B O 1
ATOM 2705 N N . ASN B 1 148 ? 0.541 2.381 6.273 1 98.62 148 ASN B N 1
ATOM 2706 C CA . ASN B 1 148 ? -0.886 2.504 5.996 1 98.62 148 ASN B CA 1
ATOM 2707 C C . ASN B 1 148 ? -1.431 3.855 6.449 1 98.62 148 ASN B C 1
ATOM 2709 O O . ASN B 1 148 ? -0.936 4.902 6.027 1 98.62 148 ASN B O 1
ATOM 2713 N N . GLN B 1 149 ? -2.395 3.822 7.309 1 98.88 149 GLN B N 1
ATOM 2714 C CA . GLN B 1 149 ? -2.992 5.09 7.707 1 98.88 149 GLN B CA 1
ATOM 2715 C C . GLN B 1 149 ? -2.697 5.402 9.172 1 98.88 149 GLN B C 1
ATOM 2717 O O . GLN B 1 149 ? -3.406 6.191 9.805 1 98.88 149 GLN B O 1
ATOM 2722 N N . ASP B 1 150 ? -1.687 4.727 9.711 1 98.88 150 ASP B N 1
ATOM 2723 C CA . ASP B 1 150 ? -1.266 5.086 11.055 1 98.88 150 ASP B CA 1
ATOM 2724 C C . ASP B 1 150 ? -0.759 6.527 11.109 1 98.88 150 ASP B C 1
ATOM 2726 O O . ASP B 1 150 ? -0.073 6.98 10.188 1 98.88 150 ASP B O 1
ATOM 2730 N N . THR B 1 151 ? -1.107 7.184 12.172 1 98.69 151 THR B N 1
ATOM 2731 C CA . THR B 1 151 ? -0.73 8.578 12.383 1 98.69 151 THR B CA 1
ATOM 2732 C C . THR B 1 151 ? 0.211 8.703 13.578 1 98.69 151 THR B C 1
ATOM 2734 O O . THR B 1 151 ? 0.083 7.961 14.555 1 98.69 151 THR B O 1
ATOM 2737 N N . PRO B 1 152 ? 1.146 9.656 13.5 1 98.88 152 PRO B N 1
ATOM 2738 C CA . PRO B 1 152 ? 2.008 9.883 14.656 1 98.88 152 PRO B CA 1
ATOM 2739 C C . PRO B 1 152 ? 1.219 10.18 15.93 1 98.88 152 PRO B C 1
ATOM 2741 O O . PRO B 1 152 ? 1.702 9.922 17.031 1 98.88 152 PRO B O 1
ATOM 2744 N N . LEU B 1 153 ? 0.003 10.617 15.836 1 98.75 153 LEU B N 1
ATOM 2745 C CA . LEU B 1 153 ? -0.861 10.891 16.984 1 98.75 153 LEU B CA 1
ATOM 2746 C C . LEU B 1 153 ? -1.045 9.641 17.828 1 98.75 153 LEU B C 1
ATOM 2748 O O . LEU B 1 153 ? -1.207 9.734 19.047 1 98.75 153 LEU B O 1
ATOM 2752 N N . MET B 1 154 ? -1.052 8.484 17.234 1 98.5 154 MET B N 1
ATOM 2753 C CA . MET B 1 154 ? -1.249 7.211 17.922 1 98.5 154 MET B CA 1
ATOM 2754 C C . MET B 1 154 ? -0.091 6.914 18.875 1 98.5 154 MET B C 1
ATOM 2756 O O . MET B 1 154 ? -0.205 6.062 19.75 1 98.5 154 MET B O 1
ATOM 2760 N N . GLU B 1 155 ? 0.997 7.641 18.641 1 97.81 155 GLU B N 1
ATOM 2761 C CA . GLU B 1 155 ? 2.191 7.434 19.453 1 97.81 155 GLU B CA 1
ATOM 2762 C C . GLU B 1 155 ? 2.465 8.633 20.359 1 97.81 155 GLU B C 1
ATOM 2764 O O . GLU B 1 155 ? 3.566 8.781 20.891 1 97.81 155 GLU B O 1
ATOM 2769 N N . GLY B 1 156 ? 1.546 9.555 20.406 1 97.56 156 GLY B N 1
ATOM 2770 C CA . GLY B 1 156 ? 1.683 10.719 21.266 1 97.56 156 GLY B CA 1
ATOM 2771 C C . GLY B 1 156 ? 2.518 11.82 20.641 1 97.56 156 GLY B C 1
ATOM 2772 O O . GLY B 1 156 ? 2.938 12.75 21.344 1 97.56 156 GLY B O 1
ATOM 2773 N N . LYS B 1 157 ? 2.855 11.703 19.391 1 98.62 157 LYS B N 1
ATOM 2774 C CA . LYS B 1 157 ? 3.604 12.727 18.656 1 98.62 157 LYS B CA 1
ATOM 2775 C C . LYS B 1 157 ? 2.668 13.625 17.859 1 98.62 157 LYS B C 1
ATOM 2777 O O . LYS B 1 157 ? 1.568 13.203 17.484 1 98.62 157 LYS B O 1
ATOM 2782 N N . THR B 1 158 ? 3.061 14.805 17.625 1 98.81 158 THR B N 1
ATOM 2783 C CA . THR B 1 158 ? 2.221 15.742 16.891 1 98.81 158 THR B CA 1
ATOM 2784 C C . THR B 1 158 ? 2.746 15.945 15.469 1 98.81 158 THR B C 1
ATOM 2786 O O . THR B 1 158 ? 3.805 16.547 15.273 1 98.81 158 THR B O 1
ATOM 2789 N N . PRO B 1 159 ? 2.068 15.477 14.477 1 98.94 159 PRO B N 1
ATOM 2790 C CA . PRO B 1 159 ? 2.514 15.711 13.109 1 98.94 159 PRO B CA 1
ATOM 2791 C C . PRO B 1 159 ? 2.311 17.156 12.664 1 98.94 159 PRO B C 1
ATOM 2793 O O . PRO B 1 159 ? 1.244 17.734 12.891 1 98.94 159 PRO B O 1
ATOM 2796 N N . ILE B 1 160 ? 3.311 17.734 12.023 1 98.94 160 ILE B N 1
ATOM 2797 C CA . ILE B 1 160 ? 3.174 19.109 11.562 1 98.94 160 ILE B CA 1
ATOM 2798 C C . ILE B 1 160 ? 3.373 19.172 10.055 1 98.94 160 ILE B C 1
ATOM 2800 O O . ILE B 1 160 ? 3.006 20.156 9.414 1 98.94 160 ILE B O 1
ATOM 2804 N N . LEU B 1 161 ? 4.004 18.203 9.469 1 98.94 161 LEU B N 1
ATOM 2805 C CA . LEU B 1 161 ? 4.156 17.969 8.031 1 98.94 161 LEU B CA 1
ATOM 2806 C C . LEU B 1 161 ? 4.031 16.484 7.699 1 98.94 161 LEU B C 1
ATOM 2808 O O . LEU B 1 161 ? 4.551 15.641 8.43 1 98.94 161 LEU B O 1
ATOM 2812 N N . GLY B 1 162 ? 3.297 16.141 6.645 1 98.88 162 GLY B N 1
ATOM 2813 C CA . GLY B 1 162 ? 3.125 14.766 6.223 1 98.88 162 GLY B CA 1
ATOM 2814 C C . GLY B 1 162 ? 3.059 14.602 4.715 1 98.88 162 GLY B C 1
ATOM 2815 O O . GLY B 1 162 ? 2.457 15.43 4.023 1 98.88 162 GLY B O 1
ATOM 2816 N N . LEU B 1 163 ? 3.684 13.609 4.223 1 98.94 163 LEU B N 1
ATOM 2817 C CA . LEU B 1 163 ? 3.592 13.25 2.811 1 98.94 163 LEU B CA 1
ATOM 2818 C C . LEU B 1 163 ? 2.973 11.867 2.639 1 98.94 163 LEU B C 1
ATOM 2820 O O . LEU B 1 163 ? 3.512 10.875 3.133 1 98.94 163 LEU B O 1
ATOM 2824 N N . ASP B 1 164 ? 1.812 11.883 1.979 1 98.94 164 ASP B N 1
ATOM 2825 C CA . ASP B 1 164 ? 1.149 10.633 1.605 1 98.94 164 ASP B CA 1
ATOM 2826 C C . ASP B 1 164 ? 1.938 9.898 0.526 1 98.94 164 ASP B C 1
ATOM 2828 O O . ASP B 1 164 ? 2.109 10.406 -0.584 1 98.94 164 ASP B O 1
ATOM 2832 N N . VAL B 1 165 ? 2.379 8.688 0.856 1 98.88 165 VAL B N 1
ATOM 2833 C CA . VAL B 1 165 ? 3.121 7.961 -0.168 1 98.88 165 VAL B CA 1
ATOM 2834 C C . VAL B 1 165 ? 2.359 6.699 -0.562 1 98.88 165 VAL B C 1
ATOM 2836 O O . VAL B 1 165 ? 2.953 5.734 -1.053 1 98.88 165 VAL B O 1
ATOM 2839 N N . TRP B 1 166 ? 1.076 6.59 -0.167 1 98.81 166 TRP B N 1
ATOM 2840 C CA . TRP B 1 166 ? 0.234 5.648 -0.895 1 98.81 166 TRP B CA 1
ATOM 2841 C C . TRP B 1 166 ? 0.312 5.895 -2.398 1 98.81 166 TRP B C 1
ATOM 2843 O O . TRP B 1 166 ? 0.325 7.047 -2.844 1 98.81 166 TRP B O 1
ATOM 2853 N N . GLU B 1 167 ? 0.225 4.812 -3.152 1 98.69 167 GLU B N 1
ATOM 2854 C CA . GLU B 1 167 ? 0.397 4.973 -4.594 1 98.69 167 GLU B CA 1
ATOM 2855 C C . GLU B 1 167 ? -0.7 5.852 -5.188 1 98.69 167 GLU B C 1
ATOM 2857 O O . GLU B 1 167 ? -0.457 6.605 -6.133 1 98.69 167 GLU B O 1
ATOM 2862 N N . HIS B 1 168 ? -1.905 5.84 -4.605 1 98.81 168 HIS B N 1
ATOM 2863 C CA . HIS B 1 168 ? -2.992 6.633 -5.168 1 98.81 168 HIS B CA 1
ATOM 2864 C C . HIS B 1 168 ? -2.691 8.125 -5.074 1 98.81 168 HIS B C 1
ATOM 2866 O O . HIS B 1 168 ? -3.338 8.938 -5.742 1 98.81 168 HIS B O 1
ATOM 2872 N N . ALA B 1 169 ? -1.751 8.516 -4.246 1 98.75 169 ALA B N 1
ATOM 2873 C CA . ALA B 1 169 ? -1.435 9.93 -4.07 1 98.75 169 ALA B CA 1
ATOM 2874 C C . ALA B 1 169 ? -0.663 10.469 -5.273 1 98.75 169 ALA B C 1
ATOM 2876 O O . ALA B 1 169 ? -0.587 11.688 -5.473 1 98.75 169 ALA B O 1
ATOM 2877 N N . TYR B 1 170 ? -0.051 9.539 -6.086 1 98.62 170 TYR B N 1
ATOM 2878 C CA . TYR B 1 170 ? 0.856 10.102 -7.078 1 98.62 170 TYR B CA 1
ATOM 2879 C C . TYR B 1 170 ? 0.897 9.242 -8.336 1 98.62 170 TYR B C 1
ATOM 2881 O O . TYR B 1 170 ? 1.532 9.609 -9.328 1 98.62 170 TYR B O 1
ATOM 2889 N N . TYR B 1 171 ? 0.183 8.125 -8.414 1 98.5 171 TYR B N 1
ATOM 2890 C CA . TYR B 1 171 ? 0.443 7.109 -9.43 1 98.5 171 TYR B CA 1
ATOM 2891 C C . TYR B 1 171 ? -0.049 7.574 -10.797 1 98.5 171 TYR B C 1
ATOM 2893 O O . TYR B 1 171 ? 0.504 7.18 -11.828 1 98.5 171 TYR B O 1
ATOM 2901 N N . LEU B 1 172 ? -1.102 8.375 -10.836 1 98.31 172 LEU B N 1
ATOM 2902 C CA . LEU B 1 172 ? -1.635 8.82 -12.125 1 98.31 172 LEU B CA 1
ATOM 2903 C C . LEU B 1 172 ? -0.61 9.656 -12.883 1 98.31 172 LEU B C 1
ATOM 2905 O O . LEU B 1 172 ? -0.477 9.531 -14.102 1 98.31 172 LEU B O 1
ATOM 2909 N N . ASN B 1 173 ? 0.093 10.438 -12.18 1 97.44 173 ASN B N 1
ATOM 2910 C CA . ASN B 1 173 ? 1.027 11.359 -12.82 1 97.44 173 ASN B CA 1
ATOM 2911 C C . ASN B 1 173 ? 2.449 10.812 -12.812 1 97.44 173 ASN B C 1
ATOM 2913 O O . ASN B 1 173 ? 3.213 11.039 -13.758 1 97.44 173 ASN B O 1
ATOM 2917 N N . TYR B 1 174 ? 2.82 10.047 -11.82 1 98.56 174 TYR B N 1
ATOM 2918 C CA . TYR B 1 174 ? 4.23 9.734 -11.609 1 98.56 174 TYR B CA 1
ATOM 2919 C C . TYR B 1 174 ? 4.488 8.242 -11.758 1 98.56 174 TYR B C 1
ATOM 2921 O O . TYR B 1 174 ? 5.629 7.82 -11.977 1 98.56 174 TYR B O 1
ATOM 2929 N N . GLN B 1 175 ? 3.371 7.371 -11.594 1 98.31 175 GLN B N 1
ATOM 2930 C CA . GLN B 1 175 ? 3.488 5.918 -11.656 1 98.31 175 GLN B CA 1
ATOM 2931 C C . GLN B 1 175 ? 4.578 5.414 -10.719 1 98.31 175 GLN B C 1
ATOM 2933 O O . GLN B 1 175 ? 4.504 5.629 -9.5 1 98.31 175 GLN B O 1
ATOM 2938 N N . ASN B 1 176 ? 5.613 4.719 -11.273 1 98.44 176 ASN B N 1
ATOM 2939 C CA . ASN B 1 176 ? 6.605 4.078 -10.414 1 98.44 176 ASN B CA 1
ATOM 2940 C C . ASN B 1 176 ? 7.645 5.082 -9.922 1 98.44 176 ASN B C 1
ATOM 2942 O O . ASN B 1 176 ? 8.531 4.727 -9.141 1 98.44 176 ASN B O 1
ATOM 2946 N N . ARG B 1 177 ? 7.551 6.34 -10.391 1 98.38 177 ARG B N 1
ATOM 2947 C CA . ARG B 1 177 ? 8.57 7.34 -10.102 1 98.38 177 ARG B CA 1
ATOM 2948 C C . ARG B 1 177 ? 8.234 8.109 -8.828 1 98.38 177 ARG B C 1
ATOM 2950 O O . ARG B 1 177 ? 8.109 9.336 -8.859 1 98.38 177 ARG B O 1
ATOM 2957 N N . ARG B 1 178 ? 8.188 7.398 -7.66 1 98.69 178 ARG B N 1
ATOM 2958 C CA . ARG B 1 178 ? 7.902 7.988 -6.355 1 98.69 178 ARG B CA 1
ATOM 2959 C C . ARG B 1 178 ? 8.914 9.078 -6.02 1 98.69 178 ARG B C 1
ATOM 2961 O O . ARG B 1 178 ? 8.547 10.133 -5.5 1 98.69 178 ARG B O 1
ATOM 2968 N N . PRO B 1 179 ? 10.195 8.867 -6.297 1 98.62 179 PRO B N 1
ATOM 2969 C CA . PRO B 1 179 ? 11.164 9.922 -5.988 1 98.62 179 PRO B CA 1
ATOM 2970 C C . PRO B 1 179 ? 10.844 11.242 -6.688 1 98.62 179 PRO B C 1
ATOM 2972 O O . PRO B 1 179 ? 11.055 12.312 -6.113 1 98.62 179 PRO B O 1
ATOM 2975 N N . ASP B 1 180 ? 10.352 11.18 -7.914 1 98.81 180 ASP B N 1
ATOM 2976 C CA . ASP B 1 180 ? 9.961 12.398 -8.617 1 98.81 180 ASP B CA 1
ATOM 2977 C C . ASP B 1 180 ? 8.805 13.094 -7.906 1 98.81 180 ASP B C 1
ATOM 2979 O O . ASP B 1 180 ? 8.773 14.32 -7.812 1 98.81 180 ASP B O 1
ATOM 2983 N N . TYR B 1 181 ? 7.863 12.32 -7.457 1 98.88 181 TYR B N 1
ATOM 2984 C CA . TYR B 1 181 ? 6.73 12.836 -6.699 1 98.88 181 TYR B CA 1
ATOM 2985 C C . TYR B 1 181 ? 7.199 13.508 -5.41 1 98.88 181 TYR B C 1
ATOM 2987 O O . TYR B 1 181 ? 6.762 14.609 -5.078 1 98.88 181 TYR B O 1
ATOM 2995 N N . ILE B 1 182 ? 8.102 12.852 -4.672 1 98.88 182 ILE B N 1
ATOM 2996 C CA . ILE B 1 182 ? 8.648 13.391 -3.428 1 98.88 182 ILE B CA 1
ATOM 2997 C C . ILE B 1 182 ? 9.352 14.719 -3.701 1 98.88 182 ILE B C 1
ATOM 2999 O O . ILE B 1 182 ? 9.188 15.68 -2.947 1 98.88 182 ILE B O 1
ATOM 3003 N N . SER B 1 183 ? 10.078 14.742 -4.789 1 98.69 183 SER B N 1
ATOM 3004 C CA . SER B 1 183 ? 10.766 15.977 -5.172 1 98.69 183 SER B CA 1
ATOM 3005 C C . SER B 1 183 ? 9.766 17.078 -5.484 1 98.69 183 SER B C 1
ATOM 3007 O O . SER B 1 183 ? 9.977 18.234 -5.102 1 98.69 183 SER B O 1
ATOM 3009 N N . ALA B 1 184 ? 8.734 16.75 -6.188 1 98.81 184 ALA B N 1
ATOM 3010 C CA . ALA B 1 184 ? 7.715 17.719 -6.586 1 98.81 184 ALA B CA 1
ATOM 3011 C C . ALA B 1 184 ? 6.965 18.266 -5.371 1 98.81 184 ALA B C 1
ATOM 3013 O O . ALA B 1 184 ? 6.488 19.391 -5.383 1 98.81 184 ALA B O 1
ATOM 3014 N N . PHE B 1 185 ? 6.844 17.469 -4.34 1 98.88 185 PHE B N 1
ATOM 3015 C CA . PHE B 1 185 ? 6.137 17.797 -3.105 1 98.88 185 PHE B CA 1
ATOM 3016 C C . PHE B 1 185 ? 6.637 19.094 -2.51 1 98.88 185 PHE B C 1
ATOM 3018 O O . PHE B 1 185 ? 5.844 19.922 -2.051 1 98.88 185 PHE B O 1
ATOM 3025 N N . TRP B 1 186 ? 7.895 19.344 -2.572 1 98.81 186 TRP B N 1
ATOM 3026 C CA . TRP B 1 186 ? 8.516 20.484 -1.899 1 98.81 186 TRP B CA 1
ATOM 3027 C C . TRP B 1 186 ? 8.117 21.797 -2.566 1 98.81 186 TRP B C 1
ATOM 3029 O O . TRP B 1 186 ? 8.297 22.875 -1.989 1 98.81 186 TRP B O 1
ATOM 3039 N N . ASN B 1 187 ? 7.527 21.688 -3.746 1 98.75 187 ASN B N 1
ATOM 3040 C CA . ASN B 1 187 ? 7.133 22.891 -4.477 1 98.75 187 ASN B CA 1
ATOM 3041 C C . ASN B 1 187 ? 5.758 23.391 -4.035 1 98.75 187 ASN B C 1
ATOM 3043 O O . ASN B 1 187 ? 5.352 24.5 -4.387 1 98.75 187 ASN B O 1
ATOM 3047 N N . VAL B 1 188 ? 5.09 22.625 -3.225 1 98.88 188 VAL B N 1
ATOM 3048 C CA . VAL B 1 188 ? 3.717 23.016 -2.91 1 98.88 188 VAL B CA 1
ATOM 3049 C C . VAL B 1 188 ? 3.516 23.016 -1.397 1 98.88 188 VAL B C 1
ATOM 3051 O O . VAL B 1 188 ? 2.4 23.219 -0.914 1 98.88 188 VAL B O 1
ATOM 3054 N N . VAL B 1 189 ? 4.52 22.812 -0.554 1 98.94 189 VAL B N 1
ATOM 3055 C CA . VAL B 1 189 ? 4.398 22.797 0.9 1 98.94 189 VAL B CA 1
ATOM 3056 C C . VAL B 1 189 ? 4.012 24.188 1.402 1 98.94 189 VAL B C 1
ATOM 3058 O O . VAL B 1 189 ? 4.652 25.188 1.049 1 98.94 189 VAL B O 1
ATOM 3061 N N . ASN B 1 190 ? 2.969 24.234 2.141 1 98.81 190 ASN B N 1
ATOM 3062 C CA . ASN B 1 190 ? 2.514 25.453 2.807 1 98.81 190 ASN B CA 1
ATOM 3063 C C . ASN B 1 190 ? 3.248 25.688 4.125 1 98.81 190 ASN B C 1
ATOM 3065 O O . ASN B 1 190 ? 2.709 25.406 5.195 1 98.81 190 ASN B O 1
ATOM 3069 N N . TRP B 1 191 ? 4.359 26.344 4.082 1 98.81 191 TRP B N 1
ATOM 3070 C CA . TRP B 1 191 ? 5.234 26.453 5.242 1 98.81 191 TRP B CA 1
ATOM 3071 C C . TRP B 1 191 ? 4.609 27.344 6.316 1 98.81 191 TRP B C 1
ATOM 3073 O O . TRP B 1 191 ? 4.906 27.188 7.504 1 98.81 191 TRP B O 1
ATOM 3083 N N . ASP B 1 192 ? 3.762 28.266 5.914 1 98.5 192 ASP B N 1
ATOM 3084 C CA . ASP B 1 192 ? 3.057 29.062 6.91 1 98.5 192 ASP B CA 1
ATOM 3085 C C . ASP B 1 192 ? 2.186 28.188 7.805 1 98.5 192 ASP B C 1
ATOM 3087 O O . ASP B 1 192 ? 2.184 28.344 9.031 1 98.5 192 ASP B O 1
ATOM 3091 N N . GLU B 1 193 ? 1.478 27.281 7.176 1 98.75 193 GLU B N 1
ATOM 3092 C CA . GLU B 1 193 ? 0.642 26.359 7.938 1 98.75 193 GLU B CA 1
ATOM 3093 C C . GLU B 1 193 ? 1.491 25.422 8.789 1 98.75 193 GLU B C 1
ATOM 3095 O O . GLU B 1 193 ? 1.157 25.156 9.945 1 98.75 193 GLU B O 1
ATOM 3100 N N . VAL B 1 194 ? 2.604 24.922 8.258 1 98.88 194 VAL B N 1
ATOM 3101 C CA . VAL B 1 194 ? 3.492 24.031 8.992 1 98.88 194 VAL B CA 1
ATOM 3102 C C . VAL B 1 194 ? 4.062 24.75 10.211 1 98.88 194 VAL B C 1
ATOM 3104 O O . VAL B 1 194 ? 4.121 24.188 11.305 1 98.88 194 VAL B O 1
ATOM 3107 N N . ALA B 1 195 ? 4.398 26.016 10.016 1 98.75 195 ALA B N 1
ATOM 3108 C CA . ALA B 1 195 ? 4.938 26.812 11.109 1 98.75 195 ALA B CA 1
ATOM 3109 C C . ALA B 1 195 ? 3.891 27.047 12.188 1 98.75 195 ALA B C 1
ATOM 3111 O O . ALA B 1 195 ? 4.199 27.016 13.383 1 98.75 195 ALA B O 1
ATOM 3112 N N . LYS B 1 196 ? 2.732 27.375 11.766 1 98.62 196 LYS B N 1
ATOM 3113 C CA . LYS B 1 196 ? 1.642 27.547 12.719 1 98.62 196 LYS B CA 1
ATOM 3114 C C . LYS B 1 196 ? 1.458 26.312 13.586 1 98.62 196 LYS B C 1
ATOM 3116 O O . LYS B 1 196 ? 1.368 26.406 14.812 1 98.62 196 LYS B O 1
ATOM 3121 N N . ARG B 1 197 ? 1.438 25.172 12.953 1 98.5 197 ARG B N 1
ATOM 3122 C CA . ARG B 1 197 ? 1.284 23.906 13.664 1 98.5 197 ARG B CA 1
ATOM 3123 C C . ARG B 1 197 ? 2.461 23.656 14.602 1 98.5 197 ARG B C 1
ATOM 3125 O O . ARG B 1 197 ? 2.281 23.156 15.711 1 98.5 197 ARG B O 1
ATOM 3132 N N . TYR B 1 198 ? 3.662 23.953 14.133 1 98.56 198 TYR B N 1
ATOM 3133 C CA . TYR B 1 198 ? 4.852 23.828 14.969 1 98.56 198 TYR B CA 1
ATOM 3134 C C . TYR B 1 198 ? 4.73 24.672 16.234 1 98.56 198 TYR B C 1
ATOM 3136 O O . TYR B 1 198 ? 4.992 24.188 17.328 1 98.56 198 TYR B O 1
ATOM 3144 N N . ASN B 1 199 ? 4.273 25.891 16.031 1 97.88 199 ASN B N 1
ATOM 3145 C CA . ASN B 1 199 ? 4.156 26.812 17.156 1 97.88 199 ASN B CA 1
ATOM 3146 C C . ASN B 1 199 ? 3.088 26.359 18.156 1 97.88 199 ASN B C 1
ATOM 3148 O O . ASN B 1 199 ? 3.221 26.578 19.359 1 97.88 199 ASN B O 1
ATOM 3152 N N . GLU B 1 200 ? 2.049 25.703 17.656 1 97.38 200 GLU B N 1
ATOM 3153 C CA . GLU B 1 200 ? 0.984 25.203 18.516 1 97.38 200 GLU B CA 1
ATOM 3154 C C . GLU B 1 200 ? 1.431 23.953 19.266 1 97.38 200 GLU B C 1
ATOM 3156 O O . GLU B 1 200 ? 0.921 23.656 20.359 1 97.38 200 GLU B O 1
ATOM 3161 N N . ALA B 1 201 ? 2.361 23.266 18.719 1 97.06 201 ALA B N 1
ATOM 3162 C CA . ALA B 1 201 ? 2.729 21.938 19.234 1 97.06 201 ALA B CA 1
ATOM 3163 C C . ALA B 1 201 ? 3.9 22.047 20.219 1 97.06 201 ALA B C 1
ATOM 3165 O O . ALA B 1 201 ? 4.082 21.172 21.062 1 97.06 201 ALA B O 1
ATOM 3166 N N . LYS B 1 202 ? 4.738 23.016 20.078 1 93.06 202 LYS B N 1
ATOM 3167 C CA . LYS B 1 202 ? 5.973 23.094 20.844 1 93.06 202 LYS B CA 1
ATOM 3168 C C . LYS B 1 202 ? 5.688 23.438 22.312 1 93.06 202 LYS B C 1
ATOM 3170 O O . LYS B 1 202 ? 4.637 23.984 22.625 1 93.06 202 LYS B O 1
#

Sequence (404 aa):
MAFELPKLPYPANALEPHIDEATMNIHHGKHHNTYVTKLNAALEGHSALAEKSIEALVSDLDAVPENIRTAVRNNGGGHANHTLFWQILSPNGGGAPTGELADAINAEFGSFDQFKEKFADAAANRFGSGWAWLVVNDGKLEITSTPNQDTPLMEGKTPILGLDVWEHAYYLNYQNRRPDYISAFWNVVNWDEVAKRYNEAKMAFELPKLPYPANALEPHIDEATMNIHHGKHHNTYVTKLNAALEGHSALAEKSIEALVSDLDAVPENIRTAVRNNGGGHANHTLFWQILSPNGGGAPTGELADAINAEFGSFDQFKEKFADAAANRFGSGWAWLVVNDGKLEITSTPNQDTPLMEGKTPILGLDVWEHAYYLNYQNRRPDYISAFWNVVNWDEVAKRYNEAK

Organism: Halalkalibacterium halodurans (strain ATCC BAA-125 / DSM 18197 / FERM 7344 / JCM 9153 / C-125) (NCBI:txid272558)